Protein AF-0000000072808806 (afdb_homodimer)

Secondary structure (DSSP, 8-state):
-------------------------------TTHHHHTT---SS----PPPEEEEE--HHHHTS-SS-SEEEEES-HHHHHHHHHH--S-EEEEES-GGGHHHHHHHT--EEEE--THHHHTTT----HHHHHHHHHHHHHH-TTSEEEEEPPTTS-HHHHHHHHHHHHHTT-SEEE----TT---SSSHHHHHHHHHHHHHHHHHHHHTT-SS-EEEESS--TTTHHHHHHTT-SEEEE-HHHHT-S-HHHHHHHHHHHHHHTT-SHHHHHHHHHHH--/-------------------------------TTHHHHTT---SS----PPPEEEEE--HHHHTS-SS-SEEEEES-HHHHHHHHHH--S-EEEEES-GGGHHHHHHHT--EEEE--THHHHTTT----HHHHHHHHHHHHHH-TTSEEEEEPPTTS-HHHHHHHHHHHHHTT-SEEE----TT---SSSHHHHHHHHHHHHHHHHHHHHTT-SS-EEEESS--TTTHHHHHHHT-SEEEE-HHHHT-S-HHHHHHHHHHHHHHTT-SHHHHHHHHHHH--

Solvent-accessible surface area (backbone atoms only — not comparable to full-atom values): 30332 Å² total; per-residue (Å²): 138,84,79,76,80,79,79,79,76,75,81,75,79,78,73,85,80,72,86,82,74,77,79,74,75,76,71,80,74,77,60,84,48,58,45,27,65,64,46,45,71,81,81,70,94,63,75,92,65,61,63,36,31,31,36,39,45,61,76,78,52,50,49,56,65,32,46,53,58,30,36,37,39,68,59,35,40,69,56,40,45,53,43,59,74,43,33,91,55,51,37,31,26,34,35,84,48,55,82,53,45,60,59,20,40,73,50,60,36,58,30,40,27,42,33,78,55,67,76,36,44,79,73,72,48,80,80,51,68,67,55,51,49,51,46,44,40,49,32,38,70,77,40,76,82,52,50,32,31,38,49,44,62,53,85,46,55,68,71,56,39,37,53,46,51,43,50,37,48,74,51,61,43,52,28,41,26,42,34,35,65,90,69,50,69,47,90,44,79,64,64,48,14,46,46,53,30,19,36,61,12,39,32,44,25,33,55,34,35,74,65,41,77,54,24,24,31,28,18,39,55,49,43,50,80,40,46,42,33,30,44,64,32,45,17,18,23,38,35,41,32,66,77,35,59,74,45,93,39,70,69,57,25,37,50,46,41,32,45,33,20,47,52,61,61,51,49,73,50,60,56,54,51,50,51,54,56,66,71,96,135,88,79,80,78,79,74,80,75,74,79,74,78,80,74,80,77,76,84,77,80,73,78,72,75,75,71,80,74,78,61,82,49,59,47,26,64,64,46,45,70,78,80,69,94,60,75,93,68,63,62,38,34,31,34,39,46,62,75,79,54,49,49,55,64,32,46,53,56,30,36,38,39,68,59,34,41,69,55,39,46,53,43,58,74,43,32,89,56,51,34,29,28,36,36,85,48,55,84,55,46,60,59,20,40,73,47,61,36,61,31,39,27,43,33,79,54,67,75,37,44,79,74,71,47,82,82,50,69,68,56,51,49,51,48,44,40,50,32,35,69,78,39,76,82,52,50,32,32,38,50,43,63,51,86,46,56,68,70,56,38,38,52,46,51,44,51,35,48,74,52,62,44,52,28,40,27,41,36,35,63,90,69,49,70,45,91,43,78,64,63,48,13,46,45,53,28,21,35,62,14,41,32,45,24,34,55,34,35,73,66,40,78,54,26,24,33,28,18,41,56,48,44,49,80,41,46,43,34,31,44,65,33,45,18,18,22,38,36,41,33,64,78,36,58,73,45,92,38,70,69,56,25,36,50,45,42,31,46,33,20,48,51,60,61,51,48,73,52,58,57,54,50,49,53,54,57,67,70,97

Radius of gyration: 30.16 Å; Cα contacts (8 Å, |Δi|>4): 1017; chains: 2; bounding box: 93×124×68 Å

Organism: Musa balbisiana (NCBI:txid52838)

InterPro domains:
  IPR007570 Uncharacterised protein family Ycf23 [PF04481] (64-264)
  IPR007570 Uncharacterised protein family Ycf23 [PTHR36895] (56-271)
  IPR013785 Aldolase-type TIM barrel [G3DSA:3.20.20.70] (100-264)

Structure (mmCIF, N/CA/C/O backbone):
data_AF-0000000072808806-model_v1
#
loop_
_entity.id
_entity.type
_entity.pdbx_description
1 polymer 'Uncharacterized protein ycf23'
#
loop_
_atom_site.group_PDB
_atom_site.id
_atom_site.type_symbol
_atom_site.label_atom_id
_atom_site.label_alt_id
_atom_site.label_comp_id
_atom_site.label_asym_id
_atom_site.label_entity_id
_atom_site.label_seq_id
_atom_site.pdbx_PDB_ins_code
_atom_site.Cartn_x
_atom_site.Cartn_y
_atom_site.Cartn_z
_atom_site.occupancy
_atom_site.B_iso_or_equiv
_atom_site.auth_seq_id
_atom_site.auth_comp_id
_atom_site.auth_asym_id
_atom_site.auth_atom_id
_atom_site.pdbx_PDB_model_num
ATOM 1 N N . MET A 1 1 ? -41.969 -67.375 -2.1 1 20.78 1 MET A N 1
ATOM 2 C CA . MET A 1 1 ? -42.562 -67.562 -3.418 1 20.78 1 MET A CA 1
ATOM 3 C C . MET A 1 1 ? -42.375 -66.312 -4.293 1 20.78 1 MET A C 1
ATOM 5 O O . MET A 1 1 ? -42.594 -65.188 -3.836 1 20.78 1 MET A O 1
ATOM 9 N N . ALA A 1 2 ? -41.562 -66.5 -5.504 1 20.55 2 ALA A N 1
ATOM 10 C CA . ALA A 1 2 ? -40.594 -65.938 -6.414 1 20.55 2 ALA A CA 1
ATOM 11 C C . ALA A 1 2 ? -41.281 -65.062 -7.461 1 20.55 2 ALA A C 1
ATOM 13 O O . ALA A 1 2 ? -41.438 -65.438 -8.609 1 20.55 2 ALA A O 1
ATOM 14 N N . HIS A 1 3 ? -42.438 -64.438 -7.074 1 22.19 3 HIS A N 1
ATOM 15 C CA . HIS A 1 3 ? -43.25 -63.938 -8.164 1 22.19 3 HIS A CA 1
ATOM 16 C C . HIS A 1 3 ? -42.5 -62.875 -8.969 1 22.19 3 HIS A C 1
ATOM 18 O O . HIS A 1 3 ? -41.812 -62.031 -8.398 1 22.19 3 HIS A O 1
ATOM 24 N N . GLY A 1 4 ? -42.281 -63.094 -10.297 1 19.72 4 GLY A N 1
ATOM 25 C CA . GLY A 1 4 ? -41.5 -62.75 -11.484 1 19.72 4 GLY A CA 1
ATOM 26 C C . GLY A 1 4 ? -41.844 -61.406 -12.062 1 19.72 4 GLY A C 1
ATOM 27 O O . GLY A 1 4 ? -42.812 -61.281 -12.812 1 19.72 4 GLY A O 1
ATOM 28 N N . ALA A 1 5 ? -41.844 -60.281 -11.188 1 23.78 5 ALA A N 1
ATOM 29 C CA . ALA A 1 5 ? -42.406 -59 -11.617 1 23.78 5 ALA A CA 1
ATOM 30 C C . ALA A 1 5 ? -41.75 -58.531 -12.914 1 23.78 5 ALA A C 1
ATOM 32 O O . ALA A 1 5 ? -40.5 -58.469 -13.008 1 23.78 5 ALA A O 1
ATOM 33 N N . ALA A 1 6 ? -42.406 -58.812 -14.062 1 22.14 6 ALA A N 1
ATOM 34 C CA . ALA A 1 6 ? -42.188 -58.594 -15.492 1 22.14 6 ALA A CA 1
ATOM 35 C C . ALA A 1 6 ? -41.812 -57.156 -15.781 1 22.14 6 ALA A C 1
ATOM 37 O O . ALA A 1 6 ? -42.5 -56.219 -15.344 1 22.14 6 ALA A O 1
ATOM 38 N N . THR A 1 7 ? -40.406 -56.844 -15.977 1 20.58 7 THR A N 1
ATOM 39 C CA . THR A 1 7 ? -39.469 -55.75 -16.156 1 20.58 7 THR A CA 1
ATOM 40 C C . THR A 1 7 ? -39.781 -55 -17.453 1 20.58 7 THR A C 1
ATOM 42 O O . THR A 1 7 ? -39.594 -55.531 -18.547 1 20.58 7 THR A O 1
ATOM 45 N N . GLY A 1 8 ? -41 -54.375 -17.531 1 20.73 8 GLY A N 1
ATOM 46 C CA . GLY A 1 8 ? -41.5 -53.781 -18.766 1 20.73 8 GLY A CA 1
ATOM 47 C C . GLY A 1 8 ? -40.562 -52.812 -19.406 1 20.73 8 GLY A C 1
ATOM 48 O O . GLY A 1 8 ? -40.062 -51.875 -18.75 1 20.73 8 GLY A O 1
ATOM 49 N N . VAL A 1 9 ? -39.656 -53.188 -20.391 1 20.3 9 VAL A N 1
ATOM 50 C CA . VAL A 1 9 ? -38.562 -52.625 -21.156 1 20.3 9 VAL A CA 1
ATOM 51 C C . VAL A 1 9 ? -39.094 -51.5 -22.047 1 20.3 9 VAL A C 1
ATOM 53 O O . VAL A 1 9 ? -39.906 -51.75 -22.953 1 20.3 9 VAL A O 1
ATOM 56 N N . LEU A 1 10 ? -39.562 -50.375 -21.406 1 22.88 10 LEU A N 1
ATOM 57 C CA . LEU A 1 10 ? -40.188 -49.344 -22.25 1 22.88 10 LEU A CA 1
ATOM 58 C C . LEU A 1 10 ? -39.281 -49 -23.438 1 22.88 10 LEU A C 1
ATOM 60 O O . LEU A 1 10 ? -38.062 -48.938 -23.297 1 22.88 10 LEU A O 1
ATOM 64 N N . PRO A 1 11 ? -39.75 -49.125 -24.672 1 21.67 11 PRO A N 1
ATOM 65 C CA . PRO A 1 11 ? -39.125 -49 -25.984 1 21.67 11 PRO A CA 1
ATOM 66 C C . PRO A 1 11 ? -38.531 -47.625 -26.266 1 21.67 11 PRO A C 1
ATOM 68 O O . PRO A 1 11 ? -39.219 -46.625 -26.016 1 21.67 11 PRO A O 1
ATOM 71 N N . MET A 1 12 ? -37.25 -47.344 -25.953 1 20.41 12 MET A N 1
ATOM 72 C CA . MET A 1 12 ? -36.5 -46.094 -26.078 1 20.41 12 MET A CA 1
ATOM 73 C C . MET A 1 12 ? -36.469 -45.625 -27.531 1 20.41 12 MET A C 1
ATOM 75 O O . MET A 1 12 ? -36.125 -46.375 -28.438 1 20.41 12 MET A O 1
ATOM 79 N N . PRO A 1 13 ? -37.438 -44.719 -27.859 1 22.44 13 PRO A N 1
ATOM 80 C CA . PRO A 1 13 ? -37.531 -44.312 -29.266 1 22.44 13 PRO A CA 1
ATOM 81 C C . PRO A 1 13 ? -36.188 -43.844 -29.828 1 22.44 13 PRO A C 1
ATOM 83 O O . PRO A 1 13 ? -35.344 -43.344 -29.094 1 22.44 13 PRO A O 1
ATOM 86 N N . LEU A 1 14 ? -35.719 -44.469 -30.891 1 19.81 14 LEU A N 1
ATOM 87 C CA . LEU A 1 14 ? -34.469 -44.375 -31.672 1 19.81 14 LEU A CA 1
ATOM 88 C C . LEU A 1 14 ? -34.312 -43 -32.312 1 19.81 14 LEU A C 1
ATOM 90 O O . LEU A 1 14 ? -35.125 -42.656 -33.188 1 19.81 14 LEU A O 1
ATOM 94 N N . CYS A 1 15 ? -34.188 -41.906 -31.516 1 21.44 15 CYS A N 1
ATOM 95 C CA . CYS A 1 15 ? -34.031 -40.625 -32.188 1 21.44 15 CYS A CA 1
ATOM 96 C C . CYS A 1 15 ? -32.969 -40.688 -33.281 1 21.44 15 CYS A C 1
ATOM 98 O O . CYS A 1 15 ? -31.969 -41.375 -33.125 1 21.44 15 CYS A O 1
ATOM 100 N N . PRO A 1 16 ? -33.406 -40.281 -34.469 1 20.58 16 PRO A N 1
ATOM 101 C CA . PRO A 1 16 ? -32.625 -40.438 -35.688 1 20.58 16 PRO A CA 1
ATOM 102 C C . PRO A 1 16 ? -31.219 -39.844 -35.562 1 20.58 16 PRO A C 1
ATOM 104 O O . PRO A 1 16 ? -31 -38.969 -34.719 1 20.58 16 PRO A O 1
ATOM 107 N N . ALA A 1 17 ? -30.188 -40.531 -36.219 1 20.23 17 ALA A N 1
ATOM 108 C CA . ALA A 1 17 ? -28.719 -40.531 -36.25 1 20.23 17 ALA A CA 1
ATOM 109 C C . ALA A 1 17 ? -28.188 -39.156 -36.719 1 20.23 17 ALA A C 1
ATOM 111 O O . ALA A 1 17 ? -27.234 -38.625 -36.125 1 20.23 17 ALA A O 1
ATOM 112 N N . ALA A 1 18 ? -28.453 -38.656 -37.906 1 19.3 18 ALA A N 1
ATOM 113 C CA . ALA A 1 18 ? -27.297 -38.562 -38.781 1 19.3 18 ALA A CA 1
ATOM 114 C C . ALA A 1 18 ? -26.453 -37.344 -38.469 1 19.3 18 ALA A C 1
ATOM 116 O O . ALA A 1 18 ? -25.234 -37.406 -38.406 1 19.3 18 ALA A O 1
ATOM 117 N N . LYS A 1 19 ? -26.938 -36.062 -39 1 22.62 19 LYS A N 1
ATOM 118 C CA . LYS A 1 19 ? -26.047 -35.469 -40 1 22.62 19 LYS A CA 1
ATOM 119 C C . LYS A 1 19 ? -24.781 -34.906 -39.312 1 22.62 19 LYS A C 1
ATOM 121 O O . LYS A 1 19 ? -24.828 -34.438 -38.188 1 22.62 19 LYS A O 1
ATOM 126 N N . GLN A 1 20 ? -23.609 -35.094 -39.969 1 19.02 20 GLN A N 1
ATOM 127 C CA . GLN A 1 20 ? -22.188 -35 -39.688 1 19.02 20 GLN A CA 1
ATOM 128 C C . GLN A 1 20 ? -21.828 -33.656 -39.062 1 19.02 20 GLN A C 1
ATOM 130 O O . GLN A 1 20 ? -22.641 -32.719 -39.062 1 19.02 20 GLN A O 1
ATOM 135 N N . SER A 1 21 ? -20.469 -33.281 -39.281 1 19.64 21 SER A N 1
ATOM 136 C CA . SER A 1 21 ? -19.234 -32.812 -38.656 1 19.64 21 SER A CA 1
ATOM 137 C C . SER A 1 21 ? -19.094 -31.297 -38.75 1 19.64 21 SER A C 1
ATOM 139 O O . SER A 1 21 ? -17.984 -30.766 -38.688 1 19.64 21 SER A O 1
ATOM 141 N N . ALA A 1 22 ? -20.094 -30.453 -38.844 1 25.08 22 ALA A N 1
ATOM 142 C CA . ALA A 1 22 ? -19.672 -29.094 -39.125 1 25.08 22 ALA A CA 1
ATOM 143 C C . ALA A 1 22 ? -18.469 -28.688 -38.281 1 25.08 22 ALA A C 1
ATOM 145 O O . ALA A 1 22 ? -18.391 -29.078 -37.094 1 25.08 22 ALA A O 1
ATOM 146 N N . SER A 1 23 ? -17.281 -28.312 -38.906 1 24.23 23 SER A N 1
ATOM 147 C CA . SER A 1 23 ? -15.984 -27.797 -38.469 1 24.23 23 SER A CA 1
ATOM 148 C C . SER A 1 23 ? -16.141 -26.766 -37.375 1 24.23 23 SER A C 1
ATOM 150 O O . SER A 1 23 ? -16.875 -25.781 -37.531 1 24.23 23 SER A O 1
ATOM 152 N N . GLY A 1 24 ? -16.328 -27.156 -36.188 1 25.09 24 GLY A N 1
ATOM 153 C CA . GLY A 1 24 ? -16.438 -26.312 -35.031 1 25.09 24 GLY A CA 1
ATOM 154 C C . GLY A 1 24 ? -15.383 -25.234 -34.969 1 25.09 24 GLY A C 1
ATOM 155 O O . GLY A 1 24 ? -14.18 -25.516 -34.969 1 25.09 24 GLY A O 1
ATOM 156 N N . HIS A 1 25 ? -15.539 -24.125 -35.719 1 27.16 25 HIS A N 1
ATOM 157 C CA . HIS A 1 25 ? -14.75 -22.906 -35.562 1 27.16 25 HIS A CA 1
ATOM 158 C C . HIS A 1 25 ? -14.375 -22.688 -34.094 1 27.16 25 HIS A C 1
ATOM 160 O O . HIS A 1 25 ? -15.25 -22.703 -33.219 1 27.16 25 HIS A O 1
ATOM 166 N N . LEU A 1 26 ? -13.188 -23.172 -33.656 1 28.27 26 LEU A N 1
ATOM 167 C CA . LEU A 1 26 ? -12.492 -22.875 -32.406 1 28.27 26 LEU A CA 1
ATOM 168 C C . LEU A 1 26 ? -12.711 -21.422 -32 1 28.27 26 LEU A C 1
ATOM 170 O O . LEU A 1 26 ? -12.359 -20.5 -32.75 1 28.27 26 LEU A O 1
ATOM 174 N N . HIS A 1 27 ? -13.734 -21.078 -31.469 1 31.58 27 HIS A N 1
ATOM 175 C CA . HIS A 1 27 ? -13.859 -19.828 -30.75 1 31.58 27 HIS A CA 1
ATOM 176 C C . HIS A 1 27 ? -12.555 -19.453 -30.062 1 31.58 27 HIS A C 1
ATOM 178 O O . HIS A 1 27 ? -11.883 -20.312 -29.484 1 31.58 27 HIS A O 1
ATOM 184 N N . GLY A 1 28 ? -11.812 -18.484 -30.516 1 31.84 28 GLY A N 1
ATOM 185 C CA . GLY A 1 28 ? -10.562 -17.891 -30.062 1 31.84 28 GLY A CA 1
ATOM 186 C C . GLY A 1 28 ? -10.43 -17.844 -28.547 1 31.84 28 GLY A C 1
ATOM 187 O O . GLY A 1 28 ? -11.305 -17.328 -27.859 1 31.84 28 GLY A O 1
ATOM 188 N N . ARG A 1 29 ? -9.914 -18.906 -27.906 1 38.16 29 ARG A N 1
ATOM 189 C CA . ARG A 1 29 ? -9.57 -19.047 -26.5 1 38.16 29 ARG A CA 1
ATOM 190 C C . ARG A 1 29 ? -8.969 -17.75 -25.953 1 38.16 29 ARG A C 1
ATOM 192 O O . ARG A 1 29 ? -8.062 -17.172 -26.562 1 38.16 29 ARG A O 1
ATOM 199 N N . ALA A 1 30 ? -9.703 -17.016 -25.172 1 40.25 30 ALA A N 1
ATOM 200 C CA . ALA A 1 30 ? -9.242 -15.781 -24.547 1 40.25 30 ALA A CA 1
ATOM 201 C C . ALA A 1 30 ? -7.883 -15.984 -23.875 1 40.25 30 ALA A C 1
ATOM 203 O O . ALA A 1 30 ? -7.637 -17.016 -23.25 1 40.25 30 ALA A O 1
ATOM 204 N N . ASP A 1 31 ? -6.812 -15.367 -24.344 1 45.88 31 ASP A N 1
ATOM 205 C CA . ASP A 1 31 ? -5.461 -15.359 -23.797 1 45.88 31 ASP A CA 1
ATOM 206 C C . ASP A 1 31 ? -5.469 -14.984 -22.328 1 45.88 31 ASP A C 1
ATOM 208 O O . ASP A 1 31 ? -5.824 -13.859 -21.969 1 45.88 31 ASP A O 1
ATOM 212 N N . PRO A 1 32 ? -5.367 -16.016 -21.422 1 43.66 32 PRO A N 1
ATOM 213 C CA . PRO A 1 32 ? -5.426 -15.727 -19.984 1 43.66 32 PRO A CA 1
ATOM 214 C C . PRO A 1 32 ? -4.418 -14.664 -19.562 1 43.66 32 PRO A C 1
ATOM 216 O O . PRO A 1 32 ? -4.555 -14.078 -18.484 1 43.66 32 PRO A O 1
ATOM 219 N N . LEU A 1 33 ? -3.383 -14.555 -20.453 1 50.44 33 LEU A N 1
ATOM 220 C CA . LEU A 1 33 ? -2.318 -13.641 -20.062 1 50.44 33 LEU A CA 1
ATOM 221 C C . LEU A 1 33 ? -2.617 -12.227 -20.547 1 50.44 33 LEU A C 1
ATOM 223 O O . LEU A 1 33 ? -1.868 -11.289 -20.25 1 50.44 33 LEU A O 1
ATOM 227 N N . LEU A 1 34 ? -3.59 -12.164 -21.359 1 47.47 34 LEU A N 1
ATOM 228 C CA . LEU A 1 34 ? -3.873 -10.867 -21.969 1 47.47 34 LEU A CA 1
ATOM 229 C C . LEU A 1 34 ? -3.922 -9.773 -20.906 1 47.47 34 LEU A C 1
ATOM 231 O O . LEU A 1 34 ? -3.334 -8.703 -21.078 1 47.47 34 LEU A O 1
ATOM 235 N N . HIS A 1 35 ? -4.559 -10.203 -19.875 1 48.66 35 HIS A N 1
ATOM 236 C CA . HIS A 1 35 ? -4.699 -9.203 -18.828 1 48.66 35 HIS A CA 1
ATOM 237 C C . HIS A 1 35 ? -3.391 -9.016 -18.062 1 48.66 35 HIS A C 1
ATOM 239 O O . HIS A 1 35 ? -3.113 -7.93 -17.547 1 48.66 35 HIS A O 1
ATOM 245 N N . LEU A 1 36 ? -2.545 -10.039 -18.047 1 53.59 36 LEU A N 1
ATOM 246 C CA . LEU A 1 36 ? -1.347 -10.008 -17.219 1 53.59 36 LEU A CA 1
ATOM 247 C C . LEU A 1 36 ? -0.177 -9.383 -17.969 1 53.59 36 LEU A C 1
ATOM 249 O O . LEU A 1 36 ? 0.634 -8.664 -17.391 1 53.59 36 LEU A O 1
ATOM 253 N N . ARG A 1 37 ? 0.083 -9.797 -19.219 1 46.81 37 ARG A N 1
ATOM 254 C CA . ARG A 1 37 ? 1.225 -9.328 -20 1 46.81 37 ARG A CA 1
ATOM 255 C C . ARG A 1 37 ? 1.174 -7.82 -20.203 1 46.81 37 ARG A C 1
ATOM 257 O O . ARG A 1 37 ? 2.213 -7.168 -20.297 1 46.81 37 ARG A O 1
ATOM 264 N N . GLN A 1 38 ? 0.078 -7.293 -20.266 1 41.31 38 GLN A N 1
ATOM 265 C CA . GLN A 1 38 ? 0.006 -5.867 -20.562 1 41.31 38 GLN A CA 1
ATOM 266 C C . GLN A 1 38 ? 0.345 -5.035 -19.328 1 41.31 38 GLN A C 1
ATOM 268 O O . GLN A 1 38 ? 0.716 -3.865 -19.438 1 41.31 38 GLN A O 1
ATOM 273 N N . ALA A 1 39 ? 0.392 -5.684 -18.25 1 39.34 39 ALA A N 1
ATOM 274 C CA . ALA A 1 39 ? 0.59 -4.922 -17.016 1 39.34 39 ALA A CA 1
ATOM 275 C C . ALA A 1 39 ? 2.076 -4.719 -16.734 1 39.34 39 ALA A C 1
ATOM 277 O O . ALA A 1 39 ? 2.443 -3.922 -15.859 1 39.34 39 ALA A O 1
ATOM 278 N N . SER A 1 40 ? 3.062 -5.488 -17.25 1 36.75 40 SER A N 1
ATOM 279 C CA . SER A 1 40 ? 4.426 -5.484 -16.734 1 36.75 40 SER A CA 1
ATOM 280 C C . SER A 1 40 ? 5.164 -4.207 -17.125 1 36.75 40 SER A C 1
ATOM 282 O O . SER A 1 40 ? 6.293 -3.979 -16.688 1 36.75 40 SER A O 1
ATOM 284 N N . ARG A 1 41 ? 5.023 -3.664 -18.328 1 34.62 41 ARG A N 1
ATOM 285 C CA . ARG A 1 41 ? 6.016 -2.674 -18.734 1 34.62 41 ARG A CA 1
ATOM 286 C C . ARG A 1 41 ? 5.781 -1.341 -18.031 1 34.62 41 ARG A C 1
ATOM 288 O O . ARG A 1 41 ? 4.719 -0.735 -18.172 1 34.62 41 ARG A O 1
ATOM 295 N N . ALA A 1 42 ? 6.488 -0.933 -17.031 1 35.06 42 ALA A N 1
ATOM 296 C CA . ALA A 1 42 ? 6.445 0.191 -16.109 1 35.06 42 ALA A CA 1
ATOM 297 C C . ALA A 1 42 ? 6.461 1.522 -16.844 1 35.06 42 ALA A C 1
ATOM 299 O O . ALA A 1 42 ? 6.27 2.58 -16.25 1 35.06 42 ALA A O 1
ATOM 300 N N . GLY A 1 43 ? 7.301 1.732 -17.875 1 32.09 43 GLY A N 1
ATOM 301 C CA . GLY A 1 43 ? 7.652 3.072 -18.328 1 32.09 43 GLY A CA 1
ATOM 302 C C . GLY A 1 43 ? 6.488 3.824 -18.938 1 32.09 43 GLY A C 1
ATOM 303 O O . GLY A 1 43 ? 6.332 5.027 -18.719 1 32.09 43 GLY A O 1
ATOM 304 N N . ARG A 1 44 ? 6.086 3.568 -20.359 1 31.53 44 ARG A N 1
ATOM 305 C CA . ARG A 1 44 ? 5.34 4.434 -21.266 1 31.53 44 ARG A CA 1
ATOM 306 C C . ARG A 1 44 ? 3.877 4.535 -20.844 1 31.53 44 ARG A C 1
ATOM 308 O O . ARG A 1 44 ? 3.352 3.635 -20.188 1 31.53 44 ARG A O 1
ATOM 315 N N . ARG A 1 45 ? 3.139 5.73 -21.141 1 35.03 45 ARG A N 1
ATOM 316 C CA . ARG A 1 45 ? 1.726 6.082 -21.062 1 35.03 45 ARG A CA 1
ATOM 317 C C . ARG A 1 45 ? 0.845 4.93 -21.516 1 35.03 45 ARG A C 1
ATOM 319 O O . ARG A 1 45 ? 0.54 4.812 -22.703 1 35.03 45 ARG A O 1
ATOM 326 N N . GLN A 1 46 ? 1.142 3.645 -21.266 1 32.81 46 GLN A N 1
ATOM 327 C CA . GLN A 1 46 ? 0.283 2.637 -21.875 1 32.81 46 GLN A CA 1
ATOM 328 C C . GLN A 1 46 ? -1.15 2.75 -21.375 1 32.81 46 GLN A C 1
ATOM 330 O O . GLN A 1 46 ? -1.38 3.189 -20.234 1 32.81 46 GLN A O 1
ATOM 335 N N . PRO A 1 47 ? -2.18 2.424 -22.109 1 39.06 47 PRO A N 1
ATOM 336 C CA . PRO A 1 47 ? -3.609 2.395 -21.797 1 39.06 47 PRO A CA 1
ATOM 337 C C . PRO A 1 47 ? -3.908 1.727 -20.469 1 39.06 47 PRO A C 1
ATOM 339 O O . PRO A 1 47 ? -3.131 0.887 -20 1 39.06 47 PRO A O 1
ATOM 342 N N . LYS A 1 48 ? -4.734 2.289 -19.75 1 45.78 48 LYS A N 1
ATOM 343 C CA . LYS A 1 48 ? -5.273 1.839 -18.469 1 45.78 48 LYS A CA 1
ATOM 344 C C . LYS A 1 48 ? -5.492 0.328 -18.453 1 45.78 48 LYS A C 1
ATOM 346 O O . LYS A 1 48 ? -6.434 -0.169 -19.078 1 45.78 48 LYS A O 1
ATOM 351 N N . ARG A 1 49 ? -4.473 -0.66 -18.406 1 53.88 49 ARG A N 1
ATOM 352 C CA . ARG A 1 49 ? -4.637 -2.109 -18.375 1 53.88 49 ARG A CA 1
ATOM 353 C C . ARG A 1 49 ? -5.211 -2.572 -17.047 1 53.88 49 ARG A C 1
ATOM 355 O O . ARG A 1 49 ? -4.766 -2.127 -15.984 1 53.88 49 ARG A O 1
ATOM 362 N N . TRP A 1 50 ? -6.332 -3.377 -17.062 1 65.94 50 TRP A N 1
ATOM 363 C CA . TRP A 1 50 ? -7.047 -3.85 -15.891 1 65.94 50 TRP A CA 1
ATOM 364 C C . TRP A 1 50 ? -6.266 -4.953 -15.188 1 65.94 50 TRP A C 1
ATOM 366 O O . TRP A 1 50 ? -5.723 -5.848 -15.836 1 65.94 50 TRP A O 1
ATOM 376 N N . PRO A 1 51 ? -6.094 -4.918 -13.906 1 72.31 51 PRO A N 1
ATOM 377 C CA . PRO A 1 51 ? -5.363 -5.941 -13.156 1 72.31 51 PRO A CA 1
ATOM 378 C C . PRO A 1 51 ? -6.078 -7.289 -13.141 1 72.31 51 PRO A C 1
ATOM 380 O O . PRO A 1 51 ? -7.301 -7.348 -13.289 1 72.31 51 PRO A O 1
ATOM 383 N N . SER A 1 52 ? -5.309 -8.359 -13.094 1 76.81 52 SER A N 1
ATOM 384 C CA . SER A 1 52 ? -5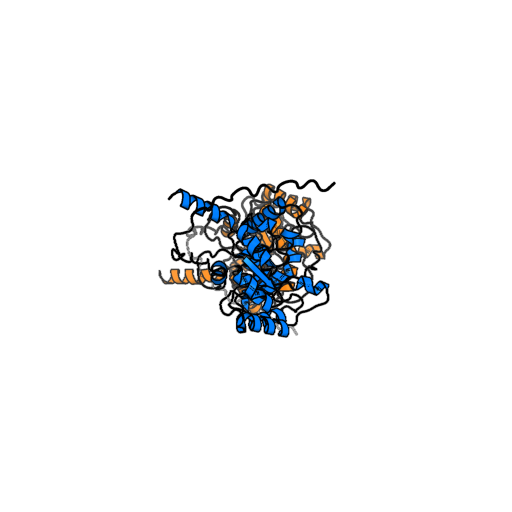.883 -9.695 -12.922 1 76.81 52 SER A CA 1
ATOM 385 C C . SER A 1 52 ? -6.289 -9.93 -11.469 1 76.81 52 SER A C 1
ATOM 387 O O . SER A 1 52 ? -5.648 -9.43 -10.547 1 76.81 52 SER A O 1
ATOM 389 N N . PHE A 1 53 ? -7.449 -10.508 -11.352 1 82.62 53 PHE A N 1
ATOM 390 C CA . PHE A 1 53 ? -7.961 -10.891 -10.047 1 82.62 53 PHE A CA 1
ATOM 391 C C . PHE A 1 53 ? -8.367 -12.359 -10.031 1 82.62 53 PHE A C 1
ATOM 393 O O . PHE A 1 53 ? -9.375 -12.734 -10.641 1 82.62 53 PHE A O 1
ATOM 400 N N . THR A 1 54 ? -7.555 -13.188 -9.328 1 80.25 54 THR A N 1
ATOM 401 C CA . THR A 1 54 ? -7.809 -14.625 -9.234 1 80.25 54 THR A CA 1
ATOM 402 C C . THR A 1 54 ? -8.352 -14.992 -7.863 1 80.25 54 THR A C 1
ATOM 404 O O . THR A 1 54 ? -7.84 -14.531 -6.84 1 80.25 54 THR A O 1
ATOM 407 N N . THR A 1 55 ? -9.414 -15.719 -7.855 1 75.19 55 THR A N 1
ATOM 408 C CA . THR A 1 55 ? -9.961 -16.219 -6.602 1 75.19 55 THR A CA 1
ATOM 409 C C . THR A 1 55 ? -9.805 -17.734 -6.504 1 75.19 55 THR A C 1
ATOM 411 O O . THR A 1 55 ? -10.055 -18.453 -7.477 1 75.19 55 THR A O 1
ATOM 414 N N . ARG A 1 56 ? -9.219 -18.125 -5.43 1 70.81 56 ARG A N 1
ATOM 415 C CA . ARG A 1 56 ? -9.219 -19.562 -5.121 1 70.81 56 ARG A CA 1
ATOM 416 C C . ARG A 1 56 ? -10.508 -19.969 -4.418 1 70.81 56 ARG A C 1
ATOM 418 O O . ARG A 1 56 ? -10.828 -19.453 -3.346 1 70.81 56 ARG A O 1
ATOM 425 N N . ALA A 1 57 ? -11.539 -20.422 -5.148 1 60.69 57 ALA A N 1
ATOM 426 C CA . ALA A 1 57 ? -12.844 -20.688 -4.551 1 60.69 57 ALA A CA 1
ATOM 427 C C . ALA A 1 57 ? -13.195 -22.172 -4.664 1 60.69 57 ALA A C 1
ATOM 429 O O . ALA A 1 57 ? -12.688 -22.875 -5.547 1 60.69 57 ALA A O 1
ATOM 430 N N . SER A 1 58 ? -13.852 -22.547 -3.582 1 58.94 58 SER A N 1
ATOM 431 C CA . SER A 1 58 ? -14.562 -23.812 -3.717 1 58.94 58 SER A CA 1
ATOM 432 C C . SER A 1 58 ? -15.539 -23.781 -4.887 1 58.94 58 SER A C 1
ATOM 434 O O . SER A 1 58 ? -15.961 -22.703 -5.312 1 58.94 58 SER A O 1
ATOM 436 N N . ALA A 1 59 ? -15.703 -24.797 -5.629 1 52.66 59 ALA A N 1
ATOM 437 C CA . ALA A 1 59 ? -16.547 -24.969 -6.809 1 52.66 59 ALA A CA 1
ATOM 438 C C . ALA A 1 59 ? -17.812 -24.109 -6.719 1 52.66 59 ALA A C 1
ATOM 440 O O . ALA A 1 59 ? -18.25 -23.562 -7.723 1 52.66 59 ALA A O 1
ATOM 441 N N . SER A 1 60 ? -18.359 -23.922 -5.594 1 52.97 60 SER A N 1
ATOM 442 C CA . SER A 1 60 ? -19.641 -23.25 -5.453 1 52.97 60 SER A CA 1
ATOM 443 C C . SER A 1 60 ? -19.5 -21.75 -5.664 1 52.97 60 SER A C 1
ATOM 445 O O . SER A 1 60 ? -20.438 -21.094 -6.145 1 52.97 60 SER A O 1
ATOM 447 N N . THR A 1 61 ? -18.406 -21.188 -5.461 1 56.62 61 THR A N 1
ATOM 448 C CA . THR A 1 61 ? -18.234 -19.75 -5.559 1 56.62 61 THR A CA 1
ATOM 449 C C . THR A 1 61 ? -17.844 -19.344 -6.98 1 56.62 61 THR A C 1
ATOM 451 O O . THR A 1 61 ? -18.031 -18.188 -7.371 1 56.62 61 THR A O 1
ATOM 454 N N . VAL A 1 62 ? -17.484 -20.281 -7.734 1 56.72 62 VAL A N 1
ATOM 455 C CA . VAL A 1 62 ? -16.984 -20.078 -9.094 1 56.72 62 VAL A CA 1
ATOM 456 C C . VAL A 1 62 ? -18.125 -19.562 -9.984 1 56.72 62 VAL A C 1
ATOM 458 O O . VAL A 1 62 ? -17.875 -18.781 -10.914 1 56.72 62 VAL A O 1
ATOM 461 N N . LYS A 1 63 ? -19.375 -19.969 -9.633 1 57.25 63 LYS A N 1
ATOM 462 C CA . LYS A 1 63 ? -20.5 -19.625 -10.492 1 57.25 63 LYS A CA 1
ATOM 463 C C . LYS A 1 63 ? -20.672 -18.109 -10.586 1 57.25 63 LYS A C 1
ATOM 465 O O . LYS A 1 63 ? -21.062 -17.594 -11.633 1 57.25 63 LYS A O 1
ATOM 470 N N . GLU A 1 64 ? -20.516 -17.375 -9.484 1 59.28 64 GLU A N 1
ATOM 471 C CA . GLU A 1 64 ? -20.891 -15.961 -9.453 1 59.28 64 GLU A CA 1
ATOM 472 C C . GLU A 1 64 ? -19.672 -15.055 -9.5 1 59.28 64 GLU A C 1
ATOM 474 O O . GLU A 1 64 ? -18.812 -15.117 -8.609 1 59.28 64 GLU A O 1
ATOM 479 N N . SER A 1 65 ? -19.328 -14.711 -10.758 1 61.41 65 SER A N 1
ATOM 480 C CA . SER A 1 65 ? -18.062 -14.047 -11.047 1 61.41 65 SER A CA 1
ATOM 481 C C . SER A 1 65 ? -18 -12.672 -10.375 1 61.41 65 SER A C 1
ATOM 483 O O . SER A 1 65 ? -18.531 -11.695 -10.906 1 61.41 65 SER A O 1
ATOM 485 N N . GLY A 1 66 ? -18.141 -12.609 -9.039 1 70.44 66 GLY A N 1
ATOM 486 C CA . GLY A 1 66 ? -18.031 -11.398 -8.242 1 70.44 66 GLY A CA 1
ATOM 487 C C . GLY A 1 66 ? -16.953 -10.453 -8.742 1 70.44 66 GLY A C 1
ATOM 488 O O . GLY A 1 66 ? -16.438 -9.633 -7.98 1 70.44 66 GLY A O 1
ATOM 489 N N . GLY A 1 67 ? -16.516 -10.547 -10.117 1 79.44 67 GLY A N 1
ATOM 490 C CA . GLY A 1 67 ? -15.516 -9.648 -10.664 1 79.44 67 GLY A CA 1
ATOM 491 C C . GLY A 1 67 ? -14.156 -10.305 -10.836 1 79.44 67 GLY A C 1
ATOM 492 O O . GLY A 1 67 ? -13.219 -9.68 -11.328 1 79.44 67 GLY A O 1
ATOM 493 N N . ALA A 1 68 ? -14.117 -11.531 -10.508 1 86 68 ALA A N 1
ATOM 494 C CA . ALA A 1 68 ? -12.875 -12.273 -10.727 1 86 68 ALA A CA 1
ATOM 495 C C . ALA A 1 68 ? -12.594 -12.445 -12.219 1 86 68 ALA A C 1
ATOM 497 O O . ALA A 1 68 ? -13.516 -12.453 -13.031 1 86 68 ALA A O 1
ATOM 498 N N . THR A 1 69 ? -11.281 -12.5 -12.5 1 87.88 69 THR A N 1
ATOM 499 C CA . THR A 1 69 ? -10.914 -12.688 -13.898 1 87.88 69 THR A CA 1
ATOM 500 C C . THR A 1 69 ? -10.469 -14.125 -14.156 1 87.88 69 THR A C 1
ATOM 502 O O . THR A 1 69 ? -10.414 -14.562 -15.305 1 87.88 69 THR A O 1
ATOM 505 N N . HIS A 1 70 ? -10.133 -14.852 -13.086 1 89.25 70 HIS A N 1
ATOM 506 C CA . HIS A 1 70 ? -9.703 -16.25 -13.141 1 89.25 70 HIS A CA 1
ATOM 507 C C . HIS A 1 70 ? -10.172 -17.016 -11.914 1 89.25 70 HIS A C 1
ATOM 509 O O . HIS A 1 70 ? -10.461 -16.406 -10.875 1 89.25 70 HIS A O 1
ATOM 515 N N . VAL A 1 71 ? -10.25 -18.234 -12.148 1 89.56 71 VAL A N 1
ATOM 516 C CA . VAL A 1 71 ? -10.508 -19.109 -11.008 1 89.56 71 VAL A CA 1
ATOM 517 C C . VAL A 1 71 ? -9.352 -20.094 -10.844 1 89.56 71 VAL A C 1
ATOM 519 O O . VAL A 1 71 ? -8.844 -20.625 -11.82 1 89.56 71 VAL A O 1
ATOM 522 N N . ASP A 1 72 ? -8.961 -20.266 -9.602 1 91.38 72 ASP A N 1
ATOM 523 C CA . ASP A 1 72 ? -7.887 -21.188 -9.25 1 91.38 72 ASP A CA 1
ATOM 524 C C . ASP A 1 72 ? -8.414 -22.375 -8.445 1 91.38 72 ASP A C 1
ATOM 526 O O . ASP A 1 72 ? -9.023 -22.188 -7.391 1 91.38 72 ASP A O 1
ATOM 530 N N . ILE A 1 73 ? -8.203 -23.562 -8.984 1 90.12 73 ILE A N 1
ATOM 531 C CA . ILE A 1 73 ? -8.688 -24.75 -8.297 1 90.12 73 ILE A CA 1
ATOM 532 C C . ILE A 1 73 ? -7.582 -25.797 -8.227 1 90.12 73 ILE A C 1
ATOM 534 O O . ILE A 1 73 ? -6.535 -25.641 -8.859 1 90.12 73 ILE A O 1
ATOM 538 N N . ALA A 1 74 ? -7.852 -26.859 -7.426 1 90.81 74 ALA A N 1
ATOM 539 C CA . ALA A 1 74 ? -6.895 -27.953 -7.344 1 90.81 74 ALA A CA 1
ATOM 540 C C . ALA A 1 74 ? -6.766 -28.672 -8.688 1 90.81 74 ALA A C 1
ATOM 542 O O . ALA A 1 74 ? -7.734 -28.766 -9.438 1 90.81 74 ALA A O 1
ATOM 543 N N . CYS A 1 75 ? -5.625 -29.188 -8.859 1 94.75 75 CYS A N 1
ATOM 544 C CA . CYS A 1 75 ? -5.363 -29.891 -10.109 1 94.75 75 CYS A CA 1
ATOM 545 C C . CYS A 1 75 ? -6.02 -31.266 -10.117 1 94.75 75 CYS A C 1
ATOM 547 O O . CYS A 1 75 ? -5.441 -32.219 -9.617 1 94.75 75 CYS A O 1
ATOM 549 N N . ASP A 1 76 ? -7.211 -31.281 -10.664 1 94.62 76 ASP A N 1
ATOM 550 C CA . ASP A 1 76 ? -8.031 -32.469 -10.789 1 94.62 76 ASP A CA 1
ATOM 551 C C . ASP A 1 76 ? -8.938 -32.406 -12.008 1 94.62 76 ASP A C 1
ATOM 553 O O . ASP A 1 76 ? -9.672 -31.422 -12.18 1 94.62 76 ASP A O 1
ATOM 557 N N . GLN A 1 77 ? -8.844 -33.406 -12.789 1 96.25 77 GLN A N 1
ATOM 558 C CA . GLN A 1 77 ? -9.57 -33.438 -14.055 1 96.25 77 GLN A CA 1
ATOM 559 C C . GLN A 1 77 ? -11.07 -33.281 -13.828 1 96.25 77 GLN A C 1
ATOM 561 O O . GLN A 1 77 ? -11.734 -32.531 -14.547 1 96.25 77 GLN A O 1
ATOM 566 N N . GLU A 1 78 ? -11.633 -33.969 -12.883 1 95.06 78 GLU A N 1
ATOM 567 C CA . GLU A 1 78 ? -13.062 -33.906 -12.617 1 95.06 78 GLU A CA 1
ATOM 568 C C . GLU A 1 78 ? -13.477 -32.531 -12.086 1 95.06 78 GLU A C 1
ATOM 570 O O . GLU A 1 78 ? -14.562 -32.062 -12.406 1 95.06 78 GLU A O 1
ATOM 575 N N . LEU A 1 79 ? -12.617 -31.969 -11.297 1 92.94 79 LEU A N 1
ATOM 576 C CA . LEU A 1 79 ? -12.898 -30.641 -10.773 1 92.94 79 LEU A CA 1
ATOM 577 C C . LEU A 1 79 ? -12.906 -29.609 -11.891 1 92.94 79 LEU A C 1
ATOM 579 O O . LEU A 1 79 ? -13.703 -28.672 -11.875 1 92.94 79 LEU A O 1
ATOM 583 N N . VAL A 1 80 ? -12.016 -29.75 -12.844 1 94.88 80 VAL A N 1
ATOM 584 C CA . VAL A 1 80 ? -11.961 -28.844 -13.984 1 94.88 80 VAL A CA 1
ATOM 585 C C . VAL A 1 80 ? -13.258 -28.938 -14.781 1 94.88 80 VAL A C 1
ATOM 587 O O . VAL A 1 80 ? -13.867 -27.906 -15.117 1 94.88 80 VAL A O 1
ATOM 590 N N . LYS A 1 81 ? -13.672 -30.156 -15.039 1 94.44 81 LYS A N 1
ATOM 591 C CA . LYS A 1 81 ? -14.906 -30.359 -15.789 1 94.44 81 LYS A CA 1
ATOM 592 C C . LYS A 1 81 ? -16.094 -29.719 -15.07 1 94.44 81 LYS A C 1
ATOM 594 O O . LYS A 1 81 ? -16.938 -29.078 -15.695 1 94.44 81 LYS A O 1
ATOM 599 N N . LEU A 1 82 ? -16.141 -29.938 -13.797 1 90.31 82 LEU A N 1
ATOM 600 C CA . LEU A 1 82 ? -17.203 -29.344 -13 1 90.31 82 LEU A CA 1
ATOM 601 C C . LEU A 1 82 ? -17.172 -27.812 -13.094 1 90.31 82 LEU A C 1
ATOM 603 O O . LEU A 1 82 ? -18.203 -27.188 -13.297 1 90.31 82 LEU A O 1
ATOM 607 N N . ALA A 1 83 ? -16.016 -27.25 -12.961 1 90.25 83 ALA A N 1
ATOM 608 C CA . ALA A 1 83 ? -15.852 -25.797 -13 1 90.25 83 ALA A CA 1
ATOM 609 C C . ALA A 1 83 ? -16.266 -25.219 -14.352 1 90.25 83 ALA A C 1
ATOM 611 O O . ALA A 1 83 ? -16.875 -24.141 -14.414 1 90.25 83 ALA A O 1
ATOM 612 N N . LEU A 1 84 ? -15.969 -25.953 -15.414 1 90.81 84 LEU A N 1
ATOM 613 C CA . LEU A 1 84 ? -16.312 -25.5 -16.75 1 90.81 84 LEU A CA 1
ATOM 614 C C . LEU A 1 84 ? -17.828 -25.391 -16.906 1 90.81 84 LEU A C 1
ATOM 616 O O . LEU A 1 84 ? -18.312 -24.547 -17.688 1 90.81 84 LEU A O 1
ATOM 620 N N . GLY A 1 85 ? -18.453 -26.141 -16.203 1 88.06 85 GLY A N 1
ATOM 621 C CA . GLY A 1 85 ? -19.906 -26.078 -16.234 1 88.06 85 GLY A CA 1
ATOM 622 C C . GLY A 1 85 ? -20.484 -24.953 -15.398 1 88.06 85 GLY A C 1
ATOM 623 O O . GLY A 1 85 ? -21.656 -24.594 -15.555 1 88.06 85 GLY A O 1
ATOM 624 N N . LEU A 1 86 ? -19.672 -24.359 -14.578 1 84.5 86 LEU A N 1
ATOM 625 C CA . LEU A 1 86 ? -20.188 -23.406 -13.594 1 84.5 86 LEU A CA 1
ATOM 626 C C . LEU A 1 86 ? -19.75 -21.984 -13.922 1 84.5 86 LEU A C 1
ATOM 628 O O . LEU A 1 86 ? -20.344 -21.016 -13.453 1 84.5 86 LEU A O 1
ATOM 632 N N . THR A 1 87 ? -18.641 -21.891 -14.695 1 84.19 87 THR A N 1
ATOM 633 C CA . THR A 1 87 ? -18.125 -20.547 -14.961 1 84.19 87 THR A CA 1
ATOM 634 C C . THR A 1 87 ? -17.547 -20.469 -16.375 1 84.19 87 THR A C 1
ATOM 636 O O . THR A 1 87 ? -17.125 -21.469 -16.938 1 84.19 87 THR A O 1
ATOM 639 N N . SER A 1 88 ? -17.516 -19.203 -16.906 1 85.88 88 SER A N 1
ATOM 640 C CA . SER A 1 88 ? -16.891 -18.953 -18.203 1 85.88 88 SER A CA 1
ATOM 641 C C . SER A 1 88 ? -15.484 -18.391 -18.031 1 85.88 88 SER A C 1
ATOM 643 O O . SER A 1 88 ? -14.773 -18.172 -19.016 1 85.88 88 SER A O 1
ATOM 645 N N . LEU A 1 89 ? -15.094 -18.234 -16.766 1 86.5 89 LEU A N 1
ATOM 646 C CA . LEU A 1 89 ? -13.773 -17.688 -16.5 1 86.5 89 LEU A CA 1
ATOM 647 C C . LEU A 1 89 ? -12.68 -18.719 -16.781 1 86.5 89 LEU A C 1
ATOM 649 O O . LEU A 1 89 ? -12.898 -19.922 -16.625 1 86.5 89 LEU A O 1
ATOM 653 N N . PRO A 1 90 ? -11.57 -18.172 -17.219 1 90.56 90 PRO A N 1
ATOM 654 C CA . PRO A 1 90 ? -10.445 -19.094 -17.375 1 90.56 90 PRO A CA 1
ATOM 655 C C . PRO A 1 90 ? -10.117 -19.828 -16.078 1 90.56 90 PRO A C 1
ATOM 657 O O . PRO A 1 90 ? -10.188 -19.25 -14.992 1 90.56 90 PRO A O 1
ATOM 660 N N . ILE A 1 91 ? -9.734 -21.094 -16.219 1 92.06 91 ILE A N 1
ATOM 661 C CA . ILE A 1 91 ? -9.469 -21.953 -15.07 1 92.06 91 ILE A CA 1
ATOM 662 C C . ILE A 1 91 ? -7.965 -22.203 -14.945 1 92.06 91 ILE A C 1
ATOM 664 O O . ILE A 1 91 ? -7.309 -22.578 -15.914 1 92.06 91 ILE A O 1
ATOM 668 N N . CYS A 1 92 ? -7.492 -21.906 -13.758 1 94.19 92 CYS A N 1
ATOM 669 C CA . CYS A 1 92 ? -6.125 -22.25 -13.367 1 94.19 92 CYS A CA 1
ATOM 670 C C . CYS A 1 92 ? -6.109 -23.422 -12.398 1 94.19 92 CYS A C 1
ATOM 672 O O . CYS A 1 92 ? -6.949 -23.5 -11.5 1 94.19 92 CYS A O 1
ATOM 674 N N . VAL A 1 93 ? -5.16 -24.344 -12.664 1 95.12 93 VAL A N 1
ATOM 675 C CA . VAL A 1 93 ? -5.031 -25.453 -11.742 1 95.12 93 VAL A CA 1
ATOM 676 C C . VAL A 1 93 ? -3.648 -25.438 -11.086 1 95.12 93 VAL A C 1
ATOM 678 O O . VAL A 1 93 ? -2.654 -25.094 -11.742 1 95.12 93 VAL A O 1
ATOM 681 N N . SER A 1 94 ? -3.561 -25.797 -9.812 1 95.5 94 SER A N 1
ATOM 682 C CA . SER A 1 94 ? -2.309 -25.766 -9.062 1 95.5 94 SER A CA 1
ATOM 683 C C . SER A 1 94 ? -1.922 -27.141 -8.555 1 95.5 94 SER A C 1
ATOM 685 O O . SER A 1 94 ? -2.781 -27.906 -8.117 1 95.5 94 SER A O 1
ATOM 687 N N . SER A 1 95 ? -0.642 -27.484 -8.695 1 95.62 95 SER A N 1
ATOM 688 C CA . SER A 1 95 ? -0.088 -28.75 -8.242 1 95.62 95 SER A CA 1
ATOM 689 C C . SER A 1 95 ? 1.41 -28.641 -7.977 1 95.62 95 SER A C 1
ATOM 691 O O . SER A 1 95 ? 2.062 -27.719 -8.461 1 95.62 95 SER A O 1
ATOM 693 N N . VAL A 1 96 ? 1.923 -29.516 -7.137 1 95.56 96 VAL A N 1
ATOM 694 C CA . VAL A 1 96 ? 3.367 -29.609 -6.957 1 95.56 96 VAL A CA 1
ATOM 695 C C . VAL A 1 96 ? 3.914 -30.766 -7.805 1 95.56 96 VAL A C 1
ATOM 697 O O . VAL A 1 96 ? 5.109 -31.062 -7.754 1 95.56 96 VAL A O 1
ATOM 700 N N . ASP A 1 97 ? 3.037 -31.422 -8.602 1 96.44 97 ASP A N 1
ATOM 701 C CA . ASP A 1 97 ? 3.406 -32.531 -9.477 1 96.44 97 ASP A CA 1
ATOM 702 C C . ASP A 1 97 ? 3.129 -32.188 -10.938 1 96.44 97 ASP A C 1
ATOM 704 O O . ASP A 1 97 ? 1.979 -32.219 -11.383 1 96.44 97 ASP A O 1
ATOM 708 N N . PRO A 1 98 ? 4.207 -31.984 -11.68 1 97.88 98 PRO A N 1
ATOM 709 C CA . PRO A 1 98 ? 4.012 -31.609 -13.078 1 97.88 98 PRO A CA 1
ATOM 710 C C . PRO A 1 98 ? 3.236 -32.656 -13.867 1 97.88 98 PRO A C 1
ATOM 712 O O . PRO A 1 98 ? 2.541 -32.312 -14.836 1 97.88 98 PRO A O 1
ATOM 715 N N . LEU A 1 99 ? 3.285 -33.906 -13.484 1 97.81 99 LEU A N 1
ATOM 716 C CA . LEU A 1 99 ? 2.635 -34.969 -14.234 1 97.81 99 LEU A CA 1
ATOM 717 C C . LEU A 1 99 ? 1.12 -34.906 -14.07 1 97.81 99 LEU A C 1
ATOM 719 O O . LEU A 1 99 ? 0.381 -35.531 -14.828 1 97.81 99 LEU A O 1
ATOM 723 N N . ALA A 1 100 ? 0.667 -34.156 -13.117 1 97.75 100 ALA A N 1
ATOM 724 C CA . ALA A 1 100 ? -0.767 -34 -12.875 1 97.75 100 ALA A CA 1
ATOM 725 C C . ALA A 1 100 ? -1.396 -33.031 -13.867 1 97.75 100 ALA A C 1
ATOM 727 O O . ALA A 1 100 ? -2.615 -33.031 -14.055 1 97.75 100 ALA A O 1
ATOM 728 N N . PHE A 1 101 ? -0.669 -32.219 -14.547 1 98.44 101 PHE A N 1
ATOM 729 C CA . PHE A 1 101 ? -1.175 -31.094 -15.297 1 98.44 101 PHE A CA 1
ATOM 730 C C . PHE A 1 101 ? -1.827 -31.547 -16.594 1 98.44 101 PHE A C 1
ATOM 732 O O . PHE A 1 101 ? -2.918 -31.094 -16.938 1 98.44 101 PHE A O 1
ATOM 739 N N . PRO A 1 102 ? -1.231 -32.531 -17.375 1 98.38 102 PRO A N 1
ATOM 740 C CA . PRO A 1 102 ? -1.764 -32.844 -18.703 1 98.38 102 PRO A CA 1
ATOM 741 C C . PRO A 1 102 ? -3.229 -33.25 -18.672 1 98.38 102 PRO A C 1
ATOM 743 O O . PRO A 1 102 ? -4.047 -32.719 -19.422 1 98.38 102 PRO A O 1
ATOM 746 N N . PRO A 1 103 ? -3.672 -34.125 -17.75 1 98.31 103 PRO A N 1
ATOM 747 C CA . PRO A 1 103 ? -5.094 -34.5 -17.719 1 98.31 103 PRO A CA 1
ATOM 748 C C . PRO A 1 103 ? -6 -33.281 -17.453 1 98.31 103 PRO A C 1
ATOM 750 O O . PRO A 1 103 ? -7.102 -33.219 -18 1 98.31 103 PRO A O 1
ATOM 753 N N . ALA A 1 104 ? -5.539 -32.438 -16.578 1 97.88 104 ALA A N 1
ATOM 754 C CA . ALA A 1 104 ? -6.328 -31.234 -16.25 1 97.88 104 ALA A CA 1
ATOM 755 C C . ALA A 1 104 ? -6.418 -30.297 -17.438 1 97.88 104 ALA A C 1
ATOM 757 O O . ALA A 1 104 ? -7.477 -29.719 -17.703 1 97.88 104 ALA A O 1
ATOM 758 N N . VAL A 1 105 ? -5.336 -30.094 -18.109 1 98.19 105 VAL A N 1
ATOM 759 C CA . VAL A 1 105 ? -5.301 -29.25 -19.297 1 98.19 105 VAL A CA 1
ATOM 760 C C . VAL A 1 105 ? -6.195 -29.844 -20.391 1 98.19 105 VAL A C 1
ATOM 762 O O . VAL A 1 105 ? -6.945 -29.125 -21.047 1 98.19 105 VAL A O 1
ATOM 765 N N . GLU A 1 106 ? -6.137 -31.141 -20.547 1 97.81 106 GLU A N 1
ATOM 766 C CA . GLU A 1 106 ? -6.996 -31.828 -21.516 1 97.81 106 GLU A CA 1
ATOM 767 C C . GLU A 1 106 ? -8.469 -31.625 -21.172 1 97.81 106 GLU A C 1
ATOM 769 O O . GLU A 1 106 ? -9.312 -31.531 -22.062 1 97.81 106 GLU A O 1
ATOM 774 N N . ALA A 1 107 ? -8.688 -31.547 -19.875 1 97.38 107 ALA A N 1
ATOM 775 C CA . ALA A 1 107 ? -10.062 -31.359 -19.422 1 97.38 107 ALA A CA 1
ATOM 776 C C . ALA A 1 107 ? -10.547 -29.938 -19.688 1 97.38 107 ALA A C 1
ATOM 778 O O . ALA A 1 107 ? -11.758 -29.688 -19.688 1 97.38 107 ALA A O 1
ATOM 779 N N . GLY A 1 108 ? -9.586 -29.016 -19.812 1 97.06 108 GLY A N 1
ATOM 780 C CA . GLY A 1 108 ? -10.023 -27.672 -20.172 1 97.06 108 GLY A CA 1
ATOM 781 C C . GLY A 1 108 ? -9.305 -26.578 -19.406 1 97.06 108 GLY A C 1
ATOM 782 O O . GLY A 1 108 ? -9.57 -25.391 -19.609 1 97.06 108 GLY A O 1
ATOM 783 N N . ALA A 1 109 ? -8.383 -26.891 -18.484 1 96.38 109 ALA A N 1
ATOM 784 C CA . ALA A 1 109 ? -7.621 -25.875 -17.781 1 96.38 109 ALA A CA 1
ATOM 785 C C . ALA A 1 109 ? -6.766 -25.062 -18.734 1 96.38 109 ALA A C 1
ATOM 787 O O . ALA A 1 109 ? -6.109 -25.609 -19.625 1 96.38 109 ALA A O 1
ATOM 788 N N . GLN A 1 110 ? -6.758 -23.75 -18.531 1 95.44 110 GLN A N 1
ATOM 789 C CA . GLN A 1 110 ? -6.059 -22.875 -19.469 1 95.44 110 GLN A CA 1
ATOM 790 C C . GLN A 1 110 ? -4.703 -22.453 -18.906 1 95.44 110 GLN A C 1
ATOM 792 O O . GLN A 1 110 ? -3.846 -21.969 -19.656 1 95.44 110 GLN A O 1
ATOM 797 N N . MET A 1 111 ? -4.539 -22.578 -17.578 1 96.25 111 MET A N 1
ATOM 798 C CA . MET A 1 111 ? -3.299 -22.203 -16.891 1 96.25 111 MET A CA 1
ATOM 799 C C . MET A 1 111 ? -2.947 -23.234 -15.812 1 96.25 111 MET A C 1
ATOM 801 O O . MET A 1 111 ? -3.836 -23.828 -15.203 1 96.25 111 MET A O 1
ATOM 805 N N . VAL A 1 112 ? -1.673 -23.375 -15.688 1 97.88 112 VAL A N 1
ATOM 806 C CA . VAL A 1 112 ? -1.219 -24.266 -14.625 1 97.88 112 VAL A CA 1
ATOM 807 C C . VAL A 1 112 ? -0.297 -23.5 -13.672 1 97.88 112 VAL A C 1
ATOM 809 O O . VAL A 1 112 ? 0.371 -22.547 -14.07 1 97.88 112 VAL A O 1
ATOM 812 N N . GLU A 1 113 ? -0.307 -23.906 -12.445 1 97.56 113 GLU A N 1
ATOM 813 C CA . GLU A 1 113 ? 0.512 -23.266 -11.422 1 97.56 113 GLU A CA 1
ATOM 814 C C . GLU A 1 113 ? 1.253 -24.297 -10.578 1 97.56 113 GLU A C 1
ATOM 816 O O . GLU A 1 113 ? 0.636 -25.203 -10.016 1 97.56 113 GLU A O 1
ATOM 821 N N . ILE A 1 114 ? 2.572 -24.219 -10.586 1 98.06 114 ILE A N 1
ATOM 822 C CA . ILE A 1 114 ? 3.334 -24.922 -9.555 1 98.06 114 ILE A CA 1
ATOM 823 C C . ILE A 1 114 ? 3.236 -24.156 -8.234 1 98.06 114 ILE A C 1
ATOM 825 O O . ILE A 1 114 ? 3.738 -23.047 -8.117 1 98.06 114 ILE A O 1
ATOM 829 N N . GLY A 1 115 ? 2.518 -24.719 -7.285 1 95 115 GLY A N 1
ATOM 830 C CA . GLY A 1 115 ? 2.289 -24.016 -6.027 1 95 115 GLY A CA 1
ATOM 831 C C . GLY A 1 115 ? 1.454 -24.812 -5.047 1 95 115 GLY A C 1
ATOM 832 O O . GLY A 1 115 ? 1.621 -26.031 -4.926 1 95 115 GLY A O 1
ATOM 833 N N . ASN A 1 116 ? 0.652 -24.031 -4.219 1 87.75 116 ASN A N 1
ATOM 834 C CA . ASN A 1 116 ? -0.154 -24.609 -3.15 1 87.75 116 ASN A CA 1
ATOM 835 C C . ASN A 1 116 ? 0.711 -25.359 -2.141 1 87.75 116 ASN A C 1
ATOM 837 O O . ASN A 1 116 ? 0.364 -26.453 -1.717 1 87.75 116 ASN A O 1
ATOM 841 N N . TYR A 1 117 ? 1.842 -24.75 -1.782 1 90.5 117 TYR A N 1
ATOM 842 C CA . TYR A 1 117 ? 2.803 -25.375 -0.887 1 90.5 117 TYR A CA 1
ATOM 843 C C . TYR A 1 117 ? 2.24 -25.484 0.526 1 90.5 117 TYR A C 1
ATOM 845 O O . TYR A 1 117 ? 2.676 -26.344 1.31 1 90.5 117 TYR A O 1
ATOM 853 N N . ASP A 1 118 ? 1.394 -24.562 0.875 1 81.81 118 ASP A N 1
ATOM 854 C CA . ASP A 1 118 ? 0.911 -24.391 2.24 1 81.81 118 ASP A CA 1
ATOM 855 C C . ASP A 1 118 ? 0.385 -25.703 2.814 1 81.81 118 ASP A C 1
ATOM 857 O O . ASP A 1 118 ? 0.604 -26 3.99 1 81.81 118 ASP A O 1
ATOM 861 N N . SER A 1 119 ? -0.319 -26.453 1.968 1 80.38 119 SER A N 1
ATOM 862 C CA . SER A 1 119 ? -0.868 -27.734 2.418 1 80.38 119 SER A CA 1
ATOM 863 C C . SER A 1 119 ? 0.24 -28.703 2.816 1 80.38 119 SER A C 1
ATOM 865 O O . SER A 1 119 ? 0.033 -29.578 3.658 1 80.38 119 SER A O 1
ATOM 867 N N . PHE A 1 120 ? 1.393 -28.5 2.314 1 89.38 120 PHE A N 1
ATOM 868 C CA . PHE A 1 120 ? 2.5 -29.422 2.553 1 89.38 120 PHE A CA 1
ATOM 869 C C . PHE A 1 120 ? 3.338 -28.953 3.742 1 89.38 120 PHE A C 1
ATOM 871 O O . PHE A 1 120 ? 3.975 -29.781 4.41 1 89.38 120 PHE A O 1
ATOM 878 N N . TYR A 1 121 ? 3.293 -27.656 3.99 1 88.44 121 TYR A N 1
ATOM 879 C CA . TYR A 1 121 ? 4.039 -27.141 5.133 1 88.44 121 TYR A CA 1
ATOM 880 C C . TYR A 1 121 ? 3.529 -27.75 6.434 1 88.44 121 TYR A C 1
ATOM 882 O O . TYR A 1 121 ? 4.312 -28.031 7.344 1 88.44 121 TYR A O 1
ATOM 890 N N . GLU A 1 122 ? 2.248 -27.875 6.449 1 84.25 122 GLU A N 1
ATOM 891 C CA . GLU A 1 122 ? 1.63 -28.453 7.637 1 84.25 122 GLU A CA 1
ATOM 892 C C . GLU A 1 122 ? 2.123 -29.891 7.863 1 84.25 122 GLU A C 1
ATOM 894 O O . GLU A 1 122 ? 2.117 -30.375 8.992 1 84.25 122 GLU A O 1
ATOM 899 N N . MET A 1 123 ? 2.596 -30.531 6.863 1 90.75 123 MET A N 1
ATOM 900 C CA . MET A 1 123 ? 3.094 -31.906 6.926 1 90.75 123 MET A CA 1
ATOM 901 C C . MET A 1 123 ? 4.605 -31.922 7.125 1 90.75 123 MET A C 1
ATOM 903 O O . MET A 1 123 ? 5.227 -33 7.066 1 90.75 123 MET A O 1
ATOM 907 N N . GLY A 1 124 ? 5.164 -30.688 7.258 1 90.94 124 GLY A N 1
ATOM 908 C CA . GLY A 1 124 ? 6.598 -30.594 7.48 1 90.94 124 GLY A CA 1
ATOM 909 C C . GLY A 1 124 ? 7.41 -30.625 6.199 1 90.94 124 GLY A C 1
ATOM 910 O O . GLY A 1 124 ? 8.633 -30.797 6.234 1 90.94 124 GLY A O 1
ATOM 911 N N . ILE A 1 125 ? 6.734 -30.516 5.094 1 91.12 125 ILE A N 1
ATOM 912 C CA . ILE A 1 125 ? 7.41 -30.562 3.801 1 91.12 125 ILE A CA 1
ATOM 913 C C . ILE A 1 125 ? 7.727 -29.141 3.342 1 91.12 125 ILE A C 1
ATOM 915 O O . ILE A 1 125 ? 6.848 -28.266 3.336 1 91.12 125 ILE A O 1
ATOM 919 N N . GLN A 1 126 ? 8.961 -28.953 3.006 1 92.12 126 GLN A N 1
ATOM 920 C CA . GLN A 1 126 ? 9.43 -27.688 2.451 1 92.12 126 GLN A CA 1
ATOM 921 C C . GLN A 1 126 ? 9.961 -27.859 1.034 1 92.12 126 GLN A C 1
ATOM 923 O O . GLN A 1 126 ? 10.305 -28.969 0.632 1 92.12 126 GLN A O 1
ATOM 928 N N . PHE A 1 127 ? 9.953 -26.828 0.318 1 93.94 127 PHE A N 1
ATOM 929 C CA . PHE A 1 127 ? 10.422 -26.859 -1.062 1 93.94 127 PHE A CA 1
ATOM 930 C C . PHE A 1 127 ? 11.641 -25.969 -1.244 1 93.94 127 PHE A C 1
ATOM 932 O O . PHE A 1 127 ? 11.578 -24.766 -0.998 1 93.94 127 PHE A O 1
ATOM 939 N N . SER A 1 128 ? 12.695 -26.594 -1.662 1 95.38 128 SER A N 1
ATOM 940 C CA . SER A 1 128 ? 13.906 -25.828 -1.933 1 95.38 128 SER A CA 1
ATOM 941 C C . SER A 1 128 ? 13.836 -25.141 -3.293 1 95.38 128 SER A C 1
ATOM 943 O O . SER A 1 128 ? 13.039 -25.531 -4.152 1 95.38 128 SER A O 1
ATOM 945 N N . SER A 1 129 ? 14.688 -24.172 -3.471 1 97.88 129 SER A N 1
ATOM 946 C CA . SER A 1 129 ? 14.781 -23.484 -4.754 1 97.88 129 SER A CA 1
ATOM 947 C C . SER A 1 129 ? 15.094 -24.453 -5.883 1 97.88 129 SER A C 1
ATOM 949 O O . SER A 1 129 ? 14.492 -24.391 -6.957 1 97.88 129 SER A O 1
ATOM 951 N N . GLU A 1 130 ? 15.984 -25.359 -5.621 1 98.12 130 GLU A N 1
ATOM 952 C CA . GLU A 1 130 ? 16.391 -26.328 -6.633 1 98.12 130 GLU A CA 1
ATOM 953 C C . GLU A 1 130 ? 15.227 -27.219 -7.035 1 98.12 130 GLU A C 1
ATOM 955 O O . GLU A 1 130 ? 15.062 -27.547 -8.211 1 98.12 130 GLU A O 1
ATOM 960 N N . GLN A 1 131 ? 14.484 -27.641 -6.062 1 97.81 131 GLN A N 1
ATOM 961 C CA . GLN A 1 131 ? 13.32 -28.469 -6.332 1 97.81 131 GLN A CA 1
ATOM 962 C C . GLN A 1 131 ? 12.305 -27.75 -7.207 1 97.81 131 GLN A C 1
ATOM 964 O O . GLN A 1 131 ? 11.773 -28.312 -8.164 1 97.81 131 GLN A O 1
ATOM 969 N N . ILE A 1 132 ? 12.102 -26.531 -6.898 1 98.31 132 ILE A N 1
ATOM 970 C CA . ILE A 1 132 ? 11.117 -25.734 -7.629 1 98.31 132 ILE A CA 1
ATOM 971 C C . ILE A 1 132 ? 11.602 -25.5 -9.055 1 98.31 132 ILE A C 1
ATOM 973 O O . ILE A 1 132 ? 10.812 -25.562 -10 1 98.31 132 ILE A O 1
ATOM 977 N N . LEU A 1 133 ? 12.883 -25.266 -9.203 1 98.75 133 LEU A N 1
ATOM 978 C CA . LEU A 1 133 ? 13.453 -25.094 -10.531 1 98.75 133 LEU A CA 1
ATOM 979 C C . LEU A 1 133 ? 13.281 -26.375 -11.359 1 98.75 133 LEU A C 1
ATOM 981 O O . LEU A 1 133 ? 12.914 -26.297 -12.531 1 98.75 133 LEU A O 1
ATOM 985 N N . LYS A 1 134 ? 13.516 -27.484 -10.742 1 98.56 134 LYS A N 1
ATOM 986 C CA . LYS A 1 134 ? 13.352 -28.75 -11.43 1 98.56 134 LYS A CA 1
ATOM 987 C C . LYS A 1 134 ? 11.891 -28.969 -11.836 1 98.56 134 LYS A C 1
ATOM 989 O O . LYS A 1 134 ? 11.609 -29.375 -12.969 1 98.56 134 LYS A O 1
ATOM 994 N N . LEU A 1 135 ? 10.977 -28.703 -10.875 1 98.44 135 LEU A N 1
ATOM 995 C CA . LEU A 1 135 ? 9.555 -28.844 -11.156 1 98.44 135 LEU A CA 1
ATOM 996 C C . LEU A 1 135 ? 9.156 -27.953 -12.336 1 98.44 135 LEU A C 1
ATOM 998 O O . LEU A 1 135 ? 8.352 -28.359 -13.18 1 98.44 135 LEU A O 1
ATOM 1002 N N . THR A 1 136 ? 9.688 -26.766 -12.375 1 98.69 136 THR A N 1
ATOM 1003 C CA . THR A 1 136 ? 9.383 -25.797 -13.43 1 98.69 136 THR A CA 1
ATOM 1004 C C . THR A 1 136 ? 9.875 -26.312 -14.789 1 98.69 136 THR A C 1
ATOM 1006 O O . THR A 1 136 ? 9.133 -26.266 -15.773 1 98.69 136 THR A O 1
ATOM 1009 N N . ARG A 1 137 ? 11.062 -26.828 -14.82 1 98.5 137 ARG A N 1
ATOM 1010 C CA . ARG A 1 137 ? 11.617 -27.391 -16.047 1 98.5 137 ARG A CA 1
ATOM 1011 C C . ARG A 1 137 ? 10.766 -28.547 -16.547 1 98.5 137 ARG A C 1
ATOM 1013 O O . ARG A 1 137 ? 10.461 -28.641 -17.734 1 98.5 137 ARG A O 1
ATOM 1020 N N . ASP A 1 138 ? 10.406 -29.375 -15.656 1 98.56 138 ASP A N 1
ATOM 1021 C CA . ASP A 1 138 ? 9.594 -30.531 -16 1 98.56 138 ASP A CA 1
ATOM 1022 C C . ASP A 1 138 ? 8.234 -30.109 -16.547 1 98.56 138 ASP A C 1
ATOM 1024 O O . ASP A 1 138 ? 7.77 -30.625 -17.562 1 98.56 138 ASP A O 1
ATOM 1028 N N . ALA A 1 139 ? 7.609 -29.172 -15.805 1 98.69 139 ALA A N 1
ATOM 1029 C CA . ALA A 1 139 ? 6.301 -28.688 -16.234 1 98.69 139 ALA A CA 1
ATOM 1030 C C . ALA A 1 139 ? 6.379 -28.062 -17.625 1 98.69 139 ALA A C 1
ATOM 1032 O O . ALA A 1 139 ? 5.516 -28.312 -18.469 1 98.69 139 ALA A O 1
ATOM 1033 N N . ARG A 1 140 ? 7.445 -27.312 -17.859 1 98.38 140 ARG A N 1
ATOM 1034 C CA . ARG A 1 140 ? 7.602 -26.656 -19.141 1 98.38 140 ARG A CA 1
ATOM 1035 C C . ARG A 1 140 ? 7.879 -27.656 -20.25 1 98.38 140 ARG A C 1
ATOM 1037 O O . ARG A 1 140 ? 7.387 -27.516 -21.375 1 98.38 140 ARG A O 1
ATOM 1044 N N . ARG A 1 141 ? 8.609 -28.672 -19.938 1 98.12 141 ARG A N 1
ATOM 1045 C CA . ARG A 1 141 ? 8.875 -29.734 -20.906 1 98.12 141 ARG A CA 1
ATOM 1046 C C . ARG A 1 141 ? 7.586 -30.453 -21.281 1 98.12 141 ARG A C 1
ATOM 1048 O O . ARG A 1 141 ? 7.363 -30.766 -22.453 1 98.12 141 ARG A O 1
ATOM 1055 N N . ILE A 1 142 ? 6.781 -30.734 -20.328 1 98.12 142 ILE A N 1
ATOM 1056 C CA . ILE A 1 142 ? 5.551 -31.484 -20.516 1 98.12 142 ILE A CA 1
ATOM 1057 C C . ILE A 1 142 ? 4.52 -30.641 -21.25 1 98.12 142 ILE A C 1
ATOM 1059 O O . ILE A 1 142 ? 3.791 -31.141 -22.109 1 98.12 142 ILE A O 1
ATOM 1063 N N . LEU A 1 143 ? 4.492 -29.312 -20.844 1 98.06 143 LEU A N 1
ATOM 1064 C CA . LEU A 1 143 ? 3.51 -28.375 -21.406 1 98.06 143 LEU A CA 1
ATOM 1065 C C . LEU A 1 143 ? 4.195 -27.141 -21.969 1 98.06 143 LEU A C 1
ATOM 1067 O O . LEU A 1 143 ? 4.129 -26.062 -21.391 1 98.06 143 LEU A O 1
ATOM 1071 N N . PRO A 1 144 ? 4.719 -27.156 -23.156 1 97.12 144 PRO A N 1
ATOM 1072 C CA . PRO A 1 144 ? 5.543 -26.078 -23.688 1 97.12 144 PRO A CA 1
ATOM 1073 C C . PRO A 1 144 ? 4.734 -24.828 -24.016 1 97.12 144 PRO A C 1
ATOM 1075 O O . PRO A 1 144 ? 5.273 -23.719 -24.016 1 97.12 144 PRO A O 1
ATOM 1078 N N . SER A 1 145 ? 3.416 -24.969 -24.203 1 95.88 145 SER A N 1
ATOM 1079 C CA . SER A 1 145 ? 2.672 -23.828 -24.719 1 95.88 145 SER A CA 1
ATOM 1080 C C . SER A 1 145 ? 1.649 -23.328 -23.688 1 95.88 145 SER A C 1
ATOM 1082 O O . SER A 1 145 ? 0.981 -22.312 -23.922 1 95.88 145 SER A O 1
ATOM 1084 N N . VAL A 1 146 ? 1.444 -24.062 -22.672 1 97.44 146 VAL A N 1
ATOM 1085 C CA . VAL A 1 146 ? 0.448 -23.688 -21.672 1 97.44 146 VAL A CA 1
ATOM 1086 C C . VAL A 1 146 ? 1.034 -22.656 -20.719 1 97.44 146 VAL A C 1
ATOM 1088 O O . VAL A 1 146 ? 2.195 -22.75 -20.312 1 97.44 146 VAL A O 1
ATOM 1091 N N . THR A 1 147 ? 0.244 -21.625 -20.359 1 97.44 147 THR A N 1
ATOM 1092 C CA . THR A 1 147 ? 0.698 -20.609 -19.406 1 97.44 147 THR A CA 1
ATOM 1093 C C . THR A 1 147 ? 1.082 -21.266 -18.078 1 97.44 147 THR A C 1
ATOM 1095 O O . THR A 1 147 ? 0.287 -21.984 -17.484 1 97.44 147 THR A O 1
ATOM 1098 N N . LEU A 1 148 ? 2.305 -20.969 -17.688 1 98.5 148 LEU A N 1
ATOM 1099 C CA . LEU A 1 148 ? 2.863 -21.578 -16.484 1 98.5 148 LEU A CA 1
ATOM 1100 C C . LEU A 1 148 ? 3.129 -20.516 -15.414 1 98.5 148 LEU A C 1
ATOM 1102 O O . LEU A 1 148 ? 3.961 -19.625 -15.602 1 98.5 148 LEU A O 1
ATOM 1106 N N . SER A 1 149 ? 2.4 -20.609 -14.344 1 98.31 149 SER A N 1
ATOM 1107 C CA . SER A 1 149 ? 2.654 -19.812 -13.141 1 98.31 149 SER A CA 1
ATOM 1108 C C . SER A 1 149 ? 3.447 -20.609 -12.109 1 98.31 149 SER A C 1
ATOM 1110 O O . SER A 1 149 ? 3.209 -21.797 -11.922 1 98.31 149 SER A O 1
ATOM 1112 N N . VAL A 1 150 ? 4.379 -19.938 -11.438 1 98.69 150 VAL A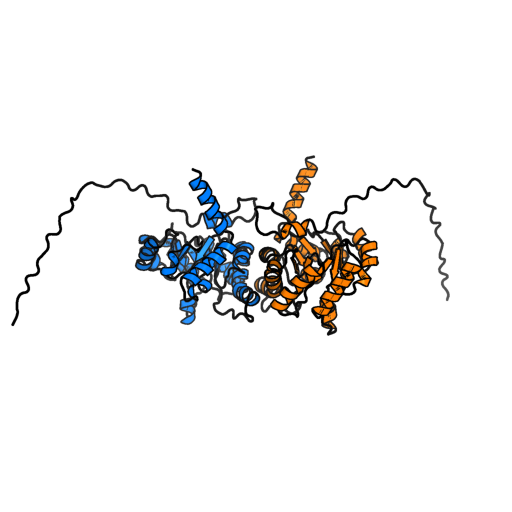 N 1
ATOM 1113 C CA . VAL A 1 150 ? 5.148 -20.625 -10.406 1 98.69 150 VAL A CA 1
ATOM 1114 C C . VAL A 1 150 ? 5.152 -19.781 -9.125 1 98.69 150 VAL A C 1
ATOM 1116 O O . VAL A 1 150 ? 5.457 -18.594 -9.156 1 98.69 150 VAL A O 1
ATOM 1119 N N . THR A 1 151 ? 4.785 -20.406 -8.031 1 97.69 151 THR A N 1
ATOM 1120 C CA . THR A 1 151 ? 4.754 -19.75 -6.727 1 97.69 151 THR A CA 1
ATOM 1121 C C . THR A 1 151 ? 6.129 -19.781 -6.07 1 97.69 151 THR A C 1
ATOM 1123 O O . THR A 1 151 ? 6.812 -20.812 -6.086 1 97.69 151 THR A O 1
ATOM 1126 N N . VAL A 1 152 ? 6.559 -18.672 -5.574 1 97.94 152 VAL A N 1
ATOM 1127 C CA . VAL A 1 152 ? 7.789 -18.562 -4.797 1 97.94 152 VAL A CA 1
ATOM 1128 C C . VAL A 1 152 ? 7.48 -18.75 -3.314 1 97.94 152 VAL A C 1
ATOM 1130 O O . VAL A 1 152 ? 6.688 -18 -2.742 1 97.94 152 VAL A O 1
ATOM 1133 N N . PRO A 1 153 ? 8.125 -19.75 -2.711 1 95.75 153 PRO A N 1
ATOM 1134 C CA . PRO A 1 153 ? 7.805 -20.047 -1.314 1 95.75 153 PRO A CA 1
ATOM 1135 C C . PRO A 1 153 ? 8.156 -18.906 -0.366 1 95.75 153 PRO A C 1
ATOM 1137 O O . PRO A 1 153 ? 9.242 -18.344 -0.46 1 95.75 153 PRO A O 1
ATOM 1140 N N . HIS A 1 154 ? 7.293 -18.641 0.581 1 92.19 154 HIS A N 1
ATOM 1141 C CA . HIS A 1 154 ? 7.488 -17.531 1.523 1 92.19 154 HIS A CA 1
ATOM 1142 C C . HIS A 1 154 ? 8.547 -17.891 2.564 1 92.19 154 HIS A C 1
ATOM 1144 O O . HIS A 1 154 ? 9.023 -17.016 3.291 1 92.19 154 HIS A O 1
ATOM 1150 N N . MET A 1 155 ? 8.883 -19.156 2.662 1 90.31 155 MET A N 1
ATOM 1151 C CA . MET A 1 155 ? 9.852 -19.594 3.654 1 90.31 155 MET A CA 1
ATOM 1152 C C . MET A 1 155 ? 11.25 -19.109 3.301 1 90.31 155 MET A C 1
ATOM 1154 O O . MET A 1 155 ? 12.133 -19.062 4.16 1 90.31 155 MET A O 1
ATOM 1158 N N . LEU A 1 156 ? 11.492 -18.828 2.035 1 93.38 156 LEU A N 1
ATOM 1159 C CA . LEU A 1 156 ? 12.75 -18.219 1.627 1 93.38 156 LEU A CA 1
ATOM 1160 C C . LEU A 1 156 ? 12.812 -16.766 2.07 1 93.38 156 LEU A C 1
ATOM 1162 O O . LEU A 1 156 ? 11.781 -16.078 2.113 1 93.38 156 LEU A O 1
ATOM 1166 N N . ASN A 1 157 ? 13.992 -16.312 2.447 1 93.06 157 ASN A N 1
ATOM 1167 C CA . ASN A 1 157 ? 14.117 -14.883 2.707 1 93.06 157 ASN A CA 1
ATOM 1168 C C . ASN A 1 157 ? 13.969 -14.07 1.426 1 93.06 157 ASN A C 1
ATOM 1170 O O . ASN A 1 157 ? 14.039 -14.617 0.324 1 93.06 157 ASN A O 1
ATOM 1174 N N . LEU A 1 158 ? 13.75 -12.836 1.549 1 94.75 158 LEU A N 1
ATOM 1175 C CA . LEU A 1 158 ? 13.32 -12 0.438 1 94.75 158 LEU A CA 1
ATOM 1176 C C . LEU A 1 158 ? 14.367 -11.992 -0.672 1 94.75 158 LEU A C 1
ATOM 1178 O O . LEU A 1 158 ? 14.039 -12.156 -1.847 1 94.75 158 LEU A O 1
ATOM 1182 N N . PRO A 1 159 ? 15.688 -11.852 -0.379 1 96.19 159 PRO A N 1
ATOM 1183 C CA . PRO A 1 159 ? 16.672 -11.914 -1.463 1 96.19 159 PRO A CA 1
ATOM 1184 C C . PRO A 1 159 ? 16.641 -13.242 -2.211 1 96.19 159 PRO A C 1
ATOM 1186 O O . PRO A 1 159 ? 16.781 -13.273 -3.436 1 96.19 159 PRO A O 1
ATOM 1189 N N . ASP A 1 160 ? 16.469 -14.32 -1.491 1 97.69 160 ASP A N 1
ATOM 1190 C CA . ASP A 1 160 ? 16.422 -15.633 -2.121 1 97.69 160 ASP A CA 1
ATOM 1191 C C . ASP A 1 160 ? 15.148 -15.789 -2.957 1 97.69 160 ASP A C 1
ATOM 1193 O O . ASP A 1 160 ? 15.156 -16.469 -3.988 1 97.69 160 ASP A O 1
ATOM 1197 N N . GLN A 1 161 ? 14.07 -15.219 -2.506 1 97.81 161 GLN A N 1
ATOM 1198 C CA . GLN A 1 161 ? 12.852 -15.211 -3.307 1 97.81 161 GLN A CA 1
ATOM 1199 C C . GLN A 1 161 ? 13.07 -14.5 -4.641 1 97.81 161 GLN A C 1
ATOM 1201 O O . GLN A 1 161 ? 12.641 -14.992 -5.688 1 97.81 161 GLN A O 1
ATOM 1206 N N . VAL A 1 162 ? 13.742 -13.375 -4.605 1 98.56 162 VAL A N 1
ATOM 1207 C CA . VAL A 1 162 ? 14.023 -12.602 -5.809 1 98.56 162 VAL A CA 1
ATOM 1208 C C . VAL A 1 162 ? 14.906 -13.414 -6.75 1 98.56 162 VAL A C 1
ATOM 1210 O O . VAL A 1 162 ? 14.617 -13.523 -7.945 1 98.56 162 VAL A O 1
ATOM 1213 N N . LYS A 1 163 ? 15.93 -13.984 -6.195 1 98.75 163 LYS A N 1
ATOM 1214 C CA . LYS A 1 163 ? 16.844 -14.797 -6.996 1 98.75 163 LYS A CA 1
ATOM 1215 C C . LYS A 1 163 ? 16.109 -15.969 -7.652 1 98.75 163 LYS A C 1
ATOM 1217 O O . LYS A 1 163 ? 16.312 -16.234 -8.836 1 98.75 163 LYS A O 1
ATOM 1222 N N . LEU A 1 164 ? 15.336 -16.656 -6.902 1 98.81 164 LEU A N 1
ATOM 1223 C CA . LEU A 1 164 ? 14.578 -17.766 -7.445 1 98.81 164 LEU A CA 1
ATOM 1224 C C . LEU A 1 164 ? 13.656 -17.297 -8.57 1 98.81 164 LEU A C 1
ATOM 1226 O O . LEU A 1 164 ? 13.562 -17.953 -9.609 1 98.81 164 LEU A O 1
ATOM 1230 N N . ALA A 1 165 ? 12.984 -16.203 -8.367 1 98.88 165 ALA A N 1
ATOM 1231 C CA . ALA A 1 165 ? 12.078 -15.664 -9.383 1 98.88 165 ALA A CA 1
ATOM 1232 C C . ALA A 1 165 ? 12.812 -15.414 -10.695 1 98.88 165 ALA A C 1
ATOM 1234 O O . ALA A 1 165 ? 12.305 -15.727 -11.773 1 98.88 165 ALA A O 1
ATOM 1235 N N . GLU A 1 166 ? 13.961 -14.875 -10.594 1 98.88 166 GLU A N 1
ATOM 1236 C CA . GLU A 1 166 ? 14.773 -14.633 -11.789 1 98.88 166 GLU A CA 1
ATOM 1237 C C . GLU A 1 166 ? 15.102 -15.938 -12.5 1 98.88 166 GLU A C 1
ATOM 1239 O O . GLU A 1 166 ? 15.023 -16.016 -13.727 1 98.88 166 GLU A O 1
ATOM 1244 N N . LEU A 1 167 ? 15.484 -16.922 -11.75 1 98.88 167 LEU A N 1
ATOM 1245 C CA . LEU A 1 167 ? 15.828 -18.219 -12.32 1 98.88 167 LEU A CA 1
ATOM 1246 C C . LEU A 1 167 ? 14.602 -18.891 -12.93 1 98.88 167 LEU A C 1
ATOM 1248 O O . LEU A 1 167 ? 14.695 -19.531 -13.984 1 98.88 167 LEU A O 1
ATOM 1252 N N . LEU A 1 168 ? 13.508 -18.734 -12.297 1 98.88 168 LEU A N 1
ATOM 1253 C CA . LEU A 1 168 ? 12.273 -19.312 -12.797 1 98.88 168 LEU A CA 1
ATOM 1254 C C . LEU A 1 168 ? 11.883 -18.703 -14.141 1 98.88 168 LEU A C 1
ATOM 1256 O O . LEU A 1 168 ? 11.414 -19.406 -15.031 1 98.88 168 LEU A O 1
ATOM 1260 N N . GLU A 1 169 ? 12.023 -17.422 -14.242 1 98.75 169 GLU A N 1
ATOM 1261 C CA . GLU A 1 169 ? 11.797 -16.766 -15.523 1 98.75 169 GLU A CA 1
ATOM 1262 C C . GLU A 1 169 ? 12.672 -17.375 -16.609 1 98.75 169 GLU A C 1
ATOM 1264 O O . GLU A 1 169 ? 12.195 -17.625 -17.719 1 98.75 169 GLU A O 1
ATOM 1269 N N . GLN A 1 170 ? 13.898 -17.672 -16.281 1 98.31 170 GLN A N 1
ATOM 1270 C CA . GLN A 1 170 ? 14.82 -18.266 -17.234 1 98.31 170 GLN A CA 1
ATOM 1271 C C . GLN A 1 170 ? 14.398 -19.688 -17.609 1 98.31 170 GLN A C 1
ATOM 1273 O O . GLN A 1 170 ? 14.633 -20.141 -18.734 1 98.31 170 GLN A O 1
ATOM 1278 N N . GLU A 1 171 ? 13.773 -20.359 -16.672 1 98.19 171 GLU A N 1
ATOM 1279 C CA . GLU A 1 171 ? 13.367 -21.734 -16.891 1 98.19 171 GLU A CA 1
ATOM 1280 C C . GLU A 1 171 ? 12.039 -21.812 -17.641 1 98.19 171 GLU A C 1
ATOM 1282 O O . GLU A 1 171 ? 11.539 -22.906 -17.922 1 98.19 171 GLU A O 1
ATOM 1287 N N . GLY A 1 172 ? 11.414 -20.641 -17.875 1 97.75 172 GLY A N 1
ATOM 1288 C CA . GLY A 1 172 ? 10.266 -20.656 -18.766 1 97.75 172 GLY A CA 1
ATOM 1289 C C . GLY A 1 172 ? 8.961 -20.359 -18.047 1 97.75 172 GLY A C 1
ATOM 1290 O O . GLY A 1 172 ? 7.883 -20.547 -18.625 1 97.75 172 GLY A O 1
ATOM 1291 N N . ALA A 1 173 ? 9.023 -19.906 -16.781 1 98.56 173 ALA A N 1
ATOM 1292 C CA . ALA A 1 173 ? 7.805 -19.438 -16.125 1 98.56 173 ALA A CA 1
ATOM 1293 C C . ALA A 1 173 ? 7.23 -18.234 -16.859 1 98.56 173 ALA A C 1
ATOM 1295 O O . ALA A 1 173 ? 7.977 -17.344 -17.297 1 98.56 173 ALA A O 1
ATOM 1296 N N . ASP A 1 174 ? 5.867 -18.188 -16.953 1 98.25 174 ASP A N 1
ATOM 1297 C CA . ASP A 1 174 ? 5.199 -17.047 -17.562 1 98.25 174 ASP A CA 1
ATOM 1298 C C . ASP A 1 174 ? 4.742 -16.031 -16.516 1 98.25 174 ASP A C 1
ATOM 1300 O O . ASP A 1 174 ? 4.574 -14.852 -16.812 1 98.25 174 ASP A O 1
ATOM 1304 N N . ILE A 1 175 ? 4.5 -16.516 -15.305 1 98 175 ILE A N 1
ATOM 1305 C CA . ILE A 1 175 ? 4.012 -15.711 -14.18 1 98 175 ILE A CA 1
ATOM 1306 C C . ILE A 1 175 ? 4.711 -16.141 -12.898 1 98 175 ILE A C 1
ATOM 1308 O O . ILE A 1 175 ? 4.902 -17.344 -12.656 1 98 175 ILE A O 1
ATOM 1312 N N . ILE A 1 176 ? 5.09 -15.172 -12.133 1 98.75 176 ILE A N 1
ATOM 1313 C CA . ILE A 1 176 ? 5.562 -15.469 -10.781 1 98.75 176 ILE A CA 1
ATOM 1314 C C . ILE A 1 176 ? 4.473 -15.117 -9.773 1 98.75 176 ILE A C 1
ATOM 1316 O O . ILE A 1 176 ? 3.861 -14.047 -9.852 1 98.75 176 ILE A O 1
ATOM 1320 N N . GLN A 1 177 ? 4.184 -15.984 -8.93 1 97.56 177 GLN A N 1
ATOM 1321 C CA . GLN A 1 177 ? 3.221 -15.703 -7.867 1 97.56 177 GLN A CA 1
ATOM 1322 C C . GLN A 1 177 ? 3.9 -15.672 -6.504 1 97.56 177 GLN A C 1
ATOM 1324 O O . GLN A 1 177 ? 4.715 -16.547 -6.191 1 97.56 177 GLN A O 1
ATOM 1329 N N . THR A 1 178 ? 3.598 -14.641 -5.73 1 97.5 178 THR A N 1
ATOM 1330 C CA . THR A 1 178 ? 4.098 -14.602 -4.359 1 97.5 178 THR A CA 1
ATOM 1331 C C . THR A 1 178 ? 3.283 -15.523 -3.459 1 97.5 178 THR A C 1
ATOM 1333 O O . THR A 1 178 ? 2.227 -16.016 -3.859 1 97.5 178 THR A O 1
ATOM 1336 N N . GLU A 1 179 ? 3.945 -15.742 -2.365 1 91.75 179 GLU A N 1
ATOM 1337 C CA . GLU A 1 179 ? 3.277 -16.453 -1.281 1 91.75 179 GLU A CA 1
ATOM 1338 C C . GLU A 1 179 ? 3.457 -15.727 0.049 1 91.75 179 GLU A C 1
ATOM 1340 O O . GLU A 1 179 ? 4.43 -14.992 0.234 1 91.75 179 GLU A O 1
ATOM 1345 N N . GLY A 1 180 ? 2.447 -15.711 0.845 1 83.38 180 GLY A N 1
ATOM 1346 C CA . GLY A 1 180 ? 2.574 -15.164 2.184 1 83.38 180 GLY A CA 1
ATOM 1347 C C . GLY A 1 180 ? 2.32 -16.188 3.277 1 83.38 180 GLY A C 1
ATOM 1348 O O . GLY A 1 180 ? 1.71 -17.219 3.031 1 83.38 180 GLY A O 1
ATOM 1349 N N . GLY A 1 181 ? 3.209 -16.062 4.367 1 68.44 181 GLY A N 1
ATOM 1350 C CA . GLY A 1 181 ? 3.01 -17 5.457 1 68.44 181 GLY A CA 1
ATOM 1351 C C . GLY A 1 181 ? 1.625 -16.922 6.07 1 68.44 181 GLY A C 1
ATOM 1352 O O . GLY A 1 181 ? 1.004 -15.852 6.074 1 68.44 181 GLY A O 1
ATOM 1353 N N . LYS A 1 182 ? 0.846 -18.109 6.074 1 54.09 182 LYS A N 1
ATOM 1354 C CA . LYS A 1 182 ? -0.404 -18.188 6.824 1 54.09 182 LYS A CA 1
ATOM 1355 C C . LYS A 1 182 ? -0.302 -17.453 8.156 1 54.09 182 LYS A C 1
ATOM 1357 O O . LYS A 1 182 ? -1.304 -16.969 8.68 1 54.09 182 LYS A O 1
ATOM 1362 N N . TYR A 1 183 ? 0.961 -17.312 8.742 1 48.84 183 TYR A N 1
ATOM 1363 C CA . TYR A 1 183 ? 1.106 -17.062 10.172 1 48.84 183 TYR A CA 1
ATOM 1364 C C . TYR A 1 183 ? 1.371 -15.578 10.43 1 48.84 183 TYR A C 1
ATOM 1366 O O . TYR A 1 183 ? 1.792 -15.203 11.531 1 48.84 183 TYR A O 1
ATOM 1374 N N . SER A 1 184 ? 1.2 -14.703 9.383 1 54.91 184 SER A N 1
ATOM 1375 C CA . SER A 1 184 ? 1.423 -13.383 9.953 1 54.91 184 SER A CA 1
ATOM 1376 C C . SER A 1 184 ? 0.285 -12.984 10.891 1 54.91 184 SER A C 1
ATOM 1378 O O . SER A 1 184 ? -0.878 -12.953 10.484 1 54.91 184 SER A O 1
ATOM 1380 N N . SER A 1 185 ? 0.389 -13.461 12.156 1 60.09 185 SER A N 1
ATOM 1381 C CA . SER A 1 185 ? -0.621 -13.125 13.156 1 60.09 185 SER A CA 1
ATOM 1382 C C . SER A 1 185 ? -0.682 -11.617 13.398 1 60.09 185 SER A C 1
ATOM 1384 O O . SER A 1 185 ? 0.24 -11.039 13.977 1 60.09 185 SER A O 1
ATOM 1386 N N . PRO A 1 186 ? -1.739 -11.094 12.602 1 62.06 186 PRO A N 1
ATOM 1387 C CA . PRO A 1 186 ? -1.861 -9.656 12.875 1 62.06 186 PRO A CA 1
ATOM 1388 C C . PRO A 1 186 ? -1.975 -9.344 14.367 1 62.06 186 PRO A C 1
ATOM 1390 O O . PRO A 1 186 ? -2.564 -10.125 15.117 1 62.06 186 PRO A O 1
ATOM 1393 N N . SER A 1 187 ? -1.226 -8.43 14.758 1 65.25 187 SER A N 1
ATOM 1394 C CA . SER A 1 187 ? -1.225 -8.016 16.156 1 65.25 187 SER A CA 1
ATOM 1395 C C . SER A 1 187 ? -2.541 -7.344 16.547 1 65.25 187 SER A C 1
ATOM 1397 O O . SER A 1 187 ? -2.912 -7.312 17.719 1 65.25 187 SER A O 1
ATOM 1399 N N . LYS A 1 188 ? -3.232 -6.711 15.492 1 69.88 188 LYS A N 1
ATOM 1400 C CA . LYS A 1 188 ? -4.426 -5.918 15.773 1 69.88 188 LYS A CA 1
ATOM 1401 C C . LYS A 1 188 ? -5.539 -6.223 14.773 1 69.88 188 LYS A C 1
ATOM 1403 O O . LYS A 1 188 ? -5.27 -6.641 13.648 1 69.88 188 LYS A O 1
ATOM 1408 N N . PRO A 1 189 ? -6.742 -6.168 15.305 1 78.75 189 PRO A N 1
ATOM 1409 C CA . PRO A 1 189 ? -7.859 -6.348 14.383 1 78.75 189 PRO A CA 1
ATOM 1410 C C . PRO A 1 189 ? -8.039 -5.156 13.438 1 78.75 189 PRO A C 1
ATOM 1412 O O . PRO A 1 189 ? -7.336 -4.152 13.562 1 78.75 189 PRO A O 1
ATOM 1415 N N . GLY A 1 190 ? -8.844 -5.332 12.359 1 90.44 190 GLY A N 1
ATOM 1416 C CA . GLY A 1 190 ? -9.25 -4.223 11.516 1 90.44 190 GLY A CA 1
ATOM 1417 C C . GLY A 1 190 ? -8.266 -3.912 10.406 1 90.44 190 GLY A C 1
ATOM 1418 O O . GLY A 1 190 ? -7.531 -4.797 9.961 1 90.44 190 GLY A O 1
ATOM 1419 N N . VAL A 1 191 ? -8.289 -2.768 10 1 94.31 191 VAL A N 1
ATOM 1420 C CA . VAL A 1 191 ? -7.52 -2.316 8.844 1 94.31 191 VAL A CA 1
ATOM 1421 C C . VAL A 1 191 ? -6.027 -2.492 9.117 1 94.31 191 VAL A C 1
ATOM 1423 O O . VAL A 1 191 ? -5.281 -2.955 8.25 1 94.31 191 VAL A O 1
ATOM 1426 N N . LEU A 1 192 ? -5.598 -2.141 10.312 1 93.12 192 LEU A N 1
ATOM 1427 C CA . LEU A 1 192 ? -4.203 -2.311 10.695 1 93.12 192 LEU A CA 1
ATOM 1428 C C . LEU A 1 192 ? -3.777 -3.77 10.57 1 93.12 192 LEU A C 1
ATOM 1430 O O . LEU A 1 192 ? -2.725 -4.066 10 1 93.12 192 LEU A O 1
ATOM 1434 N N . GLY A 1 193 ? -4.551 -4.672 11.094 1 93.06 193 GLY A N 1
ATOM 1435 C CA . GLY A 1 193 ? -4.273 -6.094 11.008 1 93.06 193 GLY A CA 1
ATOM 1436 C C . GLY A 1 193 ? -4.238 -6.613 9.586 1 93.06 193 GLY A C 1
ATOM 1437 O O . GLY A 1 193 ? -3.428 -7.48 9.25 1 93.06 193 GLY A O 1
ATOM 1438 N N . LEU A 1 194 ? -5.117 -6.121 8.766 1 93.69 194 LEU A N 1
ATOM 1439 C CA . LEU A 1 194 ? -5.16 -6.527 7.367 1 93.69 194 LEU A CA 1
ATOM 1440 C C . LEU A 1 194 ? -3.865 -6.148 6.648 1 93.69 194 LEU A C 1
ATOM 1442 O O . LEU A 1 194 ? -3.326 -6.938 5.875 1 93.69 194 LEU A O 1
ATOM 1446 N N . ILE A 1 195 ? -3.365 -4.93 6.879 1 94.94 195 ILE A N 1
ATOM 1447 C CA . ILE A 1 195 ? -2.133 -4.484 6.238 1 94.94 195 ILE A CA 1
ATOM 1448 C C . ILE A 1 195 ? -0.948 -5.27 6.793 1 94.94 195 ILE A C 1
ATOM 1450 O O . ILE A 1 195 ? -0.07 -5.695 6.035 1 94.94 195 ILE A O 1
ATOM 1454 N N . GLU A 1 196 ? -0.957 -5.523 8.102 1 92.69 196 GLU A N 1
ATOM 1455 C CA . GLU A 1 196 ? 0.1 -6.328 8.703 1 92.69 196 GLU A CA 1
ATOM 1456 C C . GLU A 1 196 ? 0.171 -7.715 8.07 1 92.69 196 GLU A C 1
ATOM 1458 O O . GLU A 1 196 ? 1.258 -8.203 7.75 1 92.69 196 GLU A O 1
ATOM 1463 N N . LYS A 1 197 ? -0.952 -8.273 7.934 1 92.19 197 LYS A N 1
ATOM 1464 C CA . LYS A 1 197 ? -1.032 -9.617 7.367 1 92.19 197 LYS A CA 1
ATOM 1465 C C . LYS A 1 197 ? -0.512 -9.648 5.934 1 92.19 197 LYS A C 1
ATOM 1467 O O . LYS A 1 197 ? 0.102 -10.625 5.508 1 92.19 197 LYS A O 1
ATOM 1472 N N . ALA A 1 198 ? -0.719 -8.609 5.188 1 94.69 198 ALA A N 1
ATOM 1473 C CA . ALA A 1 198 ? -0.364 -8.547 3.771 1 94.69 198 ALA A CA 1
ATOM 1474 C C . ALA A 1 198 ? 1.084 -8.102 3.586 1 94.69 198 ALA A C 1
ATOM 1476 O O . ALA A 1 198 ? 1.637 -8.203 2.488 1 94.69 198 ALA A O 1
ATOM 1477 N N . THR A 1 199 ? 1.758 -7.629 4.594 1 94.38 199 THR A N 1
ATOM 1478 C CA . THR A 1 199 ? 3.047 -6.949 4.512 1 94.38 199 THR A CA 1
ATOM 1479 C C . THR A 1 199 ? 4.09 -7.852 3.852 1 94.38 199 THR A C 1
ATOM 1481 O O . THR A 1 199 ? 4.77 -7.434 2.912 1 94.38 199 THR A O 1
ATOM 1484 N N . PRO A 1 200 ? 4.203 -9.164 4.246 1 93.75 200 PRO A N 1
ATOM 1485 C CA . PRO A 1 200 ? 5.23 -9.992 3.607 1 93.75 200 PRO A CA 1
ATOM 1486 C C . PRO A 1 200 ? 5 -10.164 2.109 1 93.75 200 PRO A C 1
ATOM 1488 O O . PRO A 1 200 ? 5.953 -10.117 1.325 1 93.75 200 PRO A O 1
ATOM 1491 N N . THR A 1 201 ? 3.768 -10.352 1.709 1 95.56 201 THR A N 1
ATOM 1492 C CA . THR A 1 201 ? 3.471 -10.57 0.298 1 95.56 201 THR A CA 1
ATOM 1493 C C . THR A 1 201 ? 3.641 -9.289 -0.502 1 95.56 201 THR A C 1
ATOM 1495 O O . THR A 1 201 ? 4.102 -9.312 -1.645 1 95.56 201 THR A O 1
ATOM 1498 N N . LEU A 1 202 ? 3.275 -8.133 0.102 1 96.88 202 LEU A N 1
ATOM 1499 C CA . LEU A 1 202 ? 3.506 -6.852 -0.55 1 96.88 202 LEU A CA 1
ATOM 1500 C C . LEU A 1 202 ? 4.996 -6.617 -0.78 1 96.88 202 LEU A C 1
ATOM 1502 O O . LEU A 1 202 ? 5.398 -6.152 -1.849 1 96.88 202 LEU A O 1
ATOM 1506 N N . ALA A 1 203 ? 5.777 -6.93 0.219 1 96.75 203 ALA A N 1
ATOM 1507 C CA . ALA A 1 203 ? 7.227 -6.773 0.108 1 96.75 203 ALA A CA 1
ATOM 1508 C C . ALA A 1 203 ? 7.793 -7.668 -0.992 1 96.75 203 ALA A C 1
ATOM 1510 O O . ALA A 1 203 ? 8.641 -7.238 -1.776 1 96.75 203 ALA A O 1
ATOM 1511 N N . ALA A 1 204 ? 7.301 -8.875 -1.045 1 97.25 204 ALA A N 1
ATOM 1512 C CA . ALA A 1 204 ? 7.734 -9.812 -2.082 1 97.25 204 ALA A CA 1
ATOM 1513 C C . ALA A 1 204 ? 7.348 -9.312 -3.469 1 97.25 204 ALA A C 1
ATOM 1515 O O . ALA A 1 204 ? 8.164 -9.32 -4.391 1 97.25 204 ALA A O 1
ATOM 1516 N N . ALA A 1 205 ? 6.105 -8.859 -3.625 1 98 205 ALA A N 1
ATOM 1517 C CA . ALA A 1 205 ? 5.641 -8.344 -4.91 1 98 205 ALA A CA 1
ATOM 1518 C C . ALA A 1 205 ? 6.492 -7.164 -5.367 1 98 205 ALA A C 1
ATOM 1520 O O . ALA A 1 205 ? 6.875 -7.078 -6.535 1 98 205 ALA A O 1
ATOM 1521 N N . TYR A 1 206 ? 6.785 -6.332 -4.434 1 98.31 206 TYR A N 1
ATOM 1522 C CA . TYR A 1 206 ? 7.594 -5.156 -4.738 1 98.31 206 TYR A CA 1
ATOM 1523 C C . TYR A 1 206 ? 8.977 -5.562 -5.238 1 98.31 206 TYR A C 1
ATOM 1525 O O . TYR A 1 206 ? 9.438 -5.07 -6.27 1 98.31 206 TYR A O 1
ATOM 1533 N N . SER A 1 207 ? 9.602 -6.406 -4.555 1 98.25 207 SER A N 1
ATOM 1534 C CA . SER A 1 207 ? 10.984 -6.781 -4.848 1 98.25 207 SER A CA 1
ATOM 1535 C C . SER A 1 207 ? 11.07 -7.629 -6.109 1 98.25 207 SER A C 1
ATOM 1537 O O . SER A 1 207 ? 11.922 -7.387 -6.969 1 98.25 207 SER A O 1
ATOM 1539 N N . ILE A 1 208 ? 10.18 -8.555 -6.246 1 98.62 208 ILE A N 1
ATOM 1540 C CA . ILE A 1 208 ? 10.242 -9.508 -7.352 1 98.62 208 ILE A CA 1
ATOM 1541 C C . ILE A 1 208 ? 9.836 -8.812 -8.648 1 98.62 208 ILE A C 1
ATOM 1543 O O . ILE A 1 208 ? 10.445 -9.047 -9.703 1 98.62 208 ILE A O 1
ATOM 1547 N N . SER A 1 209 ? 8.828 -7.941 -8.609 1 98.31 209 SER A N 1
ATOM 1548 C CA . SER A 1 209 ? 8.352 -7.285 -9.828 1 98.31 209 SER A CA 1
ATOM 1549 C C . SER A 1 209 ? 9.414 -6.375 -10.422 1 98.31 209 SER A C 1
ATOM 1551 O O . SER A 1 209 ? 9.367 -6.047 -11.609 1 98.31 209 SER A O 1
ATOM 1553 N N . ARG A 1 210 ? 10.289 -5.996 -9.711 1 97.25 210 ARG A N 1
ATOM 1554 C CA . ARG A 1 210 ? 11.367 -5.137 -10.188 1 97.25 210 ARG A CA 1
ATOM 1555 C C . ARG A 1 210 ? 12.555 -5.965 -10.664 1 97.25 210 ARG A C 1
ATOM 1557 O O . ARG A 1 210 ? 13.461 -5.438 -11.312 1 97.25 210 ARG A O 1
ATOM 1564 N N . ALA A 1 211 ? 12.547 -7.23 -10.398 1 98.38 211 ALA A N 1
ATOM 1565 C CA . ALA A 1 211 ? 13.68 -8.094 -10.719 1 98.38 211 ALA A CA 1
ATOM 1566 C C . ALA A 1 211 ? 13.391 -8.938 -11.961 1 98.38 211 ALA A C 1
ATOM 1568 O O . ALA A 1 211 ? 14.312 -9.453 -12.594 1 98.38 211 ALA A O 1
ATOM 1569 N N . VAL A 1 212 ? 12.125 -9.117 -12.305 1 98.44 212 VAL A N 1
ATOM 1570 C CA . VAL A 1 212 ? 11.758 -9.969 -13.438 1 98.44 212 VAL A CA 1
ATOM 1571 C C . VAL A 1 212 ? 10.945 -9.164 -14.445 1 98.44 212 VAL A C 1
ATOM 1573 O O . VAL A 1 212 ? 10.375 -8.125 -14.102 1 98.44 212 VAL A O 1
ATOM 1576 N N . LYS A 1 213 ? 10.852 -9.656 -15.656 1 97.75 213 LYS A N 1
ATOM 1577 C CA . LYS A 1 213 ? 10.133 -8.969 -16.719 1 97.75 213 LYS A CA 1
ATOM 1578 C C . LYS A 1 213 ? 8.727 -9.531 -16.875 1 97.75 213 LYS A C 1
ATOM 1580 O O . LYS A 1 213 ? 7.84 -8.867 -17.422 1 97.75 213 LYS A O 1
ATOM 1585 N N . ILE A 1 214 ? 8.523 -10.719 -16.469 1 97.19 214 ILE A N 1
ATOM 1586 C CA . ILE A 1 214 ? 7.215 -11.359 -16.578 1 97.19 214 ILE A CA 1
ATOM 1587 C C . ILE A 1 214 ? 6.297 -10.875 -15.461 1 97.19 214 ILE A C 1
ATOM 1589 O O . ILE A 1 214 ? 6.77 -10.359 -14.445 1 97.19 214 ILE A O 1
ATOM 1593 N N . PRO A 1 215 ? 4.984 -10.984 -15.633 1 97.81 215 PRO A N 1
ATOM 1594 C CA . PRO A 1 215 ? 4.039 -10.492 -14.625 1 97.81 215 PRO A CA 1
ATOM 1595 C C . PRO A 1 215 ? 4.172 -11.219 -13.289 1 97.81 215 PRO A C 1
ATOM 1597 O O . PRO A 1 215 ? 4.453 -12.414 -13.258 1 97.81 215 PRO A O 1
ATOM 1600 N N . VAL A 1 216 ? 3.973 -10.445 -12.203 1 98.38 216 VAL A N 1
ATOM 1601 C CA . VAL A 1 216 ? 3.959 -10.961 -10.844 1 98.38 216 VAL A CA 1
ATOM 1602 C C . VAL A 1 216 ? 2.539 -10.898 -10.281 1 98.38 216 VAL A C 1
ATOM 1604 O O . VAL A 1 216 ? 1.867 -9.875 -10.391 1 98.38 216 VAL A O 1
ATOM 1607 N N . MET A 1 217 ? 2.064 -12 -9.789 1 97.56 217 MET A N 1
ATOM 1608 C CA . MET A 1 217 ? 0.802 -12.07 -9.062 1 97.56 217 MET A CA 1
ATOM 1609 C C . MET A 1 217 ? 1.039 -12.008 -7.555 1 97.56 217 MET A C 1
ATOM 1611 O O . MET A 1 217 ? 1.838 -12.781 -7.02 1 97.56 217 MET A O 1
ATOM 1615 N N . CYS A 1 218 ? 0.387 -11.07 -6.938 1 97.38 218 CYS A N 1
ATOM 1616 C CA . CYS A 1 218 ? 0.487 -10.945 -5.484 1 97.38 218 CYS A CA 1
ATOM 1617 C C . CYS A 1 218 ? -0.615 -11.742 -4.793 1 97.38 218 CYS A C 1
ATOM 1619 O O . CYS A 1 218 ? -1.8 -11.469 -4.996 1 97.38 218 CYS A O 1
ATOM 1621 N N . SER A 1 219 ? -0.139 -12.719 -3.988 1 94 219 SER A N 1
ATOM 1622 C CA . SER A 1 219 ? -1.134 -13.578 -3.365 1 94 219 SER A CA 1
ATOM 1623 C C . SER A 1 219 ? -0.815 -13.82 -1.892 1 94 219 SER A C 1
ATOM 1625 O O . SER A 1 219 ? 0.354 -13.859 -1.503 1 94 219 SER A O 1
ATOM 1627 N N . SER A 1 220 ? -1.909 -14.023 -1.099 1 91.06 220 SER A N 1
ATOM 1628 C CA . SER A 1 220 ? -1.896 -14.383 0.315 1 91.06 220 SER A CA 1
ATOM 1629 C C . SER A 1 220 ? -2.094 -13.156 1.201 1 91.06 220 SER A C 1
ATOM 1631 O O . SER A 1 220 ? -1.394 -12.156 1.049 1 91.06 220 SER A O 1
ATOM 1633 N N . GLY A 1 221 ? -3.062 -13.258 1.979 1 90.56 221 GLY A N 1
ATOM 1634 C CA . GLY A 1 221 ? -3.285 -12.273 3.029 1 90.56 221 GLY A CA 1
ATOM 1635 C C . GLY A 1 221 ? -3.863 -10.969 2.516 1 90.56 221 GLY A C 1
ATOM 1636 O O . GLY A 1 221 ? -3.818 -9.953 3.207 1 90.56 221 GLY A O 1
ATOM 1637 N N . LEU A 1 222 ? -4.359 -11 1.33 1 93.62 222 LEU A N 1
ATOM 1638 C CA . LEU A 1 222 ? -4.855 -9.766 0.732 1 93.62 222 LEU A CA 1
ATOM 1639 C C . LEU A 1 222 ? -6.332 -9.562 1.047 1 93.62 222 LEU A C 1
ATOM 1641 O O . LEU A 1 222 ? -7.043 -10.516 1.368 1 93.62 222 LEU A O 1
ATOM 1645 N N . SER A 1 223 ? -6.742 -8.383 1.021 1 93.31 223 SER A N 1
ATOM 1646 C CA . SER A 1 223 ? -8.109 -7.93 1.231 1 93.31 223 SER A CA 1
ATOM 1647 C C . SER A 1 223 ? -8.445 -6.746 0.327 1 93.31 223 SER A C 1
ATOM 1649 O O . SER A 1 223 ? -7.605 -6.297 -0.453 1 93.31 223 SER A O 1
ATOM 1651 N N . ALA A 1 224 ? -9.695 -6.301 0.447 1 94.38 224 ALA A N 1
ATOM 1652 C CA . ALA A 1 224 ? -10.086 -5.121 -0.319 1 94.38 224 ALA A CA 1
ATOM 1653 C C . ALA A 1 224 ? -9.234 -3.914 0.053 1 94.38 224 ALA A C 1
ATOM 1655 O O . ALA A 1 224 ? -9 -3.029 -0.774 1 94.38 224 ALA A O 1
ATOM 1656 N N . VAL A 1 225 ? -8.672 -3.934 1.25 1 96 225 VAL A N 1
ATOM 1657 C CA . VAL A 1 225 ? -7.832 -2.846 1.745 1 96 225 VAL A CA 1
ATOM 1658 C C . VAL A 1 225 ? -6.469 -2.885 1.054 1 96 225 VAL A C 1
ATOM 1660 O O . VAL A 1 225 ? -5.938 -1.846 0.657 1 96 225 VAL A O 1
ATOM 1663 N N . THR A 1 226 ? -5.957 -4.105 0.842 1 97.38 226 THR A N 1
ATOM 1664 C CA . THR A 1 226 ? -4.543 -4.211 0.498 1 97.38 226 THR A CA 1
ATOM 1665 C C . THR A 1 226 ? -4.371 -4.621 -0.961 1 97.38 226 THR A C 1
ATOM 1667 O O . THR A 1 226 ? -3.279 -4.504 -1.521 1 97.38 226 THR A O 1
ATOM 1670 N N . ALA A 1 227 ? -5.418 -5.055 -1.605 1 96.75 227 ALA A N 1
ATOM 1671 C CA . ALA A 1 227 ? -5.324 -5.469 -3.002 1 96.75 227 ALA A CA 1
ATOM 1672 C C . ALA A 1 227 ? -4.82 -4.328 -3.881 1 96.75 227 ALA A C 1
ATOM 1674 O O . ALA A 1 227 ? -3.895 -4.512 -4.676 1 96.75 227 ALA A O 1
ATOM 1675 N N . PRO A 1 228 ? -5.344 -3.109 -3.74 1 96.88 22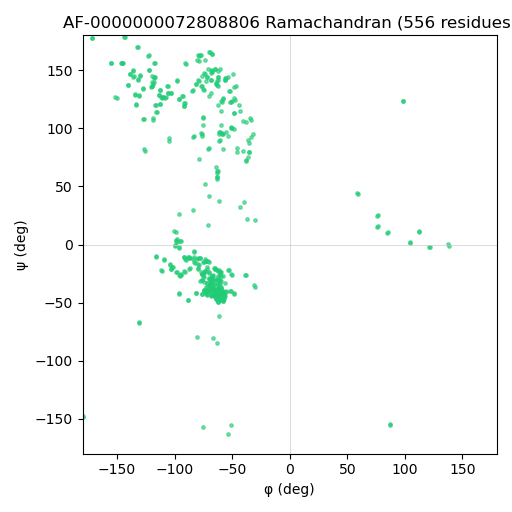8 PRO A N 1
ATOM 1676 C CA . PRO A 1 228 ? -4.805 -2.018 -4.555 1 96.88 228 PRO A CA 1
ATOM 1677 C C . PRO A 1 228 ? -3.34 -1.716 -4.242 1 96.88 228 PRO A C 1
ATOM 1679 O O . PRO A 1 228 ? -2.594 -1.286 -5.125 1 96.88 228 PRO A O 1
ATOM 1682 N N . MET A 1 229 ? -2.945 -1.941 -3.002 1 97.75 229 MET A N 1
ATOM 1683 C CA . MET A 1 229 ? -1.551 -1.725 -2.625 1 97.75 229 MET A CA 1
ATOM 1684 C C . MET A 1 229 ? -0.633 -2.703 -3.348 1 97.75 229 MET A C 1
ATOM 1686 O O . MET A 1 229 ? 0.499 -2.361 -3.693 1 97.75 229 MET A O 1
ATOM 1690 N N . ALA A 1 230 ? -1.172 -3.867 -3.543 1 97.88 230 ALA A N 1
ATOM 1691 C CA . ALA A 1 230 ? -0.411 -4.879 -4.273 1 97.88 230 ALA A CA 1
ATOM 1692 C C . ALA A 1 230 ? -0.103 -4.41 -5.695 1 97.88 230 ALA A C 1
ATOM 1694 O O . ALA A 1 230 ? 1.013 -4.598 -6.184 1 97.88 230 ALA A O 1
ATOM 1695 N N . LEU A 1 231 ? -1.043 -3.836 -6.359 1 96.38 231 LEU A N 1
ATOM 1696 C CA . LEU A 1 231 ? -0.831 -3.324 -7.707 1 96.38 231 LEU A CA 1
ATOM 1697 C C . LEU A 1 231 ? 0.218 -2.217 -7.711 1 96.38 231 LEU A C 1
ATOM 1699 O O . LEU A 1 231 ? 1.089 -2.182 -8.578 1 96.38 231 LEU A O 1
ATOM 1703 N N . THR A 1 232 ? 0.105 -1.415 -6.691 1 95.5 232 THR A N 1
ATOM 1704 C CA . THR A 1 232 ? 1.064 -0.325 -6.555 1 95.5 232 THR A CA 1
ATOM 1705 C C . THR A 1 232 ? 2.465 -0.866 -6.281 1 95.5 232 THR A C 1
ATOM 1707 O O . THR A 1 232 ? 3.459 -0.271 -6.699 1 95.5 232 THR A O 1
ATOM 1710 N N . ALA A 1 233 ? 2.527 -1.96 -5.652 1 97.12 233 ALA A N 1
ATOM 1711 C CA . ALA A 1 233 ? 3.803 -2.602 -5.348 1 97.12 233 ALA A CA 1
ATOM 1712 C C . ALA A 1 233 ? 4.422 -3.211 -6.605 1 97.12 233 ALA A C 1
ATOM 1714 O O . ALA A 1 233 ? 5.594 -3.592 -6.605 1 97.12 233 ALA A O 1
ATOM 1715 N N . GLY A 1 234 ? 3.637 -3.33 -7.672 1 96.69 234 GLY A N 1
ATOM 1716 C CA . GLY A 1 234 ? 4.18 -3.807 -8.938 1 96.69 234 GLY A CA 1
ATOM 1717 C C . GLY A 1 234 ? 3.492 -5.062 -9.445 1 96.69 234 GLY A C 1
ATOM 1718 O O . GLY A 1 234 ? 3.814 -5.555 -10.523 1 96.69 234 GLY A O 1
ATOM 1719 N N . ALA A 1 235 ? 2.553 -5.555 -8.664 1 97.94 235 ALA A N 1
ATOM 1720 C CA . ALA A 1 235 ? 1.843 -6.758 -9.086 1 97.94 235 ALA A CA 1
ATOM 1721 C C . ALA A 1 235 ? 0.966 -6.477 -10.305 1 97.94 235 ALA A C 1
ATOM 1723 O O . ALA A 1 235 ? 0.332 -5.426 -10.391 1 97.94 235 ALA A O 1
ATOM 1724 N N . ALA A 1 236 ? 0.913 -7.414 -11.219 1 96.06 236 ALA A N 1
ATOM 1725 C CA . ALA A 1 236 ? 0.035 -7.348 -12.383 1 96.06 236 ALA A CA 1
ATOM 1726 C C . ALA A 1 236 ? -1.378 -7.805 -12.031 1 96.06 236 ALA A C 1
ATOM 1728 O O . ALA A 1 236 ? -2.326 -7.535 -12.773 1 96.06 236 ALA A O 1
ATOM 1729 N N . GLY A 1 237 ? -1.538 -8.43 -10.969 1 95.5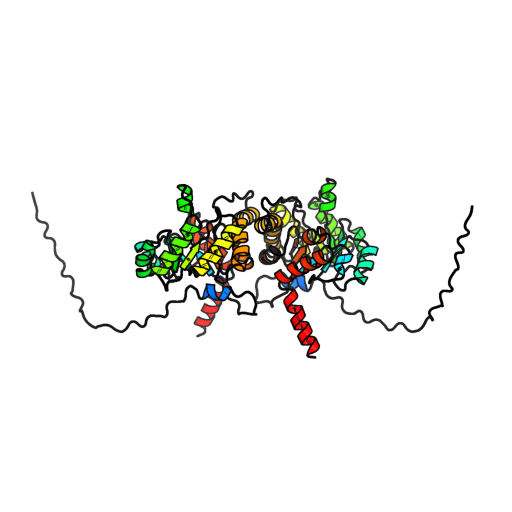 237 GLY A N 1
ATOM 1730 C CA . GLY A 1 237 ? -2.799 -8.938 -10.453 1 95.5 237 GLY A CA 1
ATOM 1731 C C . GLY A 1 237 ? -2.691 -9.484 -9.047 1 95.5 237 GLY A C 1
ATOM 1732 O O . GLY A 1 237 ? -1.61 -9.477 -8.453 1 95.5 237 GLY A O 1
ATOM 1733 N N . VAL A 1 238 ? -3.861 -9.922 -8.516 1 96.12 238 VAL A N 1
ATOM 1734 C CA . VAL A 1 238 ? -3.885 -10.43 -7.145 1 96.12 238 VAL A CA 1
ATOM 1735 C C . VAL A 1 238 ? -4.586 -11.781 -7.105 1 96.12 238 VAL A C 1
ATOM 1737 O O . VAL A 1 238 ? -5.461 -12.055 -7.93 1 96.12 238 VAL A O 1
ATOM 1740 N N . GLY A 1 239 ? -4.105 -12.617 -6.242 1 93.19 239 GLY A N 1
ATOM 1741 C CA . GLY A 1 239 ? -4.766 -13.875 -5.91 1 93.19 239 GLY A CA 1
ATOM 1742 C C . GLY A 1 239 ? -5.285 -13.922 -4.484 1 93.19 239 GLY A C 1
ATOM 1743 O O . GLY A 1 239 ? -4.547 -13.633 -3.541 1 93.19 239 GLY A O 1
ATOM 1744 N N . VAL A 1 240 ? -6.543 -14.266 -4.367 1 90.75 240 VAL A N 1
ATOM 1745 C CA . VAL A 1 240 ? -7.148 -14.312 -3.039 1 90.75 240 VAL A CA 1
ATOM 1746 C C . VAL A 1 240 ? -7.816 -15.672 -2.826 1 90.75 240 VAL A C 1
ATOM 1748 O O . VAL A 1 240 ? -8.523 -16.172 -3.703 1 90.75 240 VAL A O 1
ATOM 1751 N N . GLY A 1 241 ? -7.59 -16.266 -1.702 1 87.88 241 GLY A N 1
ATOM 1752 C CA . GLY A 1 241 ? -8.188 -17.547 -1.354 1 87.88 241 GLY A CA 1
ATOM 1753 C C . GLY A 1 241 ? -8.828 -17.562 0.02 1 87.88 241 GLY A C 1
ATOM 1754 O O . GLY A 1 241 ? -10.047 -17.391 0.144 1 87.88 241 GLY A O 1
ATOM 1755 N N . SER A 1 242 ? -7.988 -17.438 1.117 1 81.5 242 SER A N 1
ATOM 1756 C CA . SER A 1 242 ? -8.438 -17.594 2.496 1 81.5 242 SER A CA 1
ATOM 1757 C C . SER A 1 242 ? -9.516 -16.562 2.844 1 81.5 242 SER A C 1
ATOM 1759 O O . SER A 1 242 ? -10.477 -16.891 3.545 1 81.5 242 SER A O 1
ATOM 1761 N N . ALA A 1 243 ? -9.359 -15.383 2.371 1 79.75 243 ALA A N 1
ATOM 1762 C CA . ALA A 1 243 ? -10.32 -14.32 2.684 1 79.75 243 ALA A CA 1
ATOM 1763 C C . ALA A 1 243 ? -11.719 -14.68 2.184 1 79.75 243 ALA A C 1
ATOM 1765 O O . ALA A 1 243 ? -12.719 -14.25 2.76 1 79.75 243 ALA A O 1
ATOM 1766 N N . VAL A 1 244 ? -11.758 -15.5 1.166 1 81.94 244 VAL A N 1
ATOM 1767 C CA . VAL A 1 244 ? -13.031 -15.891 0.567 1 81.94 244 VAL A CA 1
ATOM 1768 C C . VAL A 1 244 ? -13.492 -17.219 1.147 1 81.94 244 VAL A C 1
ATOM 1770 O O . VAL A 1 244 ? -14.633 -17.359 1.575 1 81.94 244 VAL A O 1
ATOM 1773 N N . ASN A 1 245 ? -12.539 -18.141 1.29 1 82.19 245 ASN A N 1
ATOM 1774 C CA . ASN A 1 245 ? -12.875 -19.516 1.642 1 82.19 245 ASN A CA 1
ATOM 1775 C C . ASN A 1 245 ? -13.219 -19.641 3.123 1 82.19 245 ASN A C 1
ATOM 1777 O O . ASN A 1 245 ? -13.898 -20.594 3.525 1 82.19 245 ASN A O 1
ATOM 1781 N N . LYS A 1 246 ? -12.734 -18.781 4.012 1 80.56 246 LYS A N 1
ATOM 1782 C CA . LYS A 1 246 ? -13.023 -18.828 5.441 1 80.56 246 LYS A CA 1
ATOM 1783 C C . LYS A 1 246 ? -14.469 -18.453 5.734 1 80.56 246 LYS A C 1
ATOM 1785 O O . LYS A 1 246 ? -14.977 -18.703 6.828 1 80.56 246 LYS A O 1
ATOM 1790 N N . LEU A 1 247 ? -15.031 -17.891 4.734 1 81.88 247 LEU A N 1
ATOM 1791 C CA . LEU A 1 247 ? -16.422 -17.484 4.922 1 81.88 247 LEU A CA 1
ATOM 1792 C C . LEU A 1 247 ? -17.359 -18.672 4.789 1 81.88 247 LEU A C 1
ATOM 1794 O O . LEU A 1 247 ? -17.094 -19.594 4.012 1 81.88 247 LEU A O 1
ATOM 1798 N N . ASN A 1 248 ? -18.406 -18.781 5.59 1 80.88 248 ASN A N 1
ATOM 1799 C CA . ASN A 1 248 ? -19.266 -19.953 5.691 1 80.88 248 ASN A CA 1
ATOM 1800 C C . ASN A 1 248 ? -20.531 -19.797 4.848 1 80.88 248 ASN A C 1
ATOM 1802 O O . ASN A 1 248 ? -21.406 -20.656 4.875 1 80.88 248 ASN A O 1
ATOM 1806 N N . ASP A 1 249 ? -20.641 -18.781 4.188 1 82.75 249 ASP A N 1
ATOM 1807 C CA . ASP A 1 249 ? -21.828 -18.469 3.396 1 82.75 249 ASP A CA 1
ATOM 1808 C C . ASP A 1 249 ? -21.438 -17.969 2.004 1 82.75 249 ASP A C 1
ATOM 1810 O O . ASP A 1 249 ? -20.594 -17.078 1.865 1 82.75 249 ASP A O 1
ATOM 1814 N N . VAL A 1 250 ? -22.109 -18.625 0.986 1 80.19 250 VAL A N 1
ATOM 1815 C CA . VAL A 1 250 ? -21.797 -18.328 -0.409 1 80.19 250 VAL A CA 1
ATOM 1816 C C . VAL A 1 250 ? -22.062 -16.859 -0.701 1 80.19 250 VAL A C 1
ATOM 1818 O O . VAL A 1 250 ? -21.328 -16.219 -1.458 1 80.19 250 VAL A O 1
ATOM 1821 N N . VAL A 1 251 ? -23.094 -16.328 -0.101 1 84.31 251 VAL A N 1
ATOM 1822 C CA . VAL A 1 251 ? -23.438 -14.93 -0.312 1 84.31 251 VAL A CA 1
ATOM 1823 C C . VAL A 1 251 ? -22.312 -14.039 0.222 1 84.31 251 VAL A C 1
ATOM 1825 O O . VAL A 1 251 ? -21.906 -13.07 -0.428 1 84.31 251 VAL A O 1
ATOM 1828 N N . ALA A 1 252 ? -21.797 -14.477 1.373 1 87.5 252 ALA A N 1
ATOM 1829 C CA . ALA A 1 252 ? -20.688 -13.734 1.973 1 87.5 252 ALA A CA 1
ATOM 1830 C C . ALA A 1 252 ? -19.422 -13.844 1.124 1 87.5 252 ALA A C 1
ATOM 1832 O O . ALA A 1 252 ? -18.672 -12.883 0.989 1 87.5 252 ALA A O 1
ATOM 1833 N N . MET A 1 253 ? -19.234 -14.984 0.542 1 86.19 253 MET A N 1
ATOM 1834 C CA . MET A 1 253 ? -18.078 -15.211 -0.322 1 86.19 253 MET A CA 1
ATOM 1835 C C . MET A 1 253 ? -18.141 -14.328 -1.56 1 86.19 253 MET A C 1
ATOM 1837 O O . MET A 1 253 ? -17.156 -13.688 -1.924 1 86.19 253 MET A O 1
ATOM 1841 N N . ILE A 1 254 ? -19.281 -14.273 -2.131 1 84.38 254 ILE A N 1
ATOM 1842 C CA . ILE A 1 254 ? -19.469 -13.461 -3.326 1 84.38 254 ILE A CA 1
ATOM 1843 C C . ILE A 1 254 ? -19.281 -11.984 -2.984 1 84.38 254 ILE A C 1
ATOM 1845 O O . ILE A 1 254 ? -18.641 -11.242 -3.74 1 84.38 254 ILE A O 1
ATOM 1849 N N . ALA A 1 255 ? -19.812 -11.602 -1.862 1 88.56 255 ALA A N 1
ATOM 1850 C CA . ALA A 1 255 ? -19.672 -10.219 -1.426 1 88.56 255 ALA A CA 1
ATOM 1851 C C . ALA A 1 255 ? -18.203 -9.836 -1.251 1 88.56 255 ALA A C 1
ATOM 1853 O O . ALA A 1 255 ? -17.797 -8.734 -1.613 1 88.56 255 ALA A O 1
ATOM 1854 N N . GLU A 1 256 ? -17.469 -10.781 -0.725 1 89.81 256 GLU A N 1
ATOM 1855 C CA . GLU A 1 256 ? -16.031 -10.523 -0.522 1 89.81 256 GLU A CA 1
ATOM 1856 C C . GLU A 1 256 ? -15.305 -10.398 -1.854 1 89.81 256 GLU A C 1
ATOM 1858 O O . GLU A 1 256 ? -14.477 -9.5 -2.031 1 89.81 256 GLU A O 1
ATOM 1863 N N . VAL A 1 257 ? -15.617 -11.266 -2.758 1 88.88 257 VAL A N 1
ATOM 1864 C CA . VAL A 1 257 ? -15.008 -11.219 -4.086 1 88.88 257 VAL A CA 1
ATOM 1865 C C . VAL A 1 257 ? -15.367 -9.898 -4.77 1 88.88 257 VAL A C 1
ATOM 1867 O O . VAL A 1 257 ? -14.5 -9.242 -5.359 1 88.88 257 VAL A O 1
ATOM 1870 N N . LYS A 1 258 ? -16.562 -9.461 -4.664 1 89.56 258 LYS A N 1
ATOM 1871 C CA . LYS A 1 258 ? -17.016 -8.211 -5.262 1 89.56 258 LYS A CA 1
ATOM 1872 C C . LYS A 1 258 ? -16.312 -7.008 -4.633 1 89.56 258 LYS A C 1
ATOM 1874 O O . LYS A 1 258 ? -15.953 -6.059 -5.332 1 89.56 258 LYS A O 1
ATOM 1879 N N . SER A 1 259 ? -16.172 -7.105 -3.387 1 92.31 259 SER A N 1
ATOM 1880 C CA . SER A 1 259 ? -15.492 -6.031 -2.67 1 92.31 259 SER A CA 1
ATOM 1881 C C . SER A 1 259 ? -14.055 -5.859 -3.152 1 92.31 259 SER A C 1
ATOM 1883 O O . SER A 1 259 ? -13.609 -4.738 -3.404 1 92.31 259 SER A O 1
ATOM 1885 N N . ILE A 1 260 ? -13.438 -6.941 -3.283 1 92.88 260 ILE A N 1
ATOM 1886 C CA . ILE A 1 260 ? -12.047 -6.902 -3.742 1 92.88 260 ILE A CA 1
ATOM 1887 C C . ILE A 1 260 ? -12 -6.434 -5.195 1 92.88 260 ILE A C 1
ATOM 1889 O O . ILE A 1 260 ? -11.188 -5.578 -5.551 1 92.88 260 ILE A O 1
ATOM 1893 N N . ALA A 1 261 ? -12.859 -6.938 -6.02 1 91.31 261 ALA A N 1
ATOM 1894 C CA . ALA A 1 261 ? -12.93 -6.531 -7.418 1 91.31 261 ALA A CA 1
ATOM 1895 C C . ALA A 1 261 ? -13.18 -5.027 -7.543 1 91.31 261 ALA A C 1
ATOM 1897 O O . ALA A 1 261 ? -12.562 -4.355 -8.367 1 91.31 261 ALA A O 1
ATOM 1898 N N . GLU A 1 262 ? -14.055 -4.539 -6.742 1 91.81 262 GLU A N 1
ATOM 1899 C CA . GLU A 1 262 ? -14.367 -3.113 -6.738 1 91.81 262 GLU A CA 1
ATOM 1900 C C . GLU A 1 262 ? -13.148 -2.285 -6.34 1 91.81 262 GLU A C 1
ATOM 1902 O O . GLU A 1 262 ? -12.883 -1.239 -6.938 1 91.81 262 GLU A O 1
ATOM 1907 N N . SER A 1 263 ? -12.461 -2.783 -5.383 1 93.81 263 SER A N 1
ATOM 1908 C CA . SER A 1 263 ? -11.281 -2.057 -4.922 1 93.81 263 SER A CA 1
ATOM 1909 C C . SER A 1 263 ? -10.211 -1.995 -6.004 1 93.81 263 SER A C 1
ATOM 1911 O O . SER A 1 263 ? -9.367 -1.098 -6 1 93.81 263 SER A O 1
ATOM 1913 N N . LEU A 1 264 ? -10.312 -2.875 -6.922 1 92.75 264 LEU A N 1
ATOM 1914 C CA . LEU A 1 264 ? -9.344 -2.959 -8.016 1 92.75 264 LEU A CA 1
ATOM 1915 C C . LEU A 1 264 ? -9.852 -2.223 -9.25 1 92.75 264 LEU A C 1
ATOM 1917 O O . LEU A 1 264 ? -9.172 -2.174 -10.273 1 92.75 264 LEU A O 1
ATOM 1921 N N . GLY A 1 265 ? -11.055 -1.688 -9.188 1 87.56 265 GLY A N 1
ATOM 1922 C CA . GLY A 1 265 ? -11.648 -0.972 -10.305 1 87.56 265 GLY A CA 1
ATOM 1923 C C . GLY A 1 265 ? -12.156 -1.891 -11.398 1 87.56 265 GLY A C 1
ATOM 1924 O O . GLY A 1 265 ? -12.227 -1.494 -12.57 1 87.56 265 GLY A O 1
ATOM 1925 N N . LEU A 1 266 ? -12.461 -3.031 -11.094 1 80.44 266 LEU A N 1
ATOM 1926 C CA . LEU A 1 266 ? -12.844 -4.012 -12.109 1 80.44 266 LEU A CA 1
ATOM 1927 C C . LEU A 1 266 ? -14.352 -4.012 -12.32 1 80.44 266 LEU A C 1
ATOM 1929 O O . LEU A 1 266 ? -14.836 -4.531 -13.328 1 80.44 266 LEU A O 1
ATOM 1933 N N . LEU A 1 267 ? -15.133 -3.598 -11.438 1 71.44 267 LEU A N 1
ATOM 1934 C CA . LEU A 1 267 ? -16.594 -3.641 -11.586 1 71.44 267 LEU A CA 1
ATOM 1935 C C . LEU A 1 267 ? -17.078 -2.457 -12.414 1 71.44 267 LEU A C 1
ATOM 1937 O O . LEU A 1 267 ? -18.156 -2.523 -13.016 1 71.44 267 LEU A O 1
ATOM 1941 N N . SER A 1 268 ? -16.641 -1.278 -12.297 1 58.69 268 SER A N 1
ATOM 1942 C CA . SER A 1 268 ? -17.156 -0.175 -13.109 1 58.69 268 SER A CA 1
ATOM 1943 C C . SER A 1 268 ? -17.141 -0.529 -14.594 1 58.69 268 SER A C 1
ATOM 1945 O O . SER A 1 268 ? -17.891 0.063 -15.383 1 58.69 268 SER A O 1
ATOM 1947 N N . ARG A 1 269 ? -16.391 -1.345 -15.07 1 46.28 269 ARG A N 1
ATOM 1948 C CA . ARG A 1 269 ? -16.312 -1.664 -16.484 1 46.28 269 ARG A CA 1
ATOM 1949 C C . ARG A 1 269 ? -17.531 -2.463 -16.938 1 46.28 269 ARG A C 1
ATOM 1951 O O . ARG A 1 269 ? -17.891 -2.434 -18.109 1 46.28 269 ARG A O 1
ATOM 1958 N N . CYS A 1 270 ? -17.938 -3.404 -16.156 1 42.94 270 CYS A N 1
ATOM 1959 C CA . CYS A 1 270 ? -19 -4.246 -16.688 1 42.94 270 CYS A CA 1
ATOM 1960 C C . CYS A 1 270 ? -20.25 -3.422 -16.969 1 42.94 270 CYS A C 1
ATOM 1962 O O . CYS A 1 270 ? -21.125 -3.861 -17.719 1 42.94 270 CYS A O 1
ATOM 1964 N N . ALA A 1 271 ? -20.516 -2.404 -16.266 1 40.28 271 ALA A N 1
ATOM 1965 C CA . ALA A 1 271 ? -21.703 -1.629 -16.609 1 40.28 271 ALA A CA 1
ATOM 1966 C C . ALA A 1 271 ? -21.516 -0.872 -17.906 1 40.28 271 ALA A C 1
ATOM 1968 O O . ALA A 1 271 ? -22.453 -0.696 -18.688 1 40.28 271 ALA A O 1
ATOM 1969 N N . SER A 1 272 ? -20.375 -0.336 -18.109 1 40.34 272 SER A N 1
ATOM 1970 C CA . SER A 1 272 ? -20.25 0.415 -19.359 1 40.34 272 SER A CA 1
ATOM 1971 C C . SER A 1 272 ? -20.297 -0.512 -20.562 1 40.34 272 SER A C 1
ATOM 1973 O O . SER A 1 272 ? -20.703 -0.103 -21.656 1 40.34 272 SER A O 1
ATOM 1975 N N . GLU A 1 273 ? -19.766 -1.651 -20.406 1 38.53 273 GLU A N 1
ATOM 1976 C CA . GLU A 1 273 ? -19.812 -2.543 -21.562 1 38.53 273 GLU A CA 1
ATOM 1977 C C . GLU A 1 273 ? -21.234 -3.051 -21.797 1 38.53 273 GLU A C 1
ATOM 1979 O O . GLU A 1 273 ? -21.641 -3.297 -22.938 1 38.53 273 GLU A O 1
ATOM 1984 N N . GLU A 1 274 ? -21.938 -3.215 -20.781 1 37.91 274 GLU A N 1
ATOM 1985 C CA . GLU A 1 274 ? -23.344 -3.559 -20.984 1 37.91 274 GLU A CA 1
ATOM 1986 C C . GLU A 1 274 ? -24.125 -2.389 -21.594 1 37.91 274 GLU A C 1
ATOM 1988 O O . GLU A 1 274 ? -25.016 -2.59 -22.422 1 37.91 274 GLU A O 1
ATOM 1993 N N . LEU A 1 275 ? -23.734 -1.211 -21.234 1 41.19 275 LEU A N 1
ATOM 1994 C CA . LEU A 1 275 ? -24.406 -0.092 -21.875 1 41.19 275 LEU A CA 1
ATOM 1995 C C . LEU A 1 275 ? -24 0.015 -23.344 1 41.19 275 LEU A C 1
ATOM 1997 O O . LEU A 1 275 ? -24.797 0.473 -24.172 1 41.19 275 LEU A O 1
ATOM 2001 N N . SER A 1 276 ? -22.891 -0.371 -23.625 1 39 276 SER A N 1
ATOM 2002 C CA . SER A 1 276 ? -22.531 -0.302 -25.031 1 39 276 SER A CA 1
ATOM 2003 C C . SER A 1 276 ? -23.156 -1.443 -25.828 1 39 276 SER A C 1
ATOM 2005 O O . SER A 1 276 ? -23.312 -1.353 -27.047 1 39 276 SER A O 1
ATOM 2007 N N . SER A 1 277 ? -23.328 -2.572 -25.156 1 38.72 277 SER A N 1
ATOM 2008 C CA . SER A 1 277 ? -23.969 -3.66 -25.891 1 38.72 277 SER A CA 1
ATOM 2009 C C . SER A 1 277 ? -25.469 -3.414 -26.062 1 38.72 277 SER A C 1
ATOM 2011 O O . SER A 1 277 ? -26.094 -3.984 -26.969 1 38.72 277 SER A O 1
ATOM 2013 N N . VAL A 1 278 ? -26.047 -2.703 -25.172 1 35.94 278 VAL A N 1
ATOM 2014 C CA . VAL A 1 278 ? -27.469 -2.434 -25.344 1 35.94 278 VAL A CA 1
ATOM 2015 C C . VAL A 1 278 ? -27.672 -1.312 -26.359 1 35.94 278 VAL A C 1
ATOM 2017 O O . VAL A 1 278 ? -28.766 -1.149 -26.906 1 35.94 278 VAL A O 1
ATOM 2020 N N . ARG A 1 279 ? -26.594 -0.542 -26.531 1 35.16 279 ARG A N 1
ATOM 2021 C CA . ARG A 1 279 ? -26.812 0.527 -27.5 1 35.16 279 ARG A CA 1
ATOM 2022 C C . ARG A 1 279 ? -26.609 0.021 -28.938 1 35.16 279 ARG A C 1
ATOM 2024 O O . ARG A 1 279 ? -26.828 0.76 -29.891 1 35.16 279 ARG A O 1
ATOM 2031 N N . GLN A 1 280 ? -26.078 -1.143 -28.984 1 29.91 280 GLN A N 1
ATOM 2032 C CA . GLN A 1 280 ? -26.109 -1.623 -30.359 1 29.91 280 GLN A CA 1
ATOM 2033 C C . GLN A 1 280 ? -27.391 -2.408 -30.641 1 29.91 280 GLN A C 1
ATOM 2035 O O . GLN A 1 280 ? -27.828 -3.209 -29.812 1 29.91 280 GLN A O 1
ATOM 2040 N N . MET B 1 1 ? 50.75 44.031 25.641 1 18.16 1 MET B N 1
ATOM 2041 C CA . MET B 1 1 ? 49.469 44.656 25.953 1 18.16 1 MET B CA 1
ATOM 2042 C C . MET B 1 1 ? 48.625 44.844 24.703 1 18.16 1 MET B C 1
ATOM 2044 O O . MET B 1 1 ? 49.156 44.719 23.594 1 18.16 1 MET B O 1
ATOM 2048 N N . ALA B 1 2 ? 47.719 45.906 24.719 1 19 2 ALA B N 1
ATOM 2049 C CA . ALA B 1 2 ? 46.406 46.312 24.266 1 19 2 ALA B CA 1
ATOM 2050 C C . ALA B 1 2 ? 46.406 46.719 22.797 1 19 2 ALA B C 1
ATOM 2052 O O . ALA B 1 2 ? 47 47.719 22.422 1 19 2 ALA B O 1
ATOM 2053 N N . HIS B 1 3 ? 46.5 45.719 21.859 1 21.84 3 HIS B N 1
ATOM 2054 C CA . HIS B 1 3 ? 46.562 45.625 20.406 1 21.84 3 HIS B CA 1
ATOM 2055 C C . HIS B 1 3 ? 45.344 46.281 19.766 1 21.84 3 HIS B C 1
ATOM 2057 O O . HIS B 1 3 ? 44.188 45.844 19.984 1 21.84 3 HIS B O 1
ATOM 2063 N N . GLY B 1 4 ? 45.375 47.562 19.625 1 19.09 4 GLY B N 1
ATOM 2064 C CA . GLY B 1 4 ? 44.344 48.531 19.281 1 19.09 4 GLY B CA 1
ATOM 2065 C C . GLY B 1 4 ? 43.719 48.281 17.922 1 19.09 4 GLY B C 1
ATOM 2066 O O . GLY B 1 4 ? 44.469 48.125 16.938 1 19.09 4 GLY B O 1
ATOM 2067 N N . ALA B 1 5 ? 42.469 47.688 17.844 1 20.69 5 ALA B N 1
ATOM 2068 C CA . ALA B 1 5 ? 41.5 47.156 16.906 1 20.69 5 ALA B CA 1
ATOM 2069 C C . ALA B 1 5 ? 40.969 48.219 15.969 1 20.69 5 ALA B C 1
ATOM 2071 O O . ALA B 1 5 ? 40.219 49.094 16.359 1 20.69 5 ALA B O 1
ATOM 2072 N N . ALA B 1 6 ? 41.938 48.844 15.234 1 20.2 6 ALA B N 1
ATOM 2073 C CA . ALA B 1 6 ? 41.531 50 14.43 1 20.2 6 ALA B CA 1
ATOM 2074 C C . ALA B 1 6 ? 40.438 49.625 13.445 1 20.2 6 ALA B C 1
ATOM 2076 O O . ALA B 1 6 ? 40.594 48.719 12.633 1 20.2 6 ALA B O 1
ATOM 2077 N N . THR B 1 7 ? 39.094 49.844 13.789 1 20.28 7 THR B N 1
ATOM 2078 C CA . THR B 1 7 ? 37.75 49.562 13.32 1 20.28 7 THR B CA 1
ATOM 2079 C C . THR B 1 7 ? 37.438 50.375 12.055 1 20.28 7 THR B C 1
ATOM 2081 O O . THR B 1 7 ? 36.344 50.875 11.891 1 20.28 7 THR B O 1
ATOM 2084 N N . GLY B 1 8 ? 38.406 50.469 11.117 1 20.55 8 GLY B N 1
ATOM 2085 C CA . GLY B 1 8 ? 38.156 51.5 10.109 1 20.55 8 GLY B CA 1
ATOM 2086 C C . GLY B 1 8 ? 36.875 51.281 9.352 1 20.55 8 GLY B C 1
ATOM 2087 O O . GLY B 1 8 ? 36.469 50.156 9.086 1 20.55 8 GLY B O 1
ATOM 2088 N N . VAL B 1 9 ? 35.875 52.188 9.492 1 20.34 9 VAL B N 1
ATOM 2089 C CA . VAL B 1 9 ? 34.5 52.469 9.117 1 20.34 9 VAL B CA 1
ATOM 2090 C C . VAL B 1 9 ? 34.375 52.625 7.598 1 20.34 9 VAL B C 1
ATOM 2092 O O . VAL B 1 9 ? 34.938 53.562 7.031 1 20.34 9 VAL B O 1
ATOM 2095 N N . LEU B 1 10 ? 34.688 51.562 6.844 1 22.27 10 LEU B N 1
ATOM 2096 C CA . LEU B 1 10 ? 34.688 51.75 5.402 1 22.27 10 LEU B CA 1
ATOM 2097 C C . LEU B 1 10 ? 33.406 52.469 4.949 1 22.27 10 LEU B C 1
ATOM 2099 O O . LEU B 1 10 ? 32.344 52.219 5.508 1 22.27 10 LEU B O 1
ATOM 2103 N N . PRO B 1 11 ? 33.469 53.5 4.309 1 21.17 11 PRO B N 1
ATOM 2104 C CA . PRO B 1 11 ? 32.469 54.469 3.848 1 21.17 11 PRO B CA 1
ATOM 2105 C C . PRO B 1 11 ? 31.438 53.875 2.906 1 21.17 11 PRO B C 1
ATOM 2107 O O . PRO B 1 11 ? 31.797 53.188 1.947 1 21.17 11 PRO B O 1
ATOM 2110 N N . MET B 1 12 ? 30.344 53.344 3.436 1 19.42 12 MET B N 1
ATOM 2111 C CA . MET B 1 12 ? 29.297 52.656 2.691 1 19.42 12 MET B CA 1
ATOM 2112 C C . MET B 1 12 ? 28.656 53.594 1.677 1 19.42 12 MET B C 1
ATOM 2114 O O . MET B 1 12 ? 28.234 54.719 2.023 1 19.42 12 MET B O 1
ATOM 2118 N N . PRO B 1 13 ? 29.172 53.531 0.433 1 22.52 13 PRO B N 1
ATOM 2119 C CA . PRO B 1 13 ? 28.609 54.469 -0.537 1 22.52 13 PRO B CA 1
ATOM 2120 C C . PRO B 1 13 ? 27.078 54.438 -0.592 1 22.52 13 PRO B C 1
ATOM 2122 O O . PRO B 1 13 ? 26.484 53.406 -0.282 1 22.52 13 PRO B O 1
ATOM 2125 N N . LEU B 1 14 ? 26.453 55.562 -0.37 1 19.78 14 LEU B N 1
ATOM 2126 C CA . LEU B 1 14 ? 25.031 55.906 -0.302 1 19.78 14 LEU B CA 1
ATOM 2127 C C . LEU B 1 14 ? 24.328 55.562 -1.599 1 19.78 14 LEU B C 1
ATOM 2129 O O . LEU B 1 14 ? 24.781 55.906 -2.688 1 19.78 14 LEU B O 1
ATOM 2133 N N . CYS B 1 15 ? 23.688 54.375 -1.659 1 21.06 15 CYS B N 1
ATOM 2134 C CA . CYS B 1 15 ? 22.844 53.812 -2.715 1 21.06 15 CYS B CA 1
ATOM 2135 C C . CYS B 1 15 ? 21.75 54.812 -3.125 1 21.06 15 CYS B C 1
ATOM 2137 O O . CYS B 1 15 ? 21.062 55.375 -2.271 1 21.06 15 CYS B O 1
ATOM 2139 N N . PRO B 1 16 ? 22.047 55.469 -4.281 1 20.84 16 PRO B N 1
ATOM 2140 C CA . PRO B 1 16 ? 20.984 56.469 -4.578 1 20.84 16 PRO B CA 1
ATOM 2141 C C . PRO B 1 16 ? 19.594 55.875 -4.48 1 20.84 16 PRO B C 1
ATOM 2143 O O . PRO B 1 16 ? 19.422 54.656 -4.586 1 20.84 16 PRO B O 1
ATOM 2146 N N . ALA B 1 17 ? 18.594 56.688 -4.047 1 22.59 17 ALA B N 1
ATOM 2147 C CA . ALA B 1 17 ? 17.203 56.562 -3.631 1 22.59 17 ALA B CA 1
ATOM 2148 C C . ALA B 1 17 ? 16.297 56.25 -4.82 1 22.59 17 ALA B C 1
ATOM 2150 O O . ALA B 1 17 ? 15.078 56.188 -4.684 1 22.59 17 ALA B O 1
ATOM 2151 N N . ALA B 1 18 ? 16.797 55.812 -5.941 1 19.42 18 ALA B N 1
ATOM 2152 C CA . ALA B 1 18 ? 15.82 56.188 -6.945 1 19.42 18 ALA B CA 1
ATOM 2153 C C . ALA B 1 18 ? 14.43 55.688 -6.578 1 19.42 18 ALA B C 1
ATOM 2155 O O . ALA B 1 18 ? 14.289 54.781 -5.762 1 19.42 18 ALA B O 1
ATOM 2156 N N . LYS B 1 19 ? 13.516 55.719 -7.832 1 21.36 19 LYS B N 1
ATOM 2157 C CA . LYS B 1 19 ? 12.164 56.125 -8.18 1 21.36 19 LYS B CA 1
ATOM 2158 C C . LYS B 1 19 ? 11.133 55.125 -7.672 1 21.36 19 LYS B C 1
ATOM 2160 O O . LYS B 1 19 ? 11.469 53.969 -7.367 1 21.36 19 LYS B O 1
ATOM 2165 N N . GLN B 1 20 ? 10.031 55.219 -8.367 1 20.55 20 GLN B N 1
ATOM 2166 C CA . GLN B 1 20 ? 8.586 55.156 -8.172 1 20.55 20 GLN B CA 1
ATOM 2167 C C . GLN B 1 20 ? 8.117 53.719 -8.008 1 20.55 20 GLN B C 1
ATOM 2169 O O . GLN B 1 20 ? 8.766 52.781 -8.492 1 20.55 20 GLN B O 1
ATOM 2174 N N . SER B 1 21 ? 7.117 53.594 -7.176 1 19.7 21 SER B N 1
ATOM 2175 C CA . SER B 1 21 ? 6.301 52.562 -6.531 1 19.7 21 SER B CA 1
ATOM 2176 C C . SER B 1 21 ? 5.543 51.719 -7.559 1 19.7 21 SER B C 1
ATOM 2178 O O . SER B 1 21 ? 4.348 51.938 -7.773 1 19.7 21 SER B O 1
ATOM 2180 N N . ALA B 1 22 ? 6.109 51.344 -8.797 1 24.92 22 ALA B N 1
ATOM 2181 C CA . ALA B 1 22 ? 5.18 50.594 -9.633 1 24.92 22 ALA B CA 1
ATOM 2182 C C . ALA B 1 22 ? 4.422 49.562 -8.805 1 24.92 22 ALA B C 1
ATOM 2184 O O . ALA B 1 22 ? 4.988 48.938 -7.898 1 24.92 22 ALA B O 1
ATOM 2185 N N . SER B 1 23 ? 3.092 49.719 -8.664 1 23.92 23 SER B N 1
ATOM 2186 C CA . SER B 1 23 ? 2.037 48.875 -8.109 1 23.92 23 SER B CA 1
ATOM 2187 C C . SER B 1 23 ? 2.291 47.406 -8.406 1 23.92 23 SER B C 1
ATOM 2189 O O . SER B 1 23 ? 2.396 47 -9.562 1 23.92 23 SER B O 1
ATOM 2191 N N . GLY B 1 24 ? 3.174 46.812 -7.758 1 25.34 24 GLY B N 1
ATOM 2192 C CA . GLY B 1 24 ? 3.488 45.406 -7.906 1 25.34 24 GLY B CA 1
ATOM 2193 C C . GLY B 1 24 ? 2.258 44.531 -7.938 1 25.34 24 GLY B C 1
ATOM 2194 O O . GLY B 1 24 ? 1.441 44.562 -7.012 1 25.34 24 GLY B O 1
ATOM 2195 N N . HIS B 1 25 ? 1.587 44.375 -9.109 1 27.52 25 HIS B N 1
ATOM 2196 C CA . HIS B 1 25 ? 0.58 43.344 -9.398 1 27.52 25 HIS B CA 1
ATOM 2197 C C . HIS B 1 25 ? 0.878 42.062 -8.648 1 27.52 25 HIS B C 1
ATOM 2199 O O . HIS B 1 25 ? 2.008 41.562 -8.688 1 27.52 25 HIS B O 1
ATOM 2205 N N . LEU B 1 26 ? 0.262 41.875 -7.484 1 28.03 26 LEU B N 1
ATOM 2206 C CA . LEU B 1 26 ? 0.183 40.656 -6.699 1 28.03 26 LEU B CA 1
ATOM 2207 C C . LEU B 1 26 ? 0.091 39.438 -7.609 1 28.03 26 LEU B C 1
ATOM 2209 O O . LEU B 1 26 ? -0.836 39.312 -8.414 1 28.03 26 LEU B O 1
ATOM 2213 N N . HIS B 1 27 ? 1.096 38.969 -8.141 1 31.75 27 HIS B N 1
ATOM 2214 C CA . HIS B 1 27 ? 1.163 37.656 -8.742 1 31.75 27 HIS B CA 1
ATOM 2215 C C . HIS B 1 27 ? 0.302 36.656 -7.98 1 31.75 27 HIS B C 1
ATOM 2217 O O . HIS B 1 27 ? 0.289 36.656 -6.746 1 31.75 27 HIS B O 1
ATOM 2223 N N . GLY B 1 28 ? -0.806 36.188 -8.469 1 31.73 28 GLY B N 1
ATOM 2224 C CA . GLY B 1 28 ? -1.78 35.219 -8.016 1 31.73 28 GLY B CA 1
ATOM 2225 C C . GLY B 1 28 ? -1.152 34.062 -7.27 1 31.73 28 GLY B C 1
ATOM 2226 O O . GLY B 1 28 ? -0.251 33.406 -7.789 1 31.73 28 GLY B O 1
ATOM 2227 N N . ARG B 1 29 ? -0.997 34.156 -5.953 1 37.72 29 ARG B N 1
ATOM 2228 C CA . ARG B 1 29 ? -0.52 33.125 -5.016 1 37.72 29 ARG B CA 1
ATOM 2229 C C . ARG B 1 29 ? -1.086 31.766 -5.355 1 37.72 29 ARG B C 1
ATOM 2231 O O . ARG B 1 29 ? -2.291 31.625 -5.574 1 37.72 29 ARG B O 1
ATOM 2238 N N . ALA B 1 30 ? -0.309 30.891 -5.887 1 39.81 30 ALA B N 1
ATOM 2239 C CA . ALA B 1 30 ? -0.695 29.516 -6.219 1 39.81 30 ALA B CA 1
ATOM 2240 C C . ALA B 1 30 ? -1.406 28.859 -5.047 1 39.81 30 ALA B C 1
ATOM 2242 O O . ALA B 1 30 ? -1.009 29.031 -3.891 1 39.81 30 ALA B O 1
ATOM 2243 N N . ASP B 1 31 ? -2.689 28.531 -5.125 1 44.91 31 ASP B N 1
ATOM 2244 C CA . ASP B 1 31 ? -3.516 27.812 -4.16 1 44.91 31 ASP B CA 1
ATOM 2245 C C . ASP B 1 31 ? -2.842 26.516 -3.719 1 44.91 31 ASP B C 1
ATOM 2247 O O . ASP B 1 31 ? -2.652 25.609 -4.527 1 44.91 31 ASP B O 1
ATOM 2251 N N . PRO B 1 32 ? -2.201 26.547 -2.527 1 42.94 32 PRO B N 1
ATOM 2252 C CA . PRO B 1 32 ? -1.488 25.344 -2.07 1 42.94 32 PRO B CA 1
ATOM 2253 C C . PRO B 1 32 ? -2.365 24.094 -2.08 1 42.94 32 PRO B C 1
ATOM 2255 O O . PRO B 1 32 ? -1.85 22.984 -2.064 1 42.94 32 PRO B O 1
ATOM 2258 N N . LEU B 1 33 ? -3.705 24.406 -2.029 1 49.78 33 LEU B N 1
ATOM 2259 C CA . LEU B 1 33 ? -4.613 23.266 -1.926 1 49.78 33 LEU B CA 1
ATOM 2260 C C . LEU B 1 33 ? -4.984 22.734 -3.309 1 49.78 33 LEU B C 1
ATOM 2262 O O . LEU B 1 33 ? -5.684 21.719 -3.426 1 49.78 33 LEU B O 1
ATOM 2266 N N . LEU B 1 34 ? -4.633 23.516 -4.254 1 46.62 34 LEU B N 1
ATOM 2267 C CA . LEU B 1 34 ? -5.043 23.125 -5.602 1 46.62 34 LEU B CA 1
ATOM 2268 C C . LEU B 1 34 ? -4.723 21.672 -5.879 1 46.62 34 LEU B C 1
ATOM 2270 O O . LEU B 1 34 ? -5.555 20.938 -6.422 1 46.62 34 LEU B O 1
ATOM 2274 N N . HIS B 1 35 ? -3.547 21.391 -5.398 1 47.44 35 HIS B N 1
ATOM 2275 C CA . HIS B 1 35 ? -3.133 20.016 -5.672 1 47.44 35 HIS B CA 1
ATOM 2276 C C . HIS B 1 35 ? -3.855 19.031 -4.758 1 47.44 35 HIS B C 1
ATOM 2278 O O . HIS B 1 35 ? -4.09 17.891 -5.137 1 47.44 35 HIS B O 1
ATOM 2284 N N . LEU B 1 36 ? -4.281 19.5 -3.596 1 52.09 36 LEU B N 1
ATOM 2285 C CA . LEU B 1 36 ? -4.848 18.594 -2.6 1 52.09 36 LEU B CA 1
ATOM 2286 C C . LEU B 1 36 ? -6.352 18.422 -2.807 1 52.09 36 LEU B C 1
ATOM 2288 O O . LEU B 1 36 ? -6.895 17.344 -2.605 1 52.09 36 LEU B O 1
ATOM 2292 N N . ARG B 1 37 ? -7.102 19.516 -2.992 1 46.97 37 ARG B N 1
ATOM 2293 C CA . ARG B 1 37 ? -8.555 19.484 -3.115 1 46.97 37 ARG B CA 1
ATOM 2294 C C . ARG B 1 37 ? -8.984 18.641 -4.305 1 46.97 37 ARG B C 1
ATOM 2296 O O . ARG B 1 37 ? -10.055 18.016 -4.277 1 46.97 37 ARG B O 1
ATOM 2303 N N . GLN B 1 38 ? -8.234 18.594 -5.273 1 41.47 38 GLN B N 1
ATOM 2304 C CA . GLN B 1 38 ? -8.664 17.859 -6.461 1 41.47 38 GLN B CA 1
ATOM 2305 C C . GLN B 1 38 ? -8.5 16.359 -6.27 1 41.47 38 GLN B C 1
ATOM 2307 O O . GLN B 1 38 ? -9.156 15.562 -6.953 1 41.47 38 GLN B O 1
ATOM 2312 N N . ALA B 1 39 ? -7.828 15.992 -5.262 1 39.03 39 ALA B N 1
ATOM 2313 C CA . ALA B 1 39 ? -7.547 14.57 -5.098 1 39.03 39 ALA B CA 1
ATOM 2314 C C . ALA B 1 39 ? -8.68 13.867 -4.355 1 39.03 39 ALA B C 1
ATOM 2316 O O . ALA B 1 39 ? -8.75 12.641 -4.324 1 39.03 39 ALA B O 1
ATOM 2317 N N . SER B 1 40 ? -9.57 14.5 -3.584 1 37.38 40 SER B N 1
ATOM 2318 C CA . SER B 1 40 ? -10.445 13.797 -2.654 1 37.38 40 SER B CA 1
ATOM 2319 C C . SER B 1 40 ? -11.562 13.062 -3.393 1 37.38 40 SER B C 1
ATOM 2321 O O . SER B 1 40 ? -12.305 12.289 -2.791 1 37.38 40 SER B O 1
ATOM 2323 N N . ARG B 1 41 ? -12.18 13.633 -4.449 1 33.47 41 ARG B N 1
ATOM 2324 C CA . ARG B 1 41 ? -13.438 13.016 -4.867 1 33.47 41 ARG B CA 1
ATOM 2325 C C . ARG B 1 41 ? -13.18 11.734 -5.652 1 33.47 41 ARG B C 1
ATOM 2327 O O . ARG B 1 41 ? -12.562 11.758 -6.719 1 33.47 41 ARG B O 1
ATOM 2334 N N . ALA B 1 42 ? -13.211 10.562 -5.086 1 34.97 42 ALA B N 1
ATOM 2335 C CA . ALA B 1 42 ? -12.914 9.219 -5.562 1 34.97 42 ALA B CA 1
ATOM 2336 C C . ALA B 1 42 ? -13.758 8.867 -6.789 1 34.97 42 ALA B C 1
ATOM 2338 O O . ALA B 1 42 ? -13.664 7.762 -7.316 1 34.97 42 ALA B O 1
ATOM 2339 N N . GLY B 1 43 ? -14.992 9.344 -6.91 1 31.14 43 GLY B N 1
ATOM 2340 C CA . GLY B 1 43 ? -15.883 8.703 -7.859 1 31.14 43 GLY B CA 1
ATOM 2341 C C . GLY B 1 43 ? -15.414 8.82 -9.297 1 31.14 43 GLY B C 1
ATOM 2342 O O . GLY B 1 43 ? -15.453 7.848 -10.055 1 31.14 43 GLY B O 1
ATOM 2343 N N . ARG B 1 44 ? -15.719 10.023 -10.133 1 31.58 44 ARG B N 1
ATOM 2344 C CA . ARG B 1 44 ? -15.773 10.188 -11.586 1 31.58 44 ARG B CA 1
ATOM 2345 C C . ARG B 1 44 ? -14.367 10.195 -12.188 1 31.58 44 ARG B C 1
ATOM 2347 O O . ARG B 1 44 ? -13.398 10.5 -11.492 1 31.58 44 ARG B O 1
ATOM 2354 N N . ARG B 1 45 ? -14.25 9.898 -13.539 1 35.28 45 ARG B N 1
ATOM 2355 C CA . ARG B 1 45 ? -13.125 9.938 -14.477 1 35.28 45 ARG B CA 1
ATOM 2356 C C . ARG B 1 45 ? -12.297 11.203 -14.289 1 35.28 45 ARG B C 1
ATOM 2358 O O . ARG B 1 45 ? -12.578 12.227 -14.914 1 35.28 45 ARG B O 1
ATOM 2365 N N . GLN B 1 46 ? -12.148 11.797 -13.102 1 34.47 46 GLN B N 1
ATOM 2366 C CA . GLN B 1 46 ? -11.445 13.07 -13.141 1 34.47 46 GLN B CA 1
ATOM 2367 C C . GLN B 1 46 ? -10.023 12.898 -13.68 1 34.47 46 GLN B C 1
ATOM 2369 O O . GLN B 1 46 ? -9.438 11.82 -13.57 1 34.47 46 GLN B O 1
ATOM 2374 N N . PRO B 1 47 ? -9.453 13.906 -14.32 1 39.25 47 PRO B N 1
ATOM 2375 C CA . PRO B 1 47 ? -8.086 13.992 -14.852 1 39.25 47 PRO B CA 1
ATOM 2376 C C . PRO B 1 47 ? -7.035 13.555 -13.836 1 39.25 47 PRO B C 1
ATOM 2378 O O . PRO B 1 47 ? -7.258 13.648 -12.625 1 39.25 47 PRO B O 1
ATOM 2381 N N . LYS B 1 48 ? -6.164 12.844 -14.234 1 46 48 LYS B N 1
ATOM 2382 C CA . LYS B 1 48 ? -4.992 12.352 -13.508 1 46 48 LYS B CA 1
ATOM 2383 C C . LYS B 1 48 ? -4.426 13.422 -12.586 1 46 48 LYS B C 1
ATOM 2385 O O . LYS B 1 48 ? -3.812 14.391 -13.047 1 46 48 LYS B O 1
ATOM 2390 N N . ARG B 1 49 ? -5.035 13.859 -11.375 1 53.78 49 ARG B N 1
ATOM 2391 C CA . ARG B 1 49 ? -4.527 14.859 -10.438 1 53.78 49 ARG B CA 1
ATOM 2392 C C . ARG B 1 49 ? -3.279 14.359 -9.719 1 53.78 49 ARG B C 1
ATOM 2394 O O . ARG B 1 49 ? -3.24 13.211 -9.266 1 53.78 49 ARG B O 1
ATOM 2401 N N . TRP B 1 50 ? -2.17 15.195 -9.695 1 65.5 50 TRP B N 1
ATOM 2402 C CA . TRP B 1 50 ? -0.875 14.844 -9.117 1 65.5 50 TRP B CA 1
ATOM 2403 C C . TRP B 1 50 ? -0.92 14.898 -7.598 1 65.5 50 TRP B C 1
ATOM 2405 O O . TRP B 1 50 ? -1.492 15.828 -7.02 1 65.5 50 TRP B O 1
ATOM 2415 N N . PRO B 1 51 ? -0.425 13.953 -6.891 1 69.94 51 PRO B N 1
ATOM 2416 C CA . PRO B 1 51 ? -0.421 13.93 -5.426 1 69.94 51 PRO B CA 1
ATOM 2417 C C . PRO B 1 51 ? 0.495 14.992 -4.82 1 69.94 51 PRO B C 1
ATOM 2419 O O . PRO B 1 51 ? 1.462 15.414 -5.461 1 69.94 51 PRO B O 1
ATOM 2422 N N . SER B 1 52 ? 0.13 15.5 -3.666 1 74.69 52 SER B N 1
ATOM 2423 C CA . SER B 1 52 ? 1.007 16.406 -2.924 1 74.69 52 SER B CA 1
ATOM 2424 C C . SER B 1 52 ? 2.131 15.633 -2.234 1 74.69 52 SER B C 1
ATOM 2426 O O . SER B 1 52 ? 1.938 14.492 -1.803 1 74.69 52 SER B O 1
ATOM 2428 N N . PHE B 1 53 ? 3.289 16.203 -2.346 1 82.25 53 PHE B N 1
ATOM 2429 C CA . PHE B 1 53 ? 4.461 15.656 -1.68 1 82.25 53 PHE B CA 1
ATOM 2430 C C . PHE B 1 53 ? 5.156 16.719 -0.837 1 82.25 53 PHE B C 1
ATOM 2432 O O . PHE B 1 53 ? 5.781 17.641 -1.376 1 82.25 53 PHE B O 1
ATOM 2439 N N . THR B 1 54 ? 5.027 16.594 0.506 1 80.62 54 THR B N 1
ATOM 2440 C CA . THR B 1 54 ? 5.621 17.547 1.438 1 80.62 54 THR B CA 1
ATOM 2441 C C . THR B 1 54 ? 6.852 16.938 2.115 1 80.62 54 THR B C 1
ATOM 2443 O O . THR B 1 54 ? 6.82 15.789 2.559 1 80.62 54 THR B O 1
ATOM 2446 N N . THR B 1 55 ? 7.906 17.672 2.092 1 74.5 55 THR B N 1
ATOM 2447 C CA . THR B 1 55 ? 9.109 17.25 2.801 1 74.5 55 THR B CA 1
ATOM 2448 C C . THR B 1 55 ? 9.383 18.156 3.994 1 74.5 55 THR B C 1
ATOM 2450 O O . THR B 1 55 ? 9.289 19.375 3.885 1 74.5 55 THR B O 1
ATOM 2453 N N . ARG B 1 56 ? 9.516 17.516 5.105 1 70.94 56 ARG B N 1
ATOM 2454 C CA . ARG B 1 56 ? 10.016 18.25 6.262 1 70.94 56 ARG B CA 1
ATOM 2455 C C . ARG B 1 56 ? 11.539 18.328 6.258 1 70.94 56 ARG B C 1
ATOM 2457 O O . ARG B 1 56 ? 12.211 17.297 6.266 1 70.94 56 ARG B O 1
ATOM 2464 N N . ALA B 1 57 ? 12.148 19.375 5.711 1 60.56 57 ALA B N 1
ATOM 2465 C CA . ALA B 1 57 ? 13.602 19.422 5.578 1 60.56 57 ALA B CA 1
ATOM 2466 C C . ALA B 1 57 ? 14.18 20.609 6.352 1 60.56 57 ALA B C 1
ATOM 2468 O O . ALA B 1 57 ? 13.484 21.594 6.605 1 60.56 57 ALA B O 1
ATOM 2469 N N . SER B 1 58 ? 15.352 20.266 6.855 1 58.22 58 SER B N 1
ATOM 2470 C CA . SER B 1 58 ? 16.172 21.391 7.332 1 58.22 58 SER B CA 1
ATOM 2471 C C . SER B 1 58 ? 16.406 22.406 6.227 1 58.22 58 SER B C 1
ATOM 2473 O O . SER B 1 58 ? 16.312 22.078 5.043 1 58.22 58 SER B O 1
ATOM 2475 N N . ALA B 1 59 ? 16.406 23.641 6.484 1 52.16 59 ALA B N 1
ATOM 2476 C CA . ALA B 1 59 ? 16.578 24.797 5.605 1 52.16 59 ALA B CA 1
ATOM 2477 C C . ALA B 1 59 ? 17.484 24.453 4.418 1 52.16 59 ALA B C 1
ATOM 2479 O O . ALA B 1 59 ? 17.234 24.906 3.297 1 52.16 59 ALA B O 1
ATOM 2480 N N . SER B 1 60 ? 18.469 23.672 4.57 1 52.16 60 SER B N 1
ATOM 2481 C CA . SER B 1 60 ? 19.453 23.438 3.529 1 52.16 60 SER B CA 1
ATOM 2482 C C . SER B 1 60 ? 18.891 22.547 2.422 1 52.16 60 SER B C 1
ATOM 2484 O O . SER B 1 60 ? 19.281 22.672 1.26 1 52.16 60 SER B O 1
ATOM 2486 N N . THR B 1 61 ? 17.953 21.781 2.65 1 56.38 61 THR B N 1
ATOM 2487 C CA . THR B 1 61 ? 17.438 20.844 1.66 1 56.38 61 THR B CA 1
ATOM 2488 C C . THR B 1 61 ? 16.312 21.469 0.852 1 56.38 61 THR B C 1
ATOM 2490 O O . THR B 1 61 ? 15.984 21 -0.243 1 56.38 61 THR B O 1
ATOM 2493 N N . VAL B 1 62 ? 15.836 22.547 1.3 1 56.53 62 VAL B N 1
ATOM 2494 C CA . VAL B 1 62 ? 14.68 23.234 0.721 1 56.53 62 VAL B CA 1
ATOM 2495 C C . VAL B 1 62 ? 15.047 23.781 -0.657 1 56.53 62 VAL B C 1
ATOM 2497 O O . VAL B 1 62 ? 14.195 23.844 -1.549 1 56.53 62 VAL B O 1
ATOM 2500 N N . LYS B 1 63 ? 16.359 24.109 -0.831 1 57.12 63 LYS B N 1
ATOM 2501 C CA . LYS B 1 63 ? 16.766 24.766 -2.074 1 57.12 63 LYS B CA 1
ATOM 2502 C C . LYS B 1 63 ? 16.5 23.859 -3.275 1 57.12 63 LYS B C 1
ATOM 2504 O O . LYS B 1 63 ? 16.141 24.344 -4.355 1 57.12 63 LYS B O 1
ATOM 2509 N N . GLU B 1 64 ? 16.781 22.531 -3.172 1 58.84 64 GLU B N 1
ATOM 2510 C CA . GLU B 1 64 ? 16.766 21.656 -4.34 1 58.84 64 GLU B CA 1
ATOM 2511 C C . GLU B 1 64 ? 15.523 20.781 -4.355 1 58.84 64 GLU B C 1
ATOM 2513 O O . GLU B 1 64 ? 15.32 19.969 -3.455 1 58.84 64 GLU B O 1
ATOM 2518 N N . SER B 1 65 ? 14.484 21.391 -4.996 1 61.03 65 SER B N 1
ATOM 2519 C CA . SER B 1 65 ? 13.141 20.828 -4.902 1 61.03 65 SER B CA 1
ATOM 2520 C C . SER B 1 65 ? 13.07 19.438 -5.516 1 61.03 65 SER B C 1
ATOM 2522 O O . SER B 1 65 ? 12.969 19.297 -6.738 1 61.03 65 SER B O 1
ATOM 2524 N N . GLY B 1 66 ? 13.891 18.469 -5.074 1 70.5 66 GLY B N 1
ATOM 2525 C CA . GLY B 1 66 ? 13.898 17.078 -5.469 1 70.5 66 GLY B CA 1
ATOM 2526 C C . GLY B 1 66 ? 12.531 16.562 -5.863 1 70.5 66 GLY B C 1
ATOM 2527 O O . GLY B 1 66 ? 12.281 15.352 -5.816 1 70.5 66 GLY B O 1
ATOM 2528 N N . GLY B 1 67 ? 11.5 17.5 -6.258 1 79.31 67 GLY B N 1
ATOM 2529 C CA . GLY B 1 67 ? 10.172 17.062 -6.672 1 79.31 67 GLY B CA 1
ATOM 2530 C C . GLY B 1 67 ? 9.109 17.297 -5.613 1 79.31 67 GLY B C 1
ATOM 2531 O O . GLY B 1 67 ? 7.934 17 -5.832 1 79.31 67 GLY B O 1
ATOM 2532 N N . ALA B 1 68 ? 9.523 17.875 -4.551 1 85.81 68 ALA B N 1
ATOM 2533 C CA . ALA B 1 68 ? 8.547 18.219 -3.516 1 85.81 68 ALA B CA 1
ATOM 2534 C C . ALA B 1 68 ? 7.613 19.328 -3.994 1 85.81 68 ALA B C 1
ATOM 2536 O O . ALA B 1 68 ? 7.973 20.125 -4.863 1 85.81 68 ALA B O 1
ATOM 2537 N N . THR B 1 69 ? 6.391 19.25 -3.441 1 87.88 69 THR B N 1
ATOM 2538 C CA . THR B 1 69 ? 5.43 20.281 -3.828 1 87.88 69 THR B CA 1
ATOM 2539 C C . THR B 1 69 ? 5.266 21.312 -2.719 1 87.88 69 THR B C 1
ATOM 2541 O O . THR B 1 69 ? 4.758 22.406 -2.955 1 87.88 69 THR B O 1
ATOM 2544 N N . HIS B 1 70 ? 5.699 20.969 -1.497 1 89.12 70 HIS B N 1
ATOM 2545 C CA . HIS B 1 70 ? 5.645 21.844 -0.325 1 89.12 70 HIS B CA 1
ATOM 2546 C C . HIS B 1 70 ? 6.832 21.594 0.598 1 89.12 70 HIS B C 1
ATOM 2548 O O . HIS B 1 70 ? 7.453 20.531 0.548 1 89.12 70 HIS B O 1
ATOM 2554 N N . VAL B 1 71 ? 7.062 22.594 1.288 1 89.5 71 VAL B N 1
ATOM 2555 C CA . VAL B 1 71 ? 8.055 22.422 2.346 1 89.5 71 VAL B CA 1
ATOM 2556 C C . VAL B 1 71 ? 7.41 22.688 3.703 1 89.5 71 VAL B C 1
ATOM 2558 O O . VAL B 1 71 ? 6.617 23.625 3.85 1 89.5 71 VAL B O 1
ATOM 2561 N N . ASP B 1 72 ? 7.754 21.844 4.645 1 91.38 72 ASP B N 1
ATOM 2562 C CA . ASP B 1 72 ? 7.246 21.953 6.012 1 91.38 72 ASP B CA 1
ATOM 2563 C C . ASP B 1 72 ? 8.367 22.312 6.984 1 91.38 72 ASP B C 1
ATOM 2565 O O . ASP B 1 72 ? 9.367 21.578 7.082 1 91.38 72 ASP B O 1
ATOM 2569 N N . ILE B 1 73 ? 8.203 23.422 7.66 1 90.06 73 ILE B N 1
ATOM 2570 C CA . ILE B 1 73 ? 9.227 23.844 8.602 1 90.06 73 ILE B CA 1
ATOM 2571 C C . ILE B 1 73 ? 8.586 24.234 9.93 1 90.06 73 ILE B C 1
ATOM 2573 O O . ILE B 1 73 ? 7.359 24.328 10.031 1 90.06 73 ILE B O 1
ATOM 2577 N N . ALA B 1 74 ? 9.469 24.438 10.945 1 90.81 74 ALA B N 1
ATOM 2578 C CA . ALA B 1 74 ? 8.969 24.891 12.242 1 90.81 74 ALA B CA 1
ATOM 2579 C C . ALA B 1 74 ? 8.359 26.281 12.148 1 90.81 74 ALA B C 1
ATOM 2581 O O . ALA B 1 74 ? 8.82 27.109 11.359 1 90.81 74 ALA B O 1
ATOM 2582 N N . CYS B 1 75 ? 7.453 26.469 12.992 1 94.75 75 CYS B N 1
ATOM 2583 C CA . CYS B 1 75 ? 6.773 27.766 12.992 1 94.75 75 CYS B CA 1
ATOM 2584 C C . CYS B 1 75 ? 7.645 28.828 13.633 1 94.75 75 CYS B C 1
ATOM 2586 O O . CYS B 1 75 ? 7.641 28.984 14.859 1 94.75 75 CYS B O 1
ATOM 2588 N N . ASP B 1 76 ? 8.352 29.531 12.758 1 94.62 76 ASP B N 1
ATOM 2589 C CA . ASP B 1 76 ? 9.258 30.609 13.141 1 94.62 76 ASP B CA 1
ATOM 2590 C C . ASP B 1 76 ? 9.383 31.641 12.016 1 94.62 76 ASP B C 1
ATOM 2592 O O . ASP B 1 76 ? 9.672 31.281 10.875 1 94.62 76 ASP B O 1
ATOM 2596 N N . GLN B 1 77 ? 9.141 32.844 12.398 1 96.19 77 GLN B N 1
ATOM 2597 C CA . GLN B 1 77 ? 9.117 33.938 11.414 1 96.19 77 GLN B CA 1
ATOM 2598 C C . GLN B 1 77 ? 10.445 34 10.664 1 96.19 77 GLN B C 1
ATOM 2600 O O . GLN B 1 77 ? 10.461 34.156 9.445 1 96.19 77 GLN B O 1
ATOM 2605 N N . GLU B 1 78 ? 11.547 33.938 11.352 1 95 78 GLU B N 1
ATOM 2606 C CA . GLU B 1 78 ? 12.867 34.062 10.727 1 95 78 GLU B CA 1
ATOM 2607 C C . GLU B 1 78 ? 13.156 32.875 9.82 1 95 78 GLU B C 1
ATOM 2609 O O . GLU B 1 78 ? 13.789 33 8.773 1 95 78 GLU B O 1
ATOM 2614 N N . LEU B 1 79 ? 12.703 31.719 10.242 1 93 79 LEU B N 1
ATOM 2615 C CA . LEU B 1 79 ? 12.883 30.531 9.43 1 93 79 LEU B CA 1
ATOM 2616 C C . LEU B 1 79 ? 12.086 30.625 8.133 1 93 79 LEU B C 1
ATOM 2618 O O . LEU B 1 79 ? 12.547 30.172 7.078 1 93 79 LEU B O 1
ATOM 2622 N N . VAL B 1 80 ? 10.906 31.172 8.188 1 94.94 80 VAL B N 1
ATOM 2623 C CA . VAL B 1 80 ? 10.07 31.359 7.008 1 94.94 80 VAL B CA 1
ATOM 2624 C C . VAL B 1 80 ? 10.773 32.281 6.02 1 94.94 80 VAL B C 1
ATOM 2626 O O . VAL B 1 80 ? 10.867 31.984 4.832 1 94.94 80 VAL B O 1
ATOM 2629 N N . LYS B 1 81 ? 11.266 33.375 6.547 1 94.44 81 LYS B N 1
ATOM 2630 C CA . LYS B 1 81 ? 11.969 34.344 5.691 1 94.44 81 LYS B CA 1
ATOM 2631 C C . LYS B 1 81 ? 13.172 33.688 5.012 1 94.44 81 LYS B C 1
ATOM 2633 O O . LYS B 1 81 ? 13.406 33.906 3.82 1 94.44 81 LYS B O 1
ATOM 2638 N N . LEU B 1 82 ? 13.891 32.938 5.789 1 90.38 82 LEU B N 1
ATOM 2639 C CA . LEU B 1 82 ? 15.039 32.219 5.234 1 90.38 82 LEU B CA 1
ATOM 2640 C C . LEU B 1 82 ? 14.602 31.266 4.129 1 90.38 82 LEU B C 1
ATOM 2642 O O . LEU B 1 82 ? 15.211 31.234 3.059 1 90.38 82 LEU B O 1
ATOM 2646 N N . ALA B 1 83 ? 13.578 30.531 4.359 1 90.25 83 ALA B N 1
ATOM 2647 C CA . ALA B 1 83 ? 13.078 29.547 3.402 1 90.25 83 ALA B CA 1
ATOM 2648 C C . ALA B 1 83 ? 12.617 30.219 2.111 1 90.25 83 ALA B C 1
ATOM 2650 O O . ALA B 1 83 ? 12.836 29.688 1.018 1 90.25 83 ALA B O 1
ATOM 2651 N N . LEU B 1 84 ? 12.008 31.391 2.248 1 90.88 84 LEU B N 1
ATOM 2652 C CA . LEU B 1 84 ? 11.523 32.125 1.086 1 90.88 84 LEU B CA 1
ATOM 2653 C C . LEU B 1 84 ? 12.68 32.5 0.167 1 90.88 84 LEU B C 1
ATOM 2655 O O . LEU B 1 84 ? 12.5 32.625 -1.049 1 90.88 84 LEU B O 1
ATOM 2659 N N . GLY B 1 85 ? 13.734 32.656 0.745 1 88.12 85 GLY B N 1
ATOM 2660 C CA . GLY B 1 85 ? 14.906 32.969 -0.046 1 88.12 85 GLY B CA 1
ATOM 2661 C C . GLY B 1 85 ? 15.539 31.781 -0.711 1 88.12 85 GLY B C 1
ATOM 2662 O O . GLY B 1 85 ? 16.344 31.922 -1.63 1 88.12 85 GLY B O 1
ATOM 2663 N N . LEU B 1 86 ? 15.125 30.609 -0.32 1 84.44 86 LEU B N 1
ATOM 2664 C CA . LEU B 1 86 ? 15.828 29.406 -0.751 1 84.44 86 LEU B CA 1
ATOM 2665 C C . LEU B 1 86 ? 14.961 28.578 -1.698 1 84.44 86 LEU B C 1
ATOM 2667 O O . LEU B 1 86 ? 15.469 27.75 -2.447 1 84.44 86 LEU B O 1
ATOM 2671 N N . THR B 1 87 ? 13.625 28.812 -1.613 1 84.25 87 THR B N 1
ATOM 2672 C CA . THR B 1 87 ? 12.742 27.984 -2.432 1 84.25 87 THR B CA 1
ATOM 2673 C C . THR B 1 87 ? 11.539 28.781 -2.91 1 84.25 87 THR B C 1
ATOM 2675 O O 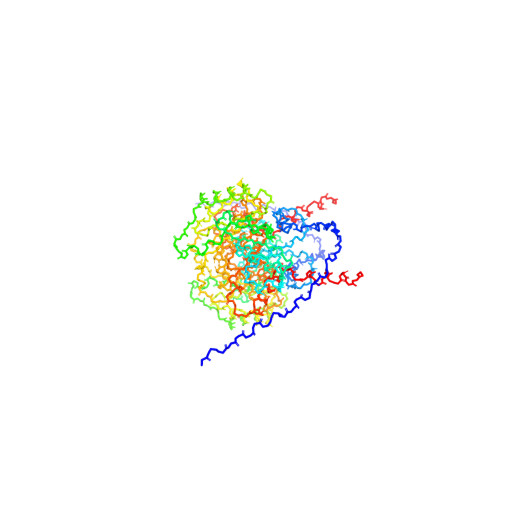. THR B 1 87 ? 11.141 29.75 -2.273 1 84.25 87 THR B O 1
ATOM 2678 N N . SER B 1 88 ? 10.953 28.312 -4.039 1 86 88 SER B N 1
ATOM 2679 C CA . SER B 1 88 ? 9.727 28.906 -4.555 1 86 88 SER B CA 1
ATOM 2680 C C . SER B 1 88 ? 8.508 28.078 -4.156 1 86 88 SER B C 1
ATOM 2682 O O . SER B 1 88 ? 7.371 28.453 -4.457 1 86 88 SER B O 1
ATOM 2684 N N . LEU B 1 89 ? 8.781 26.984 -3.447 1 86.5 89 LEU B N 1
ATOM 2685 C CA . LEU B 1 89 ? 7.688 26.109 -3.037 1 86.5 89 LEU B CA 1
ATOM 2686 C C . LEU B 1 89 ? 6.879 26.75 -1.909 1 86.5 89 LEU B C 1
ATOM 2688 O O . LEU B 1 89 ? 7.43 27.484 -1.087 1 86.5 89 LEU B O 1
ATOM 2692 N N . PRO B 1 90 ? 5.598 26.438 -1.949 1 90.56 90 PRO B N 1
ATOM 2693 C CA . PRO B 1 90 ? 4.809 26.891 -0.804 1 90.56 90 PRO B CA 1
ATOM 2694 C C . PRO B 1 90 ? 5.363 26.406 0.53 1 90.56 90 PRO B C 1
ATOM 2696 O O . PRO B 1 90 ? 5.82 25.266 0.627 1 90.56 90 PRO B O 1
ATOM 2699 N N . ILE B 1 91 ? 5.273 27.25 1.531 1 92.12 91 ILE B N 1
ATOM 2700 C CA . ILE B 1 91 ? 5.828 26.953 2.85 1 92.12 91 ILE B CA 1
ATOM 2701 C C . ILE B 1 91 ? 4.695 26.672 3.834 1 92.12 91 ILE B C 1
ATOM 2703 O O . ILE B 1 91 ? 3.754 27.453 3.953 1 92.12 91 ILE B O 1
ATOM 2707 N N . CYS B 1 92 ? 4.828 25.531 4.469 1 94.25 92 CYS B N 1
ATOM 2708 C CA . CYS B 1 92 ? 3.967 25.156 5.586 1 94.25 92 CYS B CA 1
ATOM 2709 C C . CYS B 1 92 ? 4.719 25.25 6.91 1 94.25 92 CYS B C 1
ATOM 2711 O O . CYS B 1 92 ? 5.887 24.859 6.992 1 94.25 92 CYS B O 1
ATOM 2713 N N . VAL B 1 93 ? 4.004 25.828 7.895 1 95.12 93 VAL B N 1
ATOM 2714 C CA . VAL B 1 93 ? 4.625 25.891 9.211 1 95.12 93 VAL B CA 1
ATOM 2715 C C . VAL B 1 93 ? 3.791 25.094 10.211 1 95.12 93 VAL B C 1
ATOM 2717 O O . VAL B 1 93 ? 2.561 25.094 10.148 1 95.12 93 VAL B O 1
ATOM 2720 N N . SER B 1 94 ? 4.445 24.422 11.164 1 95.5 94 SER B N 1
ATOM 2721 C CA . SER B 1 94 ? 3.766 23.562 12.133 1 95.5 94 SER B CA 1
ATOM 2722 C C . SER B 1 94 ? 4.027 24.031 13.562 1 95.5 94 SER B C 1
ATOM 2724 O O . SER B 1 94 ? 5.145 24.438 13.891 1 95.5 94 SER B O 1
ATOM 2726 N N . SER B 1 95 ? 2.971 24.062 14.367 1 95.56 95 SER B N 1
ATOM 2727 C CA . SER B 1 95 ? 3.041 24.453 15.773 1 95.56 95 SER B CA 1
ATOM 2728 C C . SER B 1 95 ? 1.898 23.844 16.578 1 95.56 95 SER B C 1
ATOM 2730 O O . SER B 1 95 ? 0.891 23.422 16 1 95.56 95 SER B O 1
ATOM 2732 N N . VAL B 1 96 ? 2.1 23.703 17.875 1 95.62 96 VAL B N 1
ATOM 2733 C CA . VAL B 1 96 ? 1.011 23.297 18.75 1 95.62 96 VAL B CA 1
ATOM 2734 C C . VAL B 1 96 ? 0.409 24.531 19.422 1 95.62 96 VAL B C 1
ATOM 2736 O O . VAL B 1 96 ? -0.479 24.422 20.266 1 95.62 96 VAL B O 1
ATOM 2739 N N . ASP B 1 97 ? 0.885 25.75 19.047 1 96.44 97 ASP B N 1
ATOM 2740 C CA . ASP B 1 97 ? 0.404 27.031 19.578 1 96.44 97 ASP B CA 1
ATOM 2741 C C . ASP B 1 97 ? -0.177 27.906 18.469 1 96.44 97 ASP B C 1
ATOM 2743 O O . ASP B 1 97 ? 0.568 28.516 17.688 1 96.44 97 ASP B O 1
ATOM 2747 N N . PRO B 1 98 ? -1.492 28.016 18.484 1 97.88 98 PRO B N 1
ATOM 2748 C CA . PRO B 1 98 ? -2.125 28.812 17.422 1 97.88 98 PRO B CA 1
ATOM 2749 C C . PRO B 1 98 ? -1.624 30.25 17.375 1 97.88 98 PRO B C 1
ATOM 2751 O O . PRO B 1 98 ? -1.607 30.875 16.312 1 97.88 98 PRO B O 1
ATOM 2754 N N . LEU B 1 99 ? -1.18 30.797 18.469 1 97.81 99 LEU B N 1
ATOM 2755 C CA . LEU B 1 99 ? -0.763 32.188 18.516 1 97.81 99 LEU B CA 1
ATOM 2756 C C . LEU B 1 99 ? 0.571 32.406 17.812 1 97.81 99 LEU B C 1
ATOM 2758 O O . LEU B 1 99 ? 0.954 33.531 17.5 1 97.81 99 LEU B O 1
ATOM 2762 N N . ALA B 1 100 ? 1.251 31.312 17.516 1 97.75 100 ALA B N 1
ATOM 2763 C CA . ALA B 1 100 ? 2.531 31.391 16.812 1 97.75 100 ALA B CA 1
ATOM 2764 C C . ALA B 1 100 ? 2.328 31.594 15.32 1 97.75 100 ALA B C 1
ATOM 2766 O O . ALA B 1 100 ? 3.248 32 14.609 1 97.75 100 ALA B O 1
ATOM 2767 N N . PHE B 1 101 ? 1.198 31.359 14.789 1 98.44 101 PHE B N 1
ATOM 2768 C CA . PHE B 1 101 ? 0.972 31.25 13.352 1 98.44 101 PHE B CA 1
ATOM 2769 C C . PHE B 1 101 ? 0.971 32.625 12.695 1 98.44 101 PHE B C 1
ATOM 2771 O O . PHE B 1 101 ? 1.597 32.812 11.648 1 98.44 101 PHE B O 1
ATOM 2778 N N . PRO B 1 102 ? 0.321 33.688 13.297 1 98.38 102 PRO B N 1
ATOM 2779 C CA . PRO B 1 102 ? 0.168 34.938 12.578 1 98.38 102 PRO B CA 1
ATOM 2780 C C . PRO B 1 102 ? 1.506 35.562 12.164 1 98.38 102 PRO B C 1
ATOM 2782 O O . PRO B 1 102 ? 1.683 35.938 11 1 98.38 102 PRO B O 1
ATOM 2785 N N . PRO B 1 103 ? 2.539 35.594 13.016 1 98.31 103 PRO B N 1
ATOM 2786 C CA . PRO B 1 103 ? 3.816 36.156 12.57 1 98.31 103 PRO B CA 1
ATOM 2787 C C . PRO B 1 103 ? 4.426 35.375 11.406 1 98.31 103 PRO B C 1
ATOM 2789 O O . PRO B 1 103 ? 5.051 35.969 10.523 1 98.31 103 PRO B O 1
ATOM 2792 N N . ALA B 1 104 ? 4.266 34.062 11.461 1 97.88 104 ALA B N 1
ATOM 2793 C CA . ALA B 1 104 ? 4.809 33.219 10.391 1 97.88 104 ALA B CA 1
ATOM 2794 C C . ALA B 1 104 ? 4.062 33.469 9.078 1 97.88 104 ALA B C 1
ATOM 2796 O O . ALA B 1 104 ? 4.676 33.5 8.016 1 97.88 104 ALA B O 1
ATOM 2797 N N . VAL B 1 105 ? 2.783 33.562 9.156 1 98.25 105 VAL B N 1
ATOM 2798 C CA . VAL B 1 105 ? 1.959 33.812 7.98 1 98.25 105 VAL B CA 1
ATOM 2799 C C . VAL B 1 105 ? 2.305 35.188 7.41 1 98.25 105 VAL B C 1
ATOM 2801 O O . VAL B 1 105 ? 2.426 35.375 6.195 1 98.25 105 VAL B O 1
ATOM 2804 N N . GLU B 1 106 ? 2.482 36.156 8.266 1 97.88 106 GLU B N 1
ATOM 2805 C CA . GLU B 1 106 ? 2.881 37.5 7.84 1 97.88 106 GLU B CA 1
ATOM 2806 C C . GLU B 1 106 ? 4.23 37.469 7.129 1 97.88 106 GLU B C 1
ATOM 2808 O O . GLU B 1 106 ? 4.461 38.25 6.195 1 97.88 106 GLU B O 1
ATOM 2813 N N . ALA B 1 107 ? 5.039 36.562 7.605 1 97.38 107 ALA B N 1
ATOM 2814 C CA . ALA B 1 107 ? 6.371 36.438 7.02 1 97.38 107 ALA B CA 1
ATOM 2815 C C . ALA B 1 107 ? 6.305 35.781 5.641 1 97.38 107 ALA B C 1
ATOM 2817 O O . ALA B 1 107 ? 7.242 35.875 4.848 1 97.38 107 ALA B O 1
ATOM 2818 N N . GLY B 1 108 ? 5.223 35.031 5.398 1 97.06 108 GLY B N 1
ATOM 2819 C CA . GLY B 1 108 ? 5.086 34.5 4.051 1 97.06 108 GLY B CA 1
ATOM 2820 C C . GLY B 1 108 ? 4.617 33.031 4.027 1 97.06 108 GLY B C 1
ATOM 2821 O O . GLY B 1 108 ? 4.449 32.469 2.953 1 97.06 108 GLY B O 1
ATOM 2822 N N . ALA B 1 109 ? 4.379 32.406 5.168 1 96.44 109 ALA B N 1
ATOM 2823 C CA . ALA B 1 109 ? 3.855 31.047 5.191 1 96.44 109 ALA B CA 1
ATOM 2824 C C . ALA B 1 109 ? 2.467 30.984 4.562 1 96.44 109 ALA B C 1
ATOM 2826 O O . ALA B 1 109 ? 1.611 31.828 4.84 1 96.44 109 ALA B O 1
ATOM 2827 N N . GLN B 1 110 ? 2.254 29.938 3.75 1 95.44 110 GLN B N 1
ATOM 2828 C CA . GLN B 1 110 ? 0.997 29.859 3.016 1 95.44 110 GLN B CA 1
ATOM 2829 C C . GLN B 1 110 ? 0.045 28.859 3.67 1 95.44 110 GLN B C 1
ATOM 2831 O O . GLN B 1 110 ? -1.155 28.859 3.387 1 95.44 110 GLN B O 1
ATOM 2836 N N . MET B 1 111 ? 0.607 27.953 4.512 1 96.19 111 MET B N 1
ATOM 2837 C CA . MET B 1 111 ? -0.171 26.938 5.215 1 96.19 111 MET B CA 1
ATOM 2838 C C . MET B 1 111 ? 0.316 26.781 6.652 1 96.19 111 MET B C 1
ATOM 2840 O O . MET B 1 111 ? 1.505 26.938 6.93 1 96.19 111 MET B O 1
ATOM 2844 N N . VAL B 1 112 ? -0.647 26.484 7.445 1 97.88 112 VAL B N 1
ATOM 2845 C CA . VAL B 1 112 ? -0.285 26.234 8.836 1 97.88 112 VAL B CA 1
ATOM 2846 C C . VAL B 1 112 ? -0.753 24.828 9.242 1 97.88 112 VAL B C 1
ATOM 2848 O O . VAL B 1 112 ? -1.737 24.328 8.703 1 97.88 112 VAL B O 1
ATOM 2851 N N . GLU B 1 113 ? -0.029 24.25 10.141 1 97.56 113 GLU B N 1
ATOM 2852 C CA . GLU B 1 113 ? -0.351 22.906 10.609 1 97.56 113 GLU B CA 1
ATOM 2853 C C . GLU B 1 113 ? -0.302 22.828 12.133 1 97.56 113 GLU B C 1
ATOM 2855 O O . GLU B 1 113 ? 0.707 23.172 12.742 1 97.56 113 GLU B O 1
ATOM 2860 N N . ILE B 1 114 ? -1.417 22.469 12.734 1 98.06 114 ILE B N 1
ATOM 2861 C CA . ILE B 1 114 ? -1.373 22.016 14.125 1 98.06 114 ILE B CA 1
ATOM 2862 C C . ILE B 1 114 ? -0.812 20.609 14.195 1 98.06 114 ILE B C 1
ATOM 2864 O O . ILE B 1 114 ? -1.438 19.656 13.719 1 98.06 114 ILE B O 1
ATOM 2868 N N . GLY B 1 115 ? 0.395 20.469 14.703 1 95 115 GLY B N 1
ATOM 2869 C CA . GLY B 1 115 ? 1.051 19.172 14.727 1 95 115 GLY B CA 1
ATOM 2870 C C . GLY B 1 115 ? 2.428 19.203 15.359 1 95 115 GLY B C 1
ATOM 2871 O O . GLY B 1 115 ? 2.639 19.891 16.359 1 95 115 GLY B O 1
ATOM 2872 N N . ASN B 1 116 ? 3.311 18.281 14.805 1 87.69 116 ASN B N 1
ATOM 2873 C CA . ASN B 1 116 ? 4.656 18.094 15.344 1 87.69 116 ASN B CA 1
ATOM 2874 C C . ASN B 1 116 ? 4.621 17.688 16.812 1 87.69 116 ASN B C 1
ATOM 2876 O O . ASN B 1 116 ? 5.379 18.203 17.625 1 87.69 116 ASN B O 1
ATOM 2880 N N . TYR B 1 117 ? 3.723 16.75 17.125 1 90.44 117 TYR B N 1
ATOM 2881 C CA . TYR B 1 117 ? 3.521 16.328 18.5 1 90.44 117 TYR B CA 1
ATOM 2882 C C . TYR B 1 117 ? 4.723 15.531 19.016 1 90.44 117 TYR B C 1
ATOM 2884 O O . TYR B 1 117 ? 4.949 15.438 20.219 1 90.44 117 TYR B O 1
ATOM 2892 N N . ASP B 1 118 ? 5.395 14.867 18.109 1 81.81 118 ASP B N 1
ATOM 2893 C CA . ASP B 1 118 ? 6.438 13.898 18.422 1 81.81 118 ASP B CA 1
ATOM 2894 C C . ASP B 1 118 ? 7.469 14.492 19.375 1 81.81 118 ASP B C 1
ATOM 2896 O O . ASP B 1 118 ? 7.941 13.812 20.297 1 81.81 118 ASP B O 1
ATOM 2900 N N . SER B 1 119 ? 7.801 15.758 19.141 1 80.31 119 SER B N 1
ATOM 2901 C CA . SER B 1 119 ? 8.781 16.422 20 1 80.31 119 SER B CA 1
ATOM 2902 C C . SER B 1 119 ? 8.281 16.531 21.438 1 80.31 119 SER B C 1
ATOM 2904 O O . SER B 1 119 ? 9.078 16.578 22.375 1 80.31 119 SER B O 1
ATOM 2906 N N . PHE B 1 120 ? 7.023 16.469 21.625 1 89.31 120 PHE B N 1
ATOM 2907 C CA . PHE B 1 120 ? 6.43 16.656 22.938 1 89.31 120 PHE B CA 1
ATOM 2908 C C . PHE B 1 120 ? 6.223 15.32 23.625 1 89.31 120 PHE B C 1
ATOM 2910 O O . PHE B 1 120 ? 6.223 15.242 24.859 1 89.31 120 PHE B O 1
ATOM 2917 N N . TYR B 1 121 ? 6.078 14.281 22.812 1 88.38 121 TYR B N 1
ATOM 2918 C CA . TYR B 1 121 ? 5.906 12.953 23.391 1 88.38 121 TYR B CA 1
ATOM 2919 C C . TYR B 1 121 ? 7.129 12.555 24.219 1 88.38 121 TYR B C 1
ATOM 2921 O O . TYR B 1 121 ? 6.996 11.922 25.266 1 88.38 121 TYR B O 1
ATOM 2929 N N . GLU B 1 122 ? 8.234 12.93 23.656 1 84.19 122 GLU B N 1
ATOM 2930 C CA . GLU B 1 122 ? 9.477 12.633 24.359 1 84.19 122 GLU B CA 1
ATOM 2931 C C . GLU B 1 122 ? 9.523 13.305 25.734 1 84.19 122 GLU B C 1
ATOM 2933 O O . GLU B 1 122 ? 10.211 12.836 26.641 1 84.19 122 GLU B O 1
ATOM 2938 N N . MET B 1 123 ? 8.797 14.344 25.922 1 90.62 123 MET B N 1
ATOM 2939 C CA . MET B 1 123 ? 8.734 15.102 27.172 1 90.62 123 MET B CA 1
ATOM 2940 C C . MET B 1 123 ? 7.582 14.617 28.031 1 90.62 123 MET B C 1
ATOM 2942 O O . MET B 1 123 ? 7.285 15.227 29.062 1 90.62 123 MET B O 1
ATOM 2946 N N . GLY B 1 124 ? 6.883 13.555 27.516 1 91 124 GLY B N 1
ATOM 2947 C CA . GLY B 1 124 ? 5.777 12.992 28.281 1 91 124 GLY B CA 1
ATOM 2948 C C . GLY B 1 124 ? 4.469 13.734 28.062 1 91 124 GLY B C 1
ATOM 2949 O O . GLY B 1 124 ? 3.51 13.531 28.812 1 91 124 GLY B O 1
ATOM 2950 N N . ILE B 1 125 ? 4.457 14.617 27.109 1 91.06 125 ILE B N 1
ATOM 2951 C CA . ILE B 1 125 ? 3.256 15.398 26.828 1 91.06 125 ILE B CA 1
ATOM 2952 C C . ILE B 1 125 ? 2.428 14.703 25.75 1 91.06 125 ILE B C 1
ATOM 2954 O O . ILE B 1 125 ? 2.951 14.344 24.688 1 91.06 125 ILE B O 1
ATOM 2958 N N . GLN B 1 126 ? 1.176 14.516 26.062 1 92 126 GLN B N 1
ATOM 2959 C CA . GLN B 1 126 ? 0.217 13.953 25.125 1 92 126 GLN B CA 1
ATOM 2960 C C . GLN B 1 126 ? -0.898 14.945 24.812 1 92 126 GLN B C 1
ATOM 2962 O O . GLN B 1 126 ? -1.121 15.891 25.562 1 92 126 GLN B O 1
ATOM 2967 N N . PHE B 1 127 ? -1.487 14.766 23.719 1 93.94 127 PHE B N 1
ATOM 2968 C CA . PHE B 1 127 ? -2.562 15.656 23.281 1 93.94 127 PHE B CA 1
ATOM 2969 C C . PHE B 1 127 ? -3.879 14.898 23.172 1 93.94 127 PHE B C 1
ATOM 2971 O O . PHE B 1 127 ? -3.986 13.93 22.422 1 93.94 127 PHE B O 1
ATOM 2978 N N . SER B 1 128 ? -4.82 15.352 23.938 1 95.44 128 SER B N 1
ATOM 2979 C CA . SER B 1 128 ? -6.145 14.75 23.875 1 95.44 128 SER B CA 1
ATOM 2980 C C . SER B 1 128 ? -6.93 15.266 22.672 1 95.44 128 SER B C 1
ATOM 2982 O O . SER B 1 128 ? -6.602 16.328 22.125 1 95.44 128 SER 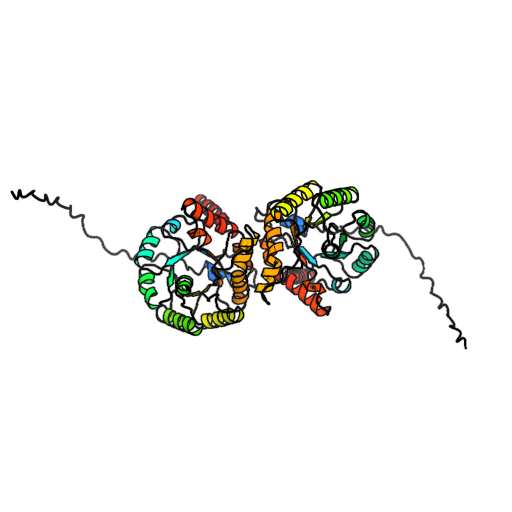B O 1
ATOM 2984 N N . SER B 1 129 ? -7.965 14.539 22.328 1 97.88 129 SER B N 1
ATOM 2985 C CA . SER B 1 129 ? -8.844 14.961 21.234 1 97.88 129 SER B CA 1
ATOM 2986 C C . SER B 1 129 ? -9.438 16.344 21.516 1 97.88 129 SER B C 1
ATOM 2988 O O . SER B 1 129 ? -9.492 17.188 20.641 1 97.88 129 SER B O 1
ATOM 2990 N N . GLU B 1 130 ? -9.836 16.547 22.734 1 98.12 130 GLU B N 1
ATOM 2991 C CA . GLU B 1 130 ? -10.453 17.812 23.109 1 98.12 130 GLU B CA 1
ATOM 2992 C C . GLU B 1 130 ? -9.469 18.969 22.969 1 98.12 130 GLU B C 1
ATOM 2994 O O . GLU B 1 130 ? -9.844 20.062 22.516 1 98.12 130 GLU B O 1
ATOM 2999 N N . GLN B 1 131 ? -8.266 18.75 23.375 1 97.81 131 GLN B N 1
ATOM 3000 C CA . GLN B 1 131 ? -7.23 19.766 23.25 1 97.81 131 GLN B CA 1
ATOM 3001 C C . GLN B 1 131 ? -6.996 20.141 21.781 1 97.81 131 GLN B C 1
ATOM 3003 O O . GLN B 1 131 ? -6.895 21.312 21.438 1 97.81 131 GLN B O 1
ATOM 3008 N N . ILE B 1 132 ? -6.969 19.141 20.969 1 98.38 132 ILE B N 1
ATOM 3009 C CA . ILE B 1 132 ? -6.699 19.359 19.547 1 98.38 132 ILE B CA 1
ATOM 3010 C C . ILE B 1 132 ? -7.875 20.094 18.922 1 98.38 132 ILE B C 1
ATOM 3012 O O . ILE B 1 132 ? -7.676 21 18.094 1 98.38 132 ILE B O 1
ATOM 3016 N N . LEU B 1 133 ? -9.055 19.75 19.328 1 98.75 133 LEU B N 1
ATOM 3017 C CA . LEU B 1 133 ? -10.242 20.438 18.828 1 98.75 133 LEU B CA 1
ATOM 3018 C C . LEU B 1 133 ? -10.211 21.906 19.234 1 98.75 133 LEU B C 1
ATOM 3020 O O . LEU B 1 133 ? -10.508 22.781 18.406 1 98.75 133 LEU B O 1
ATOM 3024 N N . LYS B 1 134 ? -9.844 22.156 20.438 1 98.56 134 LYS B N 1
ATOM 3025 C CA . LYS B 1 134 ? -9.75 23.547 20.922 1 98.56 134 LYS B CA 1
ATOM 3026 C C . LYS B 1 134 ? -8.688 24.312 20.141 1 98.56 134 LYS B C 1
ATOM 3028 O O . LYS B 1 134 ? -8.922 25.453 19.719 1 98.56 134 LYS B O 1
ATOM 3033 N N . LEU B 1 135 ? -7.504 23.672 19.969 1 98.5 135 LEU B N 1
ATOM 3034 C CA . LEU B 1 135 ? -6.43 24.297 19.203 1 98.5 135 LEU B CA 1
ATOM 3035 C C . LEU B 1 135 ? -6.898 24.625 17.781 1 98.5 135 LEU B C 1
ATOM 3037 O O . LEU B 1 135 ? -6.559 25.688 17.25 1 98.5 135 LEU B O 1
ATOM 3041 N N . THR B 1 136 ? -7.648 23.734 17.203 1 98.69 136 THR B N 1
ATOM 3042 C CA . THR B 1 136 ? -8.148 23.922 15.836 1 98.69 136 THR B CA 1
ATOM 3043 C C . THR B 1 136 ? -9.117 25.094 15.766 1 98.69 136 THR B C 1
ATOM 3045 O O . THR B 1 136 ? -9.008 25.938 14.875 1 98.69 136 THR B O 1
ATOM 3048 N N . ARG B 1 137 ? -10 25.188 16.719 1 98.5 137 ARG B N 1
ATOM 3049 C CA . ARG B 1 137 ? -10.938 26.297 16.781 1 98.5 137 ARG B CA 1
ATOM 3050 C C . ARG B 1 137 ? -10.211 27.625 16.922 1 98.5 137 ARG B C 1
ATOM 3052 O O . ARG B 1 137 ? -10.531 28.609 16.234 1 98.5 137 ARG B O 1
ATOM 3059 N N . ASP B 1 138 ? -9.266 27.641 17.766 1 98.56 138 ASP B N 1
ATOM 3060 C CA . ASP B 1 138 ? -8.492 28.859 18 1 98.56 138 ASP B CA 1
ATOM 3061 C C . ASP B 1 138 ? -7.727 29.266 16.75 1 98.56 138 ASP B C 1
ATOM 3063 O O . ASP B 1 138 ? -7.73 30.453 16.375 1 98.56 138 ASP B O 1
ATOM 3067 N N . ALA B 1 139 ? -7.062 28.266 16.141 1 98.69 139 ALA B N 1
ATOM 3068 C CA . ALA B 1 139 ? -6.305 28.562 14.922 1 98.69 139 ALA B CA 1
ATOM 3069 C C . ALA B 1 139 ? -7.211 29.109 13.828 1 98.69 139 ALA B C 1
ATOM 3071 O O . ALA B 1 139 ? -6.855 30.078 13.148 1 98.69 139 ALA B O 1
ATOM 3072 N N . ARG B 1 140 ? -8.391 28.5 13.727 1 98.44 140 ARG B N 1
ATOM 3073 C CA . ARG B 1 140 ? -9.328 28.938 12.688 1 98.44 140 ARG B CA 1
ATOM 3074 C C . ARG B 1 140 ? -9.867 30.328 12.992 1 98.44 140 ARG B C 1
ATOM 3076 O O . ARG B 1 140 ? -10.047 31.141 12.078 1 98.44 140 ARG B O 1
ATOM 3083 N N . ARG B 1 141 ? -10.086 30.625 14.219 1 98.12 141 ARG B N 1
ATOM 3084 C CA . ARG B 1 141 ? -10.539 31.938 14.617 1 98.12 141 ARG B CA 1
ATOM 3085 C C . ARG B 1 141 ? -9.484 33 14.297 1 98.12 141 ARG B C 1
ATOM 3087 O O . ARG B 1 141 ? -9.82 34.094 13.812 1 98.12 141 ARG B O 1
ATOM 3094 N N . ILE B 1 142 ? -8.273 32.719 14.562 1 98.12 142 ILE B N 1
ATOM 3095 C CA . ILE B 1 142 ? -7.16 33.625 14.398 1 98.12 142 ILE B CA 1
ATOM 3096 C C . ILE B 1 142 ? -6.871 33.812 12.914 1 98.12 142 ILE B C 1
ATOM 3098 O O . ILE B 1 142 ? -6.578 34.938 12.477 1 98.12 142 ILE B O 1
ATOM 3102 N N . LEU B 1 143 ? -6.957 32.656 12.156 1 98.06 143 LEU B N 1
ATOM 3103 C CA . LEU B 1 143 ? -6.637 32.656 10.734 1 98.06 143 LEU B CA 1
ATOM 3104 C C . LEU B 1 143 ? -7.781 32.094 9.914 1 98.06 143 LEU B C 1
ATOM 3106 O O . LEU B 1 143 ? -7.688 30.969 9.406 1 98.06 143 LEU B O 1
ATOM 3110 N N . PRO B 1 144 ? -8.812 32.812 9.594 1 97.12 144 PRO B N 1
ATOM 3111 C CA . PRO B 1 144 ? -10.023 32.25 8.977 1 97.12 144 PRO B CA 1
ATOM 3112 C C . PRO B 1 144 ? -9.805 31.844 7.52 1 97.12 144 PRO B C 1
ATOM 3114 O O . PRO B 1 144 ? -10.516 30.984 7.008 1 97.12 144 PRO B O 1
ATOM 3117 N N . SER B 1 145 ? -8.766 32.375 6.871 1 95.94 145 SER B N 1
ATOM 3118 C CA . SER B 1 145 ? -8.672 32.156 5.434 1 95.94 145 SER B CA 1
ATOM 3119 C C . SER B 1 145 ? -7.43 31.344 5.082 1 95.94 145 SER B C 1
ATOM 3121 O O . SER B 1 145 ? -7.223 30.984 3.92 1 95.94 145 SER B O 1
ATOM 3123 N N . VAL B 1 146 ? -6.582 31.156 6.008 1 97.44 146 VAL B N 1
ATOM 3124 C CA . VAL B 1 146 ? -5.34 30.438 5.746 1 97.44 146 VAL B CA 1
ATOM 3125 C C . VAL B 1 146 ? -5.598 28.922 5.785 1 97.44 146 VAL B C 1
ATOM 3127 O O . VAL B 1 146 ? -6.336 28.438 6.645 1 97.44 146 VAL B O 1
ATOM 3130 N N . THR B 1 147 ? -5.004 28.188 4.848 1 97.44 147 THR B N 1
ATOM 3131 C CA . THR B 1 147 ? -5.148 26.734 4.836 1 97.44 147 THR B CA 1
ATOM 3132 C C . THR B 1 147 ? -4.648 26.125 6.148 1 97.44 147 THR B C 1
ATOM 3134 O O . THR B 1 147 ? -3.518 26.391 6.566 1 97.44 147 THR B O 1
ATOM 3137 N N . LEU B 1 148 ? -5.531 25.359 6.742 1 98.5 148 LEU B N 1
ATOM 3138 C CA . LEU B 1 148 ? -5.25 24.797 8.055 1 98.5 148 LEU B CA 1
ATOM 3139 C C . LEU B 1 148 ? -5.184 23.266 7.98 1 98.5 148 LEU B C 1
ATOM 3141 O O . LEU B 1 148 ? -6.18 22.609 7.672 1 98.5 148 LEU B O 1
ATOM 3145 N N . SER B 1 149 ? -4.016 22.734 8.219 1 98.25 149 SER B N 1
ATOM 3146 C CA . SER B 1 149 ? -3.814 21.297 8.383 1 98.25 149 SER B CA 1
ATOM 3147 C C . SER B 1 149 ? -3.77 20.922 9.859 1 98.25 149 SER B C 1
ATOM 3149 O O . SER B 1 149 ? -3.197 21.641 10.68 1 98.25 149 SER B O 1
ATOM 3151 N N . VAL B 1 150 ? -4.367 19.781 10.18 1 98.69 150 VAL B N 1
ATOM 3152 C CA . VAL B 1 150 ? -4.328 19.328 11.57 1 98.69 150 VAL B CA 1
ATOM 3153 C C . VAL B 1 150 ? -3.885 17.875 11.617 1 98.69 150 VAL B C 1
ATOM 3155 O O . VAL B 1 150 ? -4.441 17.016 10.914 1 98.69 150 VAL B O 1
ATOM 3158 N N . THR B 1 151 ? -2.898 17.594 12.422 1 97.69 151 THR B N 1
ATOM 3159 C CA . THR B 1 151 ? -2.371 16.25 12.602 1 97.69 151 THR B CA 1
ATOM 3160 C C . THR B 1 151 ? -3.186 15.469 13.633 1 97.69 151 THR B C 1
ATOM 3162 O O . THR B 1 151 ? -3.525 16 14.688 1 97.69 151 THR B O 1
ATOM 3165 N N . VAL B 1 152 ? -3.541 14.281 13.328 1 97.94 152 VAL B N 1
ATOM 3166 C CA . VAL B 1 152 ? -4.203 13.367 14.25 1 97.94 152 VAL B CA 1
ATOM 3167 C C . VAL B 1 152 ? -3.16 12.516 14.969 1 97.94 152 VAL B C 1
ATOM 3169 O O . VAL B 1 152 ? -2.389 11.797 14.328 1 97.94 152 VAL B O 1
ATOM 3172 N N . PRO B 1 153 ? -3.158 12.602 16.297 1 95.69 153 PRO B N 1
ATOM 3173 C CA . PRO B 1 153 ? -2.115 11.898 17.047 1 95.69 153 PRO B CA 1
ATOM 3174 C C . PRO B 1 153 ? -2.199 10.383 16.891 1 95.69 153 PRO B C 1
ATOM 3176 O O . PRO B 1 153 ? -3.289 9.805 16.984 1 95.69 153 PRO B O 1
ATOM 3179 N N . HIS B 1 154 ? -1.071 9.727 16.734 1 92.12 154 HIS B N 1
ATOM 3180 C CA . HIS B 1 154 ? -1.018 8.289 16.531 1 92.12 154 HIS B CA 1
ATOM 3181 C C . HIS B 1 154 ? -1.301 7.535 17.828 1 92.12 154 HIS B C 1
ATOM 3183 O O . HIS B 1 154 ? -1.543 6.324 17.812 1 92.12 154 HIS B O 1
ATOM 3189 N N . MET B 1 155 ? -1.244 8.219 18.938 1 90.31 155 MET B N 1
ATOM 3190 C CA . MET B 1 155 ? -1.452 7.586 20.234 1 90.31 155 MET B CA 1
ATOM 3191 C C . MET B 1 155 ? -2.912 7.18 20.406 1 90.31 155 MET B C 1
ATOM 3193 O O . MET B 1 155 ? -3.227 6.34 21.25 1 90.31 155 MET B O 1
ATOM 3197 N N . LEU B 1 156 ? -3.795 7.84 19.703 1 93.38 156 LEU B N 1
ATOM 3198 C CA . LEU B 1 156 ? -5.191 7.426 19.703 1 93.38 156 LEU B CA 1
ATOM 3199 C C . LEU B 1 156 ? -5.367 6.125 18.922 1 93.38 156 LEU B C 1
ATOM 3201 O O . LEU B 1 156 ? -4.652 5.879 17.953 1 93.38 156 LEU B O 1
ATOM 3205 N N . ASN B 1 157 ? -6.273 5.273 19.391 1 93.06 157 ASN B N 1
ATOM 3206 C CA . ASN B 1 157 ? -6.586 4.105 18.578 1 93.06 157 ASN B CA 1
ATOM 3207 C C . ASN B 1 157 ? -7.297 4.504 17.281 1 93.06 157 ASN B C 1
ATOM 3209 O O . ASN B 1 157 ? -7.777 5.633 17.156 1 93.06 157 ASN B O 1
ATOM 3213 N N . LEU B 1 158 ? -7.348 3.65 16.359 1 94.69 158 LEU B N 1
ATOM 3214 C CA . LEU B 1 158 ? -7.75 3.977 14.992 1 94.69 158 LEU B CA 1
ATOM 3215 C C . LEU B 1 158 ? -9.18 4.508 14.961 1 94.69 158 LEU B C 1
ATOM 3217 O O . LEU B 1 158 ? -9.453 5.527 14.328 1 94.69 158 LEU B O 1
ATOM 3221 N N . PRO B 1 159 ? -10.156 3.91 15.688 1 96.25 159 PRO B N 1
ATOM 3222 C CA . PRO B 1 159 ? -11.508 4.484 15.68 1 96.25 159 PRO B CA 1
ATOM 3223 C C . PRO B 1 159 ? -11.547 5.906 16.234 1 96.25 159 PRO B C 1
ATOM 3225 O O . PRO B 1 159 ? -12.273 6.754 15.711 1 96.25 159 PRO B O 1
ATOM 3228 N N . ASP B 1 160 ? -10.781 6.152 17.266 1 97.69 160 ASP B N 1
ATOM 3229 C CA . ASP B 1 160 ? -10.742 7.492 17.844 1 97.69 160 ASP B CA 1
ATOM 3230 C C . ASP B 1 160 ? -10.07 8.484 16.906 1 97.69 160 ASP B C 1
ATOM 3232 O O . ASP B 1 160 ? -10.43 9.664 16.859 1 97.69 160 ASP B O 1
ATOM 3236 N N . GLN B 1 161 ? -9.078 8.031 16.172 1 97.81 161 GLN B N 1
ATOM 3237 C CA . GLN B 1 161 ? -8.469 8.875 15.156 1 97.81 161 GLN B CA 1
ATOM 3238 C C . GLN B 1 161 ? -9.484 9.297 14.102 1 97.81 161 GLN B C 1
ATOM 3240 O O . GLN B 1 161 ? -9.539 10.461 13.711 1 97.81 161 GLN B O 1
ATOM 3245 N N . VAL B 1 162 ? -10.289 8.359 13.664 1 98.56 162 VAL B N 1
ATOM 3246 C CA . VAL B 1 162 ? -11.312 8.625 12.656 1 98.56 162 VAL B CA 1
ATOM 3247 C C . VAL B 1 162 ? -12.328 9.633 13.203 1 98.56 162 VAL B C 1
ATOM 3249 O O . VAL B 1 162 ? -12.664 10.609 12.531 1 98.56 162 VAL B O 1
ATOM 3252 N N . LYS B 1 163 ? -12.766 9.391 14.398 1 98.75 163 LYS B N 1
ATOM 3253 C CA . LYS B 1 163 ? -13.742 10.273 15.023 1 98.75 163 LYS B CA 1
ATOM 3254 C C . LYS B 1 163 ? -13.188 11.688 15.164 1 98.75 163 LYS B C 1
ATOM 3256 O O . LYS B 1 163 ? -13.875 12.664 14.859 1 98.75 163 LYS B O 1
ATOM 3261 N N . LEU B 1 164 ? -12 11.797 15.633 1 98.81 164 LEU B N 1
ATOM 3262 C CA . LEU B 1 164 ? -11.367 13.109 15.766 1 98.81 164 LEU B CA 1
ATOM 3263 C C . LEU B 1 164 ? -11.281 13.805 14.414 1 98.81 164 LEU B C 1
ATOM 3265 O O . LEU B 1 164 ? -11.562 15 14.305 1 98.81 164 LEU B O 1
ATOM 3269 N N . ALA B 1 165 ? -10.875 13.086 13.398 1 98.88 165 ALA B N 1
ATOM 3270 C CA . ALA B 1 165 ? -10.758 13.656 12.062 1 98.88 165 ALA B CA 1
ATOM 3271 C C . ALA B 1 165 ? -12.094 14.242 11.594 1 98.88 165 ALA B C 1
ATOM 3273 O O . ALA B 1 165 ? -12.133 15.336 11.023 1 98.88 165 ALA B O 1
ATOM 3274 N N . GLU B 1 166 ? -13.117 13.547 11.828 1 98.88 166 GLU B N 1
ATOM 3275 C CA . GLU B 1 166 ? -14.445 14.039 11.477 1 98.88 166 GLU B CA 1
ATOM 3276 C C . GLU B 1 166 ? -14.773 15.336 12.211 1 98.88 166 GLU B C 1
ATOM 3278 O O . GLU B 1 166 ? -15.305 16.281 11.617 1 98.88 166 GLU B O 1
ATOM 3283 N N . LEU B 1 167 ? -14.484 15.375 13.469 1 98.88 167 LEU B N 1
ATOM 3284 C CA . LEU B 1 167 ? -14.75 16.562 14.273 1 98.88 167 LEU B CA 1
ATOM 3285 C C . LEU B 1 167 ? -13.875 17.734 13.828 1 98.88 167 LEU B C 1
ATOM 3287 O O . LEU B 1 167 ? -14.336 18.875 13.797 1 98.88 167 LEU B O 1
ATOM 3291 N N . LEU B 1 168 ? -12.688 17.422 13.484 1 98.88 168 LEU B N 1
ATOM 3292 C CA . LEU B 1 168 ? -11.766 18.469 13.023 1 98.88 168 LEU B CA 1
ATOM 3293 C C . LEU B 1 168 ? -12.266 19.094 11.727 1 98.88 168 LEU B C 1
ATOM 3295 O O . LEU B 1 168 ? -12.148 20.312 11.539 1 98.88 168 LEU B O 1
ATOM 3299 N N . GLU B 1 169 ? -12.734 18.266 10.844 1 98.75 169 GLU B N 1
ATOM 3300 C CA . GLU B 1 169 ? -13.344 18.797 9.625 1 98.75 169 GLU B CA 1
ATOM 3301 C C . GLU B 1 169 ? -14.477 19.766 9.945 1 98.75 169 GLU B C 1
ATOM 3303 O O . GLU B 1 169 ? -14.578 20.828 9.336 1 98.75 169 GLU B O 1
ATOM 3308 N N . GLN B 1 170 ? -15.25 19.453 10.93 1 98.31 170 GLN B N 1
ATOM 3309 C CA . GLN B 1 170 ? -16.359 20.312 11.336 1 98.31 170 GLN B CA 1
ATOM 3310 C C . GLN B 1 170 ? -15.859 21.609 11.945 1 98.31 170 GLN B C 1
ATOM 3312 O O . GLN B 1 170 ? -16.516 22.656 11.82 1 98.31 170 GLN B O 1
ATOM 3317 N N . GLU B 1 171 ? -14.711 21.547 12.578 1 98.19 171 GLU B N 1
ATOM 3318 C CA . GLU B 1 171 ? -14.156 22.719 13.25 1 98.19 171 GLU B CA 1
ATOM 3319 C C . GLU B 1 171 ? -13.414 23.609 12.258 1 98.19 171 GLU B C 1
ATOM 3321 O O . GLU B 1 171 ? -12.883 24.656 12.641 1 98.19 171 GLU B O 1
ATOM 3326 N N . GLY B 1 172 ? -13.281 23.125 11.008 1 97.81 172 GLY B N 1
ATOM 3327 C CA . GLY B 1 172 ? -12.766 24.031 9.992 1 97.81 172 GLY B CA 1
ATOM 3328 C C . GLY B 1 172 ? -11.391 23.656 9.484 1 97.81 172 GLY B C 1
ATOM 3329 O O . GLY B 1 172 ? -10.734 24.438 8.789 1 97.81 172 GLY B O 1
ATOM 3330 N N . ALA B 1 173 ? -10.922 22.438 9.828 1 98.56 173 ALA B N 1
ATOM 3331 C CA . ALA B 1 173 ? -9.695 21.953 9.211 1 98.56 173 ALA B CA 1
ATOM 3332 C C . ALA B 1 173 ? -9.859 21.781 7.703 1 98.56 173 ALA B C 1
ATOM 3334 O O . ALA B 1 173 ? -10.906 21.328 7.234 1 98.56 173 ALA B O 1
ATOM 3335 N N . ASP B 1 174 ? -8.781 22.156 6.953 1 98.31 174 ASP B N 1
ATOM 3336 C CA . ASP B 1 174 ? -8.797 21.984 5.5 1 98.31 174 ASP B CA 1
ATOM 3337 C C . ASP B 1 174 ? -8.133 20.672 5.086 1 98.31 174 ASP B C 1
ATOM 3339 O O . ASP B 1 174 ? -8.422 20.141 4.016 1 98.31 174 ASP B O 1
ATOM 3343 N N . ILE B 1 175 ? -7.215 20.188 5.898 1 98.06 175 ILE B N 1
ATOM 3344 C CA . ILE B 1 175 ? -6.434 18.984 5.652 1 98.06 175 ILE B CA 1
ATOM 3345 C C . ILE B 1 175 ? -6.27 18.203 6.949 1 98.06 175 ILE B C 1
ATOM 3347 O O . ILE B 1 175 ? -6.031 18.781 8.008 1 98.06 175 ILE B O 1
ATOM 3351 N N . ILE B 1 176 ? -6.43 16.922 6.836 1 98.75 176 ILE B N 1
ATOM 3352 C CA . ILE B 1 176 ? -6.078 16.047 7.953 1 98.75 176 ILE B CA 1
ATOM 3353 C C . ILE B 1 176 ? -4.746 15.359 7.664 1 98.75 176 ILE B C 1
ATOM 3355 O O . ILE B 1 176 ? -4.531 14.852 6.566 1 98.75 176 ILE B O 1
ATOM 3359 N N . GLN B 1 177 ? -3.883 15.406 8.547 1 97.56 177 GLN B N 1
ATOM 3360 C CA . GLN B 1 177 ? -2.617 14.695 8.398 1 97.56 177 GLN B CA 1
ATOM 3361 C C . GLN B 1 177 ? -2.508 13.555 9.398 1 97.56 177 GLN B C 1
ATOM 3363 O O . GLN B 1 177 ? -2.828 13.727 10.578 1 97.56 177 GLN B O 1
ATOM 3368 N N . THR B 1 178 ? -2.104 12.398 8.914 1 97.5 178 THR B N 1
ATOM 3369 C CA . THR B 1 178 ? -1.848 11.281 9.82 1 97.5 178 THR B CA 1
ATOM 3370 C C . THR B 1 178 ? -0.498 11.453 10.516 1 97.5 178 THR B C 1
ATOM 3372 O O . THR B 1 178 ? 0.302 12.305 10.133 1 97.5 178 THR B O 1
ATOM 3375 N N . GLU B 1 179 ? -0.454 10.664 11.547 1 91.75 179 GLU B N 1
ATOM 3376 C CA . GLU B 1 179 ? 0.814 10.531 12.258 1 91.75 179 GLU B CA 1
ATOM 3377 C C . GLU B 1 179 ? 1.156 9.07 12.5 1 91.75 179 GLU B C 1
ATOM 3379 O O . GLU B 1 179 ? 0.266 8.211 12.539 1 91.75 179 GLU B O 1
ATOM 3384 N N . GLY B 1 180 ? 2.404 8.734 12.406 1 83.56 180 GLY B N 1
ATOM 3385 C CA . GLY B 1 180 ? 2.834 7.391 12.742 1 83.56 180 GLY B CA 1
ATOM 3386 C C . GLY B 1 180 ? 3.836 7.352 13.883 1 83.56 180 GLY B C 1
ATOM 3387 O O . GLY B 1 180 ? 4.48 8.359 14.188 1 83.56 180 GLY B O 1
ATOM 3388 N N . GLY B 1 181 ? 3.615 6.289 14.781 1 68.56 181 GLY B N 1
ATOM 3389 C CA . GLY B 1 181 ? 4.547 6.184 15.891 1 68.56 181 GLY B CA 1
ATOM 3390 C C . GLY B 1 181 ? 5.984 5.996 15.453 1 68.56 181 GLY B C 1
ATOM 3391 O O . GLY B 1 181 ? 6.246 5.434 14.391 1 68.56 181 GLY B O 1
ATOM 3392 N N . LYS B 1 182 ? 6.93 6.938 15.922 1 54.09 182 LYS B N 1
ATOM 3393 C CA . LYS B 1 182 ? 8.367 6.734 15.742 1 54.09 182 LYS B CA 1
ATOM 3394 C C . LYS B 1 182 ? 8.742 5.266 15.938 1 54.09 182 LYS B C 1
ATOM 3396 O O . LYS B 1 182 ? 9.719 4.789 15.359 1 54.09 182 LYS B O 1
ATOM 3401 N N . TYR B 1 183 ? 7.93 4.48 16.75 1 48.72 183 TYR B N 1
ATOM 3402 C CA . TYR B 1 183 ? 8.43 3.25 17.344 1 48.72 183 TYR B CA 1
ATOM 3403 C C . TYR B 1 183 ? 8 2.031 16.531 1 48.72 183 TYR B C 1
ATOM 3405 O O . TYR B 1 183 ? 8.094 0.897 17.016 1 48.72 183 TYR B O 1
ATOM 3413 N N . SER B 1 184 ? 7.441 2.256 15.312 1 54.91 184 SER B N 1
ATOM 3414 C CA . SER B 1 184 ? 7.238 0.926 14.75 1 54.91 184 SER B CA 1
ATOM 3415 C C . SER B 1 184 ? 8.562 0.277 14.375 1 54.91 184 SER B C 1
ATOM 3417 O O . SER B 1 184 ? 9.32 0.824 13.57 1 54.91 184 SER B O 1
ATOM 3419 N N . SER B 1 185 ? 9.219 -0.31 15.391 1 60.16 185 SER B N 1
ATOM 3420 C CA . SER B 1 185 ? 10.484 -0.998 15.156 1 60.16 185 SER B CA 1
ATOM 3421 C C . SER B 1 185 ? 10.305 -2.152 14.172 1 60.16 185 SER B C 1
ATOM 3423 O O . SER B 1 185 ? 9.688 -3.166 14.508 1 60.16 185 SER B O 1
ATOM 3425 N N . PRO B 1 186 ? 10.672 -1.689 12.883 1 62.12 186 PRO B N 1
ATOM 3426 C CA . PRO B 1 186 ? 10.578 -2.803 11.938 1 62.12 186 PRO B CA 1
ATOM 3427 C C . PRO B 1 186 ? 11.352 -4.039 12.398 1 62.12 186 PRO B C 1
ATOM 3429 O O . PRO B 1 186 ? 12.406 -3.914 13.031 1 62.12 186 PRO B O 1
ATOM 3432 N N . SER B 1 187 ? 10.703 -5.105 12.312 1 65.12 187 SER B N 1
ATOM 3433 C CA . SER B 1 187 ? 11.305 -6.371 12.719 1 65.12 187 SER B CA 1
ATOM 3434 C C . SER B 1 187 ? 12.438 -6.773 11.781 1 65.12 187 SER B C 1
ATOM 3436 O O . SER B 1 187 ? 13.336 -7.527 12.164 1 65.12 187 SER B O 1
ATOM 3438 N N . LYS B 1 188 ? 12.352 -6.297 10.469 1 69.5 188 LYS B N 1
ATOM 3439 C CA . LYS B 1 188 ? 13.297 -6.738 9.453 1 69.5 188 LYS B CA 1
ATOM 3440 C C . LYS B 1 188 ? 13.789 -5.562 8.609 1 69.5 188 LYS B C 1
ATOM 3442 O O . LYS B 1 188 ? 13.094 -4.555 8.477 1 69.5 188 LYS B O 1
ATOM 3447 N N . PRO B 1 189 ? 15.055 -5.684 8.25 1 78.38 189 PRO B N 1
ATOM 3448 C CA . PRO B 1 189 ? 15.555 -4.645 7.344 1 78.38 189 PRO B CA 1
ATOM 3449 C C . PRO B 1 189 ? 14.953 -4.734 5.945 1 78.38 189 PRO B C 1
ATOM 3451 O O . PRO B 1 189 ? 14.188 -5.66 5.656 1 78.38 189 PRO B O 1
ATOM 3454 N N . GLY B 1 190 ? 15.117 -3.666 5.133 1 90.5 190 GLY B N 1
ATOM 3455 C CA . GLY B 1 190 ? 14.773 -3.719 3.721 1 90.5 190 GLY B CA 1
ATOM 3456 C C . GLY B 1 190 ? 13.32 -3.377 3.449 1 90.5 190 GLY B C 1
ATOM 3457 O O . GLY B 1 190 ? 12.688 -2.648 4.223 1 90.5 190 GLY B O 1
ATOM 3458 N N . VAL B 1 191 ? 12.859 -3.84 2.418 1 94.31 191 VAL B N 1
ATOM 3459 C CA . VAL B 1 191 ? 11.539 -3.504 1.907 1 94.31 191 VAL B CA 1
ATOM 3460 C C . VAL B 1 191 ? 10.469 -3.934 2.914 1 94.31 191 VAL B C 1
ATOM 3462 O O . VAL B 1 191 ? 9.523 -3.186 3.186 1 94.31 191 VAL B O 1
ATOM 3465 N N . LEU B 1 192 ? 10.633 -5.109 3.479 1 93.19 192 LEU B N 1
ATOM 3466 C CA . LEU B 1 192 ? 9.703 -5.598 4.492 1 93.19 192 LEU B CA 1
ATOM 3467 C C . LEU B 1 192 ? 9.625 -4.641 5.672 1 93.19 192 LEU B C 1
ATOM 3469 O O . LEU B 1 192 ? 8.539 -4.285 6.125 1 93.19 192 LEU B O 1
ATOM 3473 N N . GLY B 1 193 ? 10.75 -4.227 6.184 1 93.06 193 GLY B N 1
ATOM 3474 C CA . GLY B 1 193 ? 10.812 -3.285 7.289 1 93.06 193 GLY B CA 1
ATOM 3475 C C . GLY B 1 193 ? 10.195 -1.938 6.961 1 93.06 193 GLY B C 1
ATOM 3476 O O . GLY B 1 193 ? 9.555 -1.318 7.816 1 93.06 193 GLY B O 1
ATOM 3477 N N . LEU B 1 194 ? 10.398 -1.48 5.766 1 93.69 194 LEU B N 1
ATOM 3478 C CA . LEU B 1 194 ? 9.836 -0.208 5.332 1 93.69 194 LEU B CA 1
ATOM 3479 C C . LEU B 1 194 ? 8.312 -0.258 5.355 1 93.69 194 LEU B C 1
ATOM 3481 O O . LEU B 1 194 ? 7.66 0.693 5.797 1 93.69 194 LEU B O 1
ATOM 3485 N N . ILE B 1 195 ? 7.719 -1.354 4.867 1 94.94 195 ILE B N 1
ATOM 3486 C CA . ILE B 1 195 ? 6.266 -1.49 4.848 1 94.94 195 ILE B CA 1
ATOM 3487 C C . ILE B 1 195 ? 5.742 -1.635 6.277 1 94.94 195 ILE B C 1
ATOM 3489 O O . ILE B 1 195 ? 4.734 -1.025 6.641 1 94.94 195 ILE B O 1
ATOM 3493 N N . GLU B 1 196 ? 6.461 -2.385 7.105 1 92.69 196 GLU B N 1
ATOM 3494 C CA . GLU B 1 196 ? 6.074 -2.525 8.508 1 92.69 196 GLU B CA 1
ATOM 3495 C C . GLU B 1 196 ? 6.027 -1.17 9.203 1 92.69 196 GLU B C 1
ATOM 3497 O O . GLU B 1 196 ? 5.078 -0.875 9.938 1 92.69 196 GLU B O 1
ATOM 3502 N N . LYS B 1 197 ? 7.023 -0.434 8.961 1 92.25 197 LYS B N 1
ATOM 3503 C CA . LYS B 1 197 ? 7.129 0.879 9.594 1 92.25 197 LYS B CA 1
ATOM 3504 C C . LYS B 1 197 ? 5.984 1.789 9.156 1 92.25 197 LYS B C 1
ATOM 3506 O O . LYS B 1 197 ? 5.492 2.602 9.945 1 92.25 197 LYS B O 1
ATOM 3511 N N . ALA B 1 198 ? 5.527 1.671 7.941 1 94.69 198 ALA B N 1
ATOM 3512 C CA . ALA B 1 198 ? 4.512 2.551 7.375 1 94.69 198 ALA B CA 1
ATOM 3513 C C . ALA B 1 198 ? 3.107 2.041 7.691 1 94.69 198 ALA B C 1
ATOM 3515 O O . ALA B 1 198 ? 2.121 2.756 7.492 1 94.69 198 ALA B O 1
ATOM 3516 N N . THR B 1 199 ? 2.947 0.849 8.203 1 94.44 199 THR B N 1
ATOM 3517 C CA . THR B 1 199 ? 1.673 0.15 8.32 1 94.44 199 THR B CA 1
ATOM 3518 C C . THR B 1 199 ? 0.685 0.968 9.148 1 94.44 199 THR B C 1
ATOM 3520 O O . THR B 1 199 ? -0.45 1.193 8.727 1 94.44 199 THR B O 1
ATOM 3523 N N . PRO B 1 200 ? 1.098 1.538 10.336 1 93.75 200 PRO B N 1
ATOM 3524 C CA . PRO B 1 200 ? 0.117 2.295 11.117 1 93.75 200 PRO B CA 1
ATOM 3525 C C . PRO B 1 200 ? -0.403 3.527 10.383 1 93.75 200 PRO B C 1
ATOM 3527 O O . PRO B 1 200 ? -1.6 3.824 10.43 1 93.75 200 PRO B O 1
ATOM 3530 N N . THR B 1 201 ? 0.464 4.227 9.688 1 95.62 201 THR B N 1
ATOM 3531 C CA . THR B 1 201 ? 0.057 5.445 8.992 1 95.62 201 THR B CA 1
ATOM 3532 C C . THR B 1 201 ? -0.79 5.113 7.77 1 95.62 201 THR B C 1
ATOM 3534 O O . THR B 1 201 ? -1.74 5.832 7.453 1 95.62 201 THR B O 1
ATOM 3537 N N . LEU B 1 202 ? -0.444 4.004 7.074 1 96.88 202 LEU B N 1
ATOM 3538 C CA . LEU B 1 202 ? -1.266 3.557 5.957 1 96.88 202 LEU B CA 1
ATOM 3539 C C . LEU B 1 202 ? -2.676 3.211 6.422 1 96.88 202 LEU B C 1
ATOM 3541 O O . LEU B 1 202 ? -3.656 3.562 5.758 1 96.88 202 LEU B O 1
ATOM 3545 N N . ALA B 1 203 ? -2.766 2.529 7.531 1 96.75 203 ALA B N 1
ATOM 3546 C CA . ALA B 1 203 ? -4.062 2.16 8.086 1 96.75 203 ALA B CA 1
ATOM 3547 C C . ALA B 1 203 ? -4.875 3.4 8.453 1 96.75 203 ALA B C 1
ATOM 3549 O O . ALA B 1 203 ? -6.074 3.467 8.188 1 96.75 203 ALA B O 1
ATOM 3550 N N . ALA B 1 204 ? -4.207 4.363 9.047 1 97.25 204 ALA B N 1
ATOM 3551 C CA . ALA B 1 204 ? -4.871 5.613 9.406 1 97.25 204 ALA B CA 1
ATOM 3552 C C . ALA B 1 204 ? -5.359 6.352 8.164 1 97.25 204 ALA B C 1
ATOM 3554 O O . ALA B 1 204 ? -6.5 6.82 8.117 1 97.25 204 ALA B O 1
ATOM 3555 N N . ALA B 1 205 ? -4.508 6.453 7.141 1 98 205 ALA B N 1
ATOM 3556 C CA . ALA B 1 205 ? -4.887 7.133 5.906 1 98 205 ALA B CA 1
ATOM 3557 C C . ALA B 1 205 ? -6.098 6.465 5.262 1 98 205 ALA B C 1
ATOM 3559 O O . ALA B 1 205 ? -7.023 7.148 4.812 1 98 205 ALA B O 1
ATOM 3560 N N . TYR B 1 206 ? -6.074 5.184 5.289 1 98.31 206 TYR B N 1
ATOM 3561 C CA . TYR B 1 206 ? -7.18 4.426 4.707 1 98.31 206 TYR B CA 1
ATOM 3562 C C . TYR B 1 206 ? -8.484 4.723 5.434 1 98.31 206 TYR B C 1
ATOM 3564 O O . TYR B 1 206 ? -9.508 5.016 4.801 1 98.31 206 TYR B O 1
ATOM 3572 N N . SER B 1 207 ? -8.469 4.656 6.691 1 98.25 207 SER B N 1
ATOM 3573 C CA . SER B 1 207 ? -9.672 4.785 7.5 1 98.25 207 SER B CA 1
ATOM 3574 C C . SER B 1 207 ? -10.18 6.227 7.512 1 98.25 207 SER B C 1
ATOM 3576 O O . SER B 1 207 ? -11.375 6.469 7.332 1 98.25 207 SER B O 1
ATOM 3578 N N . ILE B 1 208 ? -9.281 7.145 7.648 1 98.62 208 ILE B N 1
ATOM 3579 C CA . ILE B 1 208 ? -9.664 8.547 7.801 1 98.62 208 ILE B CA 1
ATOM 3580 C C . ILE B 1 208 ? -10.148 9.094 6.461 1 98.62 208 ILE B C 1
ATOM 3582 O O . ILE B 1 208 ? -11.125 9.844 6.402 1 98.62 208 ILE B O 1
ATOM 3586 N N . SER B 1 209 ? -9.484 8.727 5.359 1 98.38 209 SER B N 1
ATOM 3587 C CA . SER B 1 209 ? -9.844 9.266 4.051 1 98.38 209 SER B CA 1
ATOM 3588 C C . SER B 1 209 ? -11.25 8.828 3.643 1 98.38 209 SER B C 1
ATOM 3590 O O . SER B 1 209 ? -11.883 9.461 2.799 1 98.38 209 SER B O 1
ATOM 3592 N N . ARG B 1 210 ? -11.719 7.867 4.164 1 97.31 210 ARG B N 1
ATOM 3593 C CA . ARG B 1 210 ? -13.055 7.379 3.855 1 97.31 210 ARG B CA 1
ATOM 3594 C C . ARG B 1 210 ? -14.094 7.988 4.797 1 97.31 210 ARG B C 1
ATOM 3596 O O . ARG B 1 210 ? -15.297 7.883 4.555 1 97.31 210 ARG B O 1
ATOM 3603 N N . ALA B 1 211 ? -13.656 8.633 5.816 1 98.38 211 ALA B N 1
ATOM 3604 C CA . ALA B 1 211 ? -14.555 9.172 6.836 1 98.38 211 ALA B CA 1
ATOM 3605 C C . ALA B 1 211 ? -14.734 10.68 6.672 1 98.38 211 ALA B C 1
ATOM 3607 O O . ALA B 1 211 ? -15.695 11.25 7.195 1 98.38 211 ALA B O 1
ATOM 3608 N N . VAL B 1 212 ? -13.812 11.336 5.996 1 98.44 212 VAL B N 1
ATOM 3609 C CA . VAL B 1 212 ? -13.883 12.789 5.848 1 98.44 212 VAL B CA 1
ATOM 3610 C C . VAL B 1 212 ? -13.906 13.156 4.367 1 98.44 212 VAL B C 1
ATOM 3612 O O . VAL B 1 212 ? -13.5 12.359 3.516 1 98.44 212 VAL B O 1
ATOM 3615 N N . LYS B 1 213 ? -14.305 14.367 4.07 1 97.75 213 LYS B N 1
ATOM 3616 C CA . LYS B 1 213 ? -14.406 14.836 2.693 1 97.75 213 LYS B CA 1
ATOM 3617 C C . LYS B 1 213 ? -13.18 15.656 2.305 1 97.75 213 LYS B C 1
ATOM 3619 O O . LYS B 1 213 ? -12.867 15.797 1.12 1 97.75 213 LYS B O 1
ATOM 3624 N N . ILE B 1 214 ? -12.516 16.203 3.246 1 97.25 214 ILE B N 1
ATOM 3625 C CA . ILE B 1 214 ? -11.336 17.031 2.979 1 97.25 214 ILE B CA 1
ATOM 3626 C C . ILE B 1 214 ? -10.133 16.125 2.738 1 97.25 214 ILE B C 1
ATOM 3628 O O . ILE B 1 214 ? -10.133 14.953 3.123 1 97.25 214 ILE B O 1
ATOM 3632 N N . PRO B 1 215 ? -9.094 16.625 2.068 1 97.75 215 PRO B N 1
ATOM 3633 C CA . PRO B 1 215 ? -7.918 15.812 1.75 1 97.75 215 PRO B CA 1
ATOM 3634 C C . PRO B 1 215 ? -7.188 15.32 2.996 1 97.75 215 PRO B C 1
ATOM 3636 O O . PRO B 1 215 ? -7.121 16.031 4 1 97.75 215 PRO B O 1
ATOM 3639 N N . VAL B 1 216 ? -6.66 14.078 2.896 1 98.44 216 VAL B N 1
ATOM 3640 C CA . VAL B 1 216 ? -5.844 13.469 3.936 1 98.44 216 VAL B CA 1
ATOM 3641 C C . VAL B 1 216 ? -4.395 13.359 3.461 1 98.44 216 VAL B C 1
ATOM 3643 O O . VAL B 1 216 ? -4.133 12.914 2.344 1 98.44 216 VAL B O 1
ATOM 3646 N N . MET B 1 217 ? -3.496 13.867 4.25 1 97.62 217 MET B N 1
ATOM 3647 C CA . MET B 1 217 ? -2.062 13.695 4.027 1 97.62 217 MET B CA 1
ATOM 3648 C C . MET B 1 217 ? -1.521 12.531 4.859 1 97.62 217 MET B C 1
ATOM 3650 O O . MET B 1 217 ? -1.737 12.477 6.07 1 97.62 217 MET B O 1
ATOM 3654 N N . CYS B 1 218 ? -0.881 11.617 4.184 1 97.38 218 CYS B N 1
ATOM 3655 C CA . CYS B 1 218 ? -0.267 10.484 4.871 1 97.38 218 CYS B CA 1
ATOM 3656 C C . CYS B 1 218 ? 1.184 10.789 5.227 1 97.38 218 CYS B C 1
ATOM 3658 O O . CYS B 1 218 ? 2.006 11.031 4.344 1 97.38 218 CYS B O 1
ATOM 3660 N N . SER B 1 219 ? 1.42 10.758 6.555 1 94.06 219 SER B N 1
ATOM 3661 C CA . SER B 1 219 ? 2.764 11.133 6.98 1 94.06 219 SER B CA 1
ATOM 3662 C C . SER B 1 219 ? 3.295 10.18 8.047 1 94.06 219 SER B C 1
ATOM 3664 O O . SER B 1 219 ? 2.527 9.656 8.859 1 94.06 219 SER B O 1
ATOM 3666 N N . SER B 1 220 ? 4.645 10.016 8.031 1 91.12 220 SER B N 1
ATOM 3667 C CA . SER B 1 220 ? 5.426 9.25 9.008 1 91.12 220 SER B CA 1
ATOM 3668 C C . SER B 1 220 ? 5.746 7.852 8.484 1 91.12 220 SER B C 1
ATOM 3670 O O . SER B 1 220 ? 4.848 7.125 8.055 1 91.12 220 SER B O 1
ATOM 3672 N N . GLY B 1 221 ? 6.969 7.59 8.453 1 90.56 221 GLY B N 1
ATOM 3673 C CA . GLY B 1 221 ? 7.449 6.246 8.172 1 90.56 221 GLY B CA 1
ATOM 3674 C C . GLY B 1 221 ? 7.363 5.875 6.703 1 90.56 221 GLY B C 1
ATOM 3675 O O . GLY B 1 221 ? 7.426 4.695 6.352 1 90.56 221 GLY B O 1
ATOM 3676 N N . LEU B 1 222 ? 7.191 6.852 5.887 1 93.69 222 LEU B N 1
ATOM 3677 C CA . LEU B 1 222 ? 7.012 6.566 4.469 1 93.69 222 LEU B CA 1
ATOM 3678 C C . LEU B 1 222 ? 8.352 6.559 3.74 1 93.69 222 LEU B C 1
ATOM 3680 O O . LEU B 1 222 ? 9.328 7.133 4.223 1 93.69 222 LEU B O 1
ATOM 3684 N N . SER B 1 223 ? 8.398 5.898 2.686 1 93.38 223 SER B N 1
ATOM 3685 C CA . SER B 1 223 ? 9.531 5.762 1.784 1 93.38 223 SER B CA 1
ATOM 3686 C C . SER B 1 223 ? 9.086 5.695 0.329 1 93.38 223 SER B C 1
ATOM 3688 O O . SER B 1 223 ? 7.887 5.75 0.042 1 93.38 223 SER B O 1
ATOM 3690 N N . ALA B 1 224 ? 10.078 5.605 -0.548 1 94.38 224 ALA B N 1
ATOM 3691 C CA . ALA B 1 224 ? 9.75 5.457 -1.962 1 94.38 224 ALA B CA 1
ATOM 3692 C C . ALA B 1 224 ? 8.938 4.184 -2.203 1 94.38 224 ALA B C 1
ATOM 3694 O O . ALA B 1 224 ? 8.125 4.125 -3.127 1 94.38 224 ALA B O 1
ATOM 3695 N N . VAL B 1 225 ? 9.07 3.217 -1.311 1 96 225 VAL B N 1
ATOM 3696 C CA . VAL B 1 225 ? 8.367 1.943 -1.411 1 96 225 VAL B CA 1
ATOM 3697 C C . VAL B 1 225 ? 6.895 2.137 -1.048 1 96 225 VAL B C 1
ATOM 3699 O O . VAL B 1 225 ? 6.008 1.602 -1.716 1 96 225 VAL B O 1
ATOM 3702 N N . THR B 1 226 ? 6.641 2.98 -0.033 1 97.38 226 THR B N 1
ATOM 3703 C CA . THR B 1 226 ? 5.316 2.959 0.577 1 97.38 226 THR B CA 1
ATOM 3704 C C . THR B 1 226 ? 4.539 4.223 0.224 1 97.38 226 THR B C 1
ATOM 3706 O O . THR B 1 226 ? 3.322 4.281 0.409 1 97.38 226 THR B O 1
ATOM 3709 N N . ALA B 1 227 ? 5.195 5.215 -0.308 1 96.81 227 ALA B N 1
ATOM 3710 C CA . ALA B 1 227 ? 4.516 6.457 -0.669 1 96.81 227 ALA B CA 1
ATOM 3711 C C . ALA B 1 227 ? 3.387 6.195 -1.66 1 96.81 227 ALA B C 1
ATOM 3713 O O . ALA B 1 227 ? 2.262 6.664 -1.466 1 96.81 227 ALA B O 1
ATOM 3714 N N . PRO B 1 228 ? 3.609 5.406 -2.719 1 96.81 228 PRO B N 1
ATOM 3715 C CA . PRO B 1 228 ? 2.496 5.125 -3.629 1 96.81 228 PRO B CA 1
ATOM 3716 C C . PRO B 1 228 ? 1.361 4.355 -2.953 1 96.81 228 PRO B C 1
ATOM 3718 O O . PRO B 1 228 ? 0.196 4.52 -3.324 1 96.81 228 PRO B O 1
ATOM 3721 N N . MET B 1 229 ? 1.703 3.537 -1.978 1 97.75 229 MET B N 1
ATOM 3722 C CA . MET B 1 229 ? 0.681 2.795 -1.244 1 97.75 229 MET B CA 1
ATOM 3723 C C . MET B 1 229 ? -0.216 3.742 -0.454 1 97.75 229 MET B C 1
ATOM 3725 O O . MET B 1 229 ? -1.412 3.49 -0.302 1 97.75 229 MET B O 1
ATOM 3729 N N . ALA B 1 230 ? 0.407 4.781 0.006 1 97.94 230 ALA B N 1
ATOM 3730 C CA . ALA B 1 230 ? -0.355 5.789 0.735 1 97.94 230 ALA B CA 1
ATOM 3731 C C . ALA B 1 230 ? -1.433 6.41 -0.15 1 97.94 230 ALA B C 1
ATOM 3733 O O . ALA B 1 230 ? -2.564 6.617 0.292 1 97.94 230 ALA B O 1
ATOM 3734 N N . LEU B 1 231 ? -1.107 6.723 -1.363 1 96.44 231 LEU B N 1
ATOM 3735 C CA . LEU B 1 231 ? -2.08 7.285 -2.293 1 96.44 231 LEU B CA 1
ATOM 3736 C C . LEU B 1 231 ? -3.215 6.301 -2.553 1 96.44 231 LEU B C 1
ATOM 3738 O O . LEU B 1 231 ? -4.387 6.691 -2.58 1 96.44 231 LEU B O 1
ATOM 3742 N N . THR B 1 232 ? -2.803 5.062 -2.668 1 95.44 232 THR B N 1
ATOM 3743 C CA . THR B 1 232 ? -3.793 4.016 -2.891 1 95.44 232 THR B CA 1
ATOM 3744 C C . THR B 1 232 ? -4.691 3.852 -1.668 1 95.44 232 THR B C 1
ATOM 3746 O O . THR B 1 232 ? -5.871 3.516 -1.798 1 95.44 232 THR B O 1
ATOM 3749 N N . ALA B 1 233 ? -4.176 4.121 -0.54 1 97.19 233 ALA B N 1
ATOM 3750 C CA . ALA B 1 233 ? -4.938 4.035 0.703 1 97.19 233 ALA B CA 1
ATOM 3751 C C . ALA B 1 233 ? -5.941 5.18 0.811 1 97.19 233 ALA B C 1
ATOM 3753 O O . ALA B 1 233 ? -6.836 5.148 1.658 1 97.19 233 ALA B O 1
ATOM 3754 N N . GLY B 1 234 ? -5.789 6.207 -0.026 1 96.69 234 GLY B N 1
ATOM 3755 C CA . GLY B 1 234 ? -6.762 7.289 -0.05 1 96.69 234 GLY B CA 1
ATOM 3756 C C . GLY B 1 234 ? -6.148 8.648 0.237 1 96.69 234 GLY B C 1
ATOM 3757 O O . GLY B 1 234 ? -6.844 9.664 0.208 1 96.69 234 GLY B O 1
ATOM 3758 N N . ALA B 1 235 ? -4.863 8.656 0.497 1 97.94 235 ALA B N 1
ATOM 3759 C CA . ALA B 1 235 ? -4.195 9.922 0.78 1 97.94 235 ALA B CA 1
ATOM 3760 C C . ALA B 1 235 ? -4.145 10.805 -0.465 1 97.94 235 ALA B C 1
ATOM 3762 O O . ALA B 1 235 ? -3.906 10.312 -1.57 1 97.94 235 ALA B O 1
ATOM 3763 N N . ALA B 1 236 ? -4.328 12.094 -0.282 1 96.06 236 ALA B N 1
ATOM 3764 C CA . ALA B 1 236 ? -4.199 13.078 -1.353 1 96.06 236 ALA B CA 1
ATOM 3765 C C . ALA B 1 236 ? -2.738 13.469 -1.561 1 96.06 236 ALA B C 1
ATOM 3767 O O . ALA B 1 236 ? -2.383 14.039 -2.596 1 96.06 236 ALA B O 1
ATOM 3768 N N . GLY B 1 237 ? -1.927 13.172 -0.669 1 95.31 237 GLY B N 1
ATOM 3769 C CA . GLY B 1 237 ? -0.499 13.445 -0.682 1 95.31 237 GLY B CA 1
ATOM 3770 C C . GLY B 1 237 ? 0.246 12.789 0.463 1 95.31 237 GLY B C 1
ATOM 3771 O O . GLY B 1 237 ? -0.359 12.109 1.294 1 95.31 237 GLY B O 1
ATOM 3772 N N . VAL B 1 238 ? 1.592 12.977 0.456 1 96.12 238 VAL B N 1
ATOM 3773 C CA . VAL B 1 238 ? 2.416 12.352 1.485 1 96.12 238 VAL B CA 1
ATOM 3774 C C . VAL B 1 238 ? 3.342 13.391 2.109 1 96.12 238 VAL B C 1
ATOM 3776 O O . VAL B 1 238 ? 3.725 14.367 1.453 1 96.12 238 VAL B O 1
ATOM 3779 N N . GLY B 1 239 ? 3.574 13.219 3.369 1 93.19 239 GLY B N 1
ATOM 3780 C CA . GLY B 1 239 ? 4.586 13.977 4.09 1 93.19 239 GLY B CA 1
ATOM 3781 C C . GLY B 1 239 ? 5.742 13.125 4.574 1 93.19 239 GLY B C 1
ATOM 3782 O O . GLY B 1 239 ? 5.531 12.094 5.215 1 93.19 239 GLY B O 1
ATOM 3783 N N . VAL B 1 240 ? 6.934 13.562 4.25 1 90.75 240 VAL B N 1
ATOM 3784 C CA . VAL B 1 240 ? 8.117 12.805 4.645 1 90.75 240 VAL B CA 1
ATOM 3785 C C . VAL B 1 240 ? 9.094 13.711 5.375 1 90.75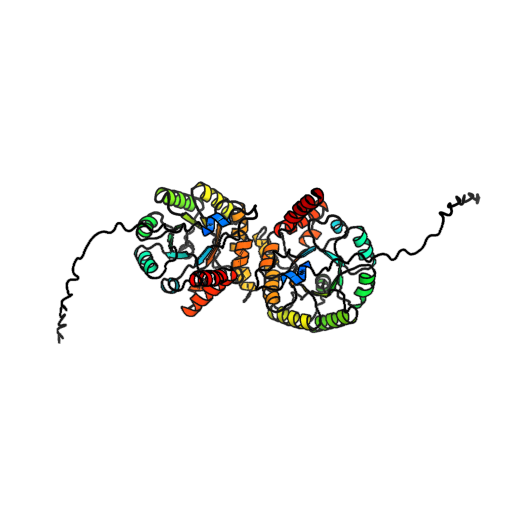 240 VAL B C 1
ATOM 3787 O O . VAL B 1 240 ? 9.367 14.836 4.934 1 90.75 240 VAL B O 1
ATOM 3790 N N . GLY B 1 241 ? 9.625 13.258 6.473 1 87.88 241 GLY B N 1
ATOM 3791 C CA . GLY B 1 241 ? 10.594 14.008 7.254 1 87.88 241 GLY B CA 1
ATOM 3792 C C . GLY B 1 241 ? 11.82 13.195 7.617 1 87.88 241 GLY B C 1
ATOM 3793 O O . GLY B 1 241 ? 12.852 13.281 6.949 1 87.88 241 GLY B O 1
ATOM 3794 N N . SER B 1 242 ? 11.641 12.156 8.5 1 81.38 242 SER B N 1
ATOM 3795 C CA . SER B 1 242 ? 12.75 11.391 9.07 1 81.38 242 SER B CA 1
ATOM 3796 C C . SER B 1 242 ? 13.57 10.711 7.977 1 81.38 242 SER B C 1
ATOM 3798 O O . SER B 1 242 ? 14.797 10.648 8.062 1 81.38 242 SER B O 1
ATOM 3800 N N . ALA B 1 243 ? 12.922 10.227 6.984 1 79.69 243 ALA B N 1
ATOM 3801 C CA . ALA B 1 243 ? 13.625 9.523 5.914 1 79.69 243 ALA B CA 1
ATOM 3802 C C . ALA B 1 243 ? 14.617 10.445 5.215 1 79.69 243 ALA B C 1
ATOM 3804 O O . ALA B 1 243 ? 15.641 9.984 4.695 1 79.69 243 ALA B O 1
ATOM 3805 N N . VAL B 1 244 ? 14.344 11.719 5.266 1 81.94 244 VAL B N 1
ATOM 3806 C CA . VAL B 1 244 ? 15.203 12.703 4.605 1 81.94 244 VAL B CA 1
ATOM 3807 C C . VAL B 1 244 ? 16.188 13.289 5.613 1 81.94 244 VAL B C 1
ATOM 3809 O O . VAL B 1 244 ? 17.391 13.344 5.352 1 81.94 244 VAL B O 1
ATOM 3812 N N . ASN B 1 245 ? 15.68 13.57 6.809 1 82.12 245 ASN B N 1
ATOM 3813 C CA . ASN B 1 245 ? 16.469 14.32 7.785 1 82.12 245 ASN B CA 1
ATOM 3814 C C . ASN B 1 245 ? 17.516 13.445 8.453 1 82.12 245 ASN B C 1
ATOM 3816 O O . ASN B 1 245 ? 18.5 13.953 8.992 1 82.12 245 ASN B O 1
ATOM 3820 N N . LYS B 1 246 ? 17.359 12.125 8.508 1 80.69 246 LYS B N 1
ATOM 3821 C CA . LYS B 1 246 ? 18.328 11.219 9.117 1 80.69 246 LYS B CA 1
ATOM 3822 C C . LYS B 1 246 ? 19.594 11.102 8.266 1 80.69 246 LYS B C 1
ATOM 3824 O O . LYS B 1 246 ? 20.625 10.617 8.742 1 80.69 246 LYS B O 1
ATOM 3829 N N . LEU B 1 247 ? 19.438 11.562 7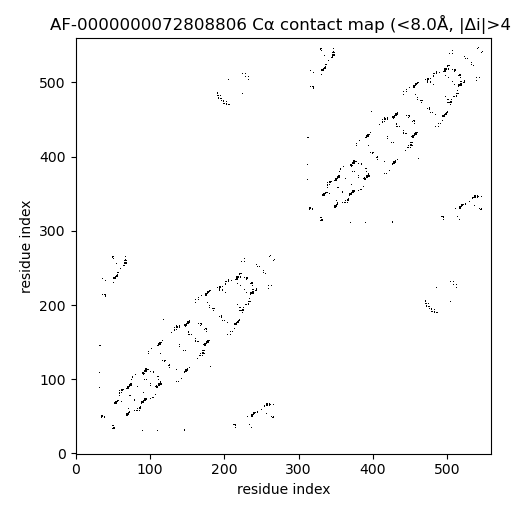.098 1 81.88 247 LEU B N 1
ATOM 3830 C CA . LEU B 1 247 ? 20.594 11.484 6.207 1 81.88 247 LEU B CA 1
ATOM 3831 C C . LEU B 1 247 ? 21.578 12.602 6.512 1 81.88 247 LEU B C 1
ATOM 3833 O O . LEU B 1 247 ? 21.188 13.703 6.895 1 81.88 247 LEU B O 1
ATOM 3837 N N . ASN B 1 248 ? 22.891 12.344 6.449 1 81.12 248 ASN B N 1
ATOM 3838 C CA . ASN B 1 248 ? 23.922 13.258 6.898 1 81.12 248 ASN B CA 1
ATOM 3839 C C . ASN B 1 248 ? 24.516 14.047 5.73 1 81.12 248 ASN B C 1
ATOM 3841 O O . ASN B 1 248 ? 25.469 14.82 5.91 1 81.12 248 ASN B O 1
ATOM 3845 N N . ASP B 1 249 ? 24.031 13.852 4.629 1 82.81 249 ASP B N 1
ATOM 3846 C CA . ASP B 1 249 ? 24.547 14.469 3.412 1 82.81 249 ASP B CA 1
ATOM 3847 C C . ASP B 1 249 ? 23.406 15.031 2.561 1 82.81 249 ASP B C 1
ATOM 3849 O O . ASP B 1 249 ? 22.422 14.344 2.301 1 82.81 249 ASP B O 1
ATOM 3853 N N . VAL B 1 250 ? 23.609 16.359 2.191 1 80.31 250 VAL B N 1
ATOM 3854 C CA . VAL B 1 250 ? 22.578 17.078 1.449 1 80.31 250 VAL B CA 1
ATOM 3855 C C . VAL B 1 250 ? 22.297 16.359 0.13 1 80.31 250 VAL B C 1
ATOM 3857 O O . VAL B 1 250 ? 21.156 16.297 -0.32 1 80.31 250 VAL B O 1
ATOM 3860 N N . VAL B 1 251 ? 23.328 15.844 -0.467 1 84.38 251 VAL B N 1
ATOM 3861 C CA . VAL B 1 251 ? 23.172 15.133 -1.732 1 84.38 251 VAL B CA 1
ATOM 3862 C C . VAL B 1 251 ? 22.297 13.898 -1.526 1 84.38 251 VAL B C 1
ATOM 3864 O O . VAL B 1 251 ? 21.406 13.617 -2.334 1 84.38 251 VAL B O 1
ATOM 3867 N N . ALA B 1 252 ? 22.547 13.258 -0.388 1 87.62 252 ALA B N 1
ATOM 3868 C CA . ALA B 1 252 ? 21.75 12.078 -0.059 1 87.62 252 ALA B CA 1
ATOM 3869 C C . ALA B 1 252 ? 20.297 12.453 0.23 1 87.62 252 ALA B C 1
ATOM 3871 O O . ALA B 1 252 ? 19.375 11.727 -0.143 1 87.62 252 ALA B O 1
ATOM 3872 N N . MET B 1 253 ? 20.125 13.578 0.849 1 86.25 253 MET B N 1
ATOM 3873 C CA . MET B 1 253 ? 18.781 14.062 1.156 1 86.25 253 MET B CA 1
ATOM 3874 C C . MET B 1 253 ? 18 14.359 -0.121 1 86.25 253 MET B C 1
ATOM 3876 O O . MET B 1 253 ? 16.844 13.961 -0.259 1 86.25 253 MET B O 1
ATOM 3880 N N . ILE B 1 254 ? 18.641 14.992 -1.011 1 84.5 254 ILE B N 1
ATOM 3881 C CA . ILE B 1 254 ? 18.016 15.344 -2.279 1 84.5 254 ILE B CA 1
ATOM 3882 C C . ILE B 1 254 ? 17.688 14.07 -3.055 1 84.5 254 ILE B C 1
ATOM 3884 O O . ILE B 1 254 ? 16.594 13.961 -3.639 1 84.5 254 ILE B O 1
ATOM 3888 N N . ALA B 1 255 ? 18.609 13.164 -3.031 1 88.62 255 ALA B N 1
ATOM 3889 C CA . ALA B 1 255 ? 18.391 11.898 -3.727 1 88.62 255 ALA B CA 1
ATOM 3890 C C . ALA B 1 255 ? 17.156 11.172 -3.17 1 88.62 255 ALA B C 1
ATOM 3892 O O . ALA B 1 255 ? 16.375 10.594 -3.928 1 88.62 255 ALA B O 1
ATOM 3893 N N . GLU B 1 256 ? 17.016 11.25 -1.875 1 89.88 256 GLU B N 1
ATOM 3894 C CA . GLU B 1 256 ? 15.875 10.594 -1.238 1 89.88 256 GLU B CA 1
ATOM 3895 C C . GLU B 1 256 ? 14.57 11.281 -1.626 1 89.88 256 GLU B C 1
ATOM 3897 O O . GLU B 1 256 ? 13.586 10.609 -1.937 1 89.88 256 GLU B O 1
ATOM 3902 N N . VAL B 1 257 ? 14.578 12.57 -1.622 1 88.94 257 VAL B N 1
ATOM 3903 C CA . VAL B 1 257 ? 13.398 13.328 -2.014 1 88.94 257 VAL B CA 1
ATOM 3904 C C . VAL B 1 257 ? 13.039 13.023 -3.467 1 88.94 257 VAL B C 1
ATOM 3906 O O . VAL B 1 257 ? 11.875 12.797 -3.791 1 88.94 257 VAL B O 1
ATOM 3909 N N . LYS B 1 258 ? 13.992 12.93 -4.32 1 89.62 258 LYS B N 1
ATOM 3910 C CA . LYS B 1 258 ? 13.773 12.625 -5.73 1 89.62 258 LYS B CA 1
ATOM 3911 C C . LYS B 1 258 ? 13.219 11.211 -5.91 1 89.62 258 LYS B C 1
ATOM 3913 O O . LYS B 1 258 ? 12.336 10.992 -6.742 1 89.62 258 LYS B O 1
ATOM 3918 N N . SER B 1 259 ? 13.742 10.367 -5.145 1 92.31 259 SER B N 1
ATOM 3919 C CA . SER B 1 259 ? 13.281 8.984 -5.211 1 92.31 259 SER B CA 1
ATOM 3920 C C . SER B 1 259 ? 11.805 8.867 -4.852 1 92.31 259 SER B C 1
ATOM 3922 O O . SER B 1 259 ? 11.039 8.188 -5.543 1 92.31 259 SER B O 1
ATOM 3924 N N . ILE B 1 260 ? 11.484 9.547 -3.84 1 92.88 260 ILE B N 1
ATOM 3925 C CA . ILE B 1 260 ? 10.094 9.516 -3.402 1 92.88 260 ILE B CA 1
ATOM 3926 C C . ILE B 1 260 ? 9.211 10.219 -4.434 1 92.88 260 ILE B C 1
ATOM 3928 O O . ILE B 1 260 ? 8.156 9.703 -4.809 1 92.88 260 ILE B O 1
ATOM 3932 N N . ALA B 1 261 ? 9.633 11.336 -4.922 1 91.31 261 ALA B N 1
ATOM 3933 C CA . ALA B 1 261 ? 8.891 12.07 -5.945 1 91.31 261 ALA B CA 1
ATOM 3934 C C . ALA B 1 261 ? 8.688 11.219 -7.195 1 91.31 261 ALA B C 1
ATOM 3936 O O . ALA B 1 261 ? 7.605 11.203 -7.777 1 91.31 261 ALA B O 1
ATOM 3937 N N . GLU B 1 262 ? 9.703 10.531 -7.578 1 91.88 262 GLU B N 1
ATOM 3938 C CA . GLU B 1 262 ? 9.633 9.648 -8.734 1 91.88 262 GLU B CA 1
ATOM 3939 C C . GLU B 1 262 ? 8.625 8.531 -8.516 1 91.88 262 GLU B C 1
ATOM 3941 O O . GLU B 1 262 ? 7.855 8.188 -9.414 1 91.88 262 GLU B O 1
ATOM 3946 N N . SER B 1 263 ? 8.648 8.023 -7.336 1 93.75 263 SER B N 1
ATOM 3947 C CA . SER B 1 263 ? 7.727 6.93 -7.027 1 93.75 263 SER B CA 1
ATOM 3948 C C . SER B 1 263 ? 6.277 7.398 -7.074 1 93.75 263 SER B C 1
ATOM 3950 O O . SER B 1 263 ? 5.367 6.598 -7.281 1 93.75 263 SER B O 1
ATOM 3952 N N . LEU B 1 264 ? 6.105 8.664 -6.965 1 92.69 264 LEU B N 1
ATOM 3953 C CA . LEU B 1 264 ? 4.777 9.258 -6.965 1 92.69 264 LEU B CA 1
ATOM 3954 C C . LEU B 1 264 ? 4.402 9.758 -8.359 1 92.69 264 LEU B C 1
ATOM 3956 O O . LEU B 1 264 ? 3.307 10.281 -8.562 1 92.69 264 LEU B O 1
ATOM 3960 N N . GLY B 1 265 ? 5.312 9.633 -9.312 1 87.44 265 GLY B N 1
ATOM 3961 C CA . GLY B 1 265 ? 5.074 10.078 -10.68 1 87.44 265 GLY B CA 1
ATOM 3962 C C . GLY B 1 265 ? 5.164 11.586 -10.836 1 87.44 265 GLY B C 1
ATOM 3963 O O . GLY B 1 265 ? 4.543 12.164 -11.734 1 87.44 265 GLY B O 1
ATOM 3964 N N . LEU B 1 266 ? 5.832 12.211 -10.023 1 80.06 266 LEU B N 1
ATOM 3965 C CA . LEU B 1 266 ? 5.875 13.672 -10.031 1 80.06 266 LEU B CA 1
ATOM 3966 C C . LEU B 1 266 ? 7.027 14.172 -10.898 1 80.06 266 LEU B C 1
ATOM 3968 O O . LEU B 1 266 ? 7.051 15.344 -11.281 1 80.06 266 LEU B O 1
ATOM 3972 N N . LEU B 1 267 ? 8.031 13.453 -11.133 1 70.31 267 LEU B N 1
ATOM 3973 C CA . LEU B 1 267 ? 9.18 13.93 -11.906 1 70.31 267 LEU B CA 1
ATOM 3974 C C . LEU B 1 267 ? 8.906 13.828 -13.398 1 70.31 267 LEU B C 1
ATOM 3976 O O . LEU B 1 267 ? 9.508 14.555 -14.195 1 70.31 267 LEU B O 1
ATOM 3980 N N . SER B 1 268 ? 8.336 12.859 -13.969 1 58.44 268 SER B N 1
ATOM 3981 C CA . SER B 1 268 ? 8.117 12.805 -15.406 1 58.44 268 SER B CA 1
ATOM 3982 C C . SER B 1 268 ? 7.465 14.078 -15.922 1 58.44 268 SER B C 1
ATOM 3984 O O . SER B 1 268 ? 7.523 14.375 -17.109 1 58.44 268 SER B O 1
ATOM 3986 N N . ARG B 1 269 ? 6.773 14.797 -15.258 1 45.19 269 ARG B N 1
ATOM 3987 C CA . ARG B 1 269 ? 6.078 15.992 -15.734 1 45.19 269 ARG B CA 1
ATOM 3988 C C . ARG B 1 269 ? 7.059 17.125 -16 1 45.19 269 ARG B C 1
ATOM 3990 O O . ARG B 1 269 ? 6.777 18.031 -16.797 1 45.19 269 ARG B O 1
ATOM 3997 N N . CYS B 1 270 ? 7.996 17.266 -15.195 1 40.34 270 CYS B N 1
ATOM 3998 C CA . CYS B 1 270 ? 8.797 18.453 -15.445 1 40.34 270 CYS B CA 1
ATOM 3999 C C . CYS B 1 270 ? 9.547 18.344 -16.766 1 40.34 270 CYS B C 1
ATOM 4001 O O . CYS B 1 270 ? 10.023 19.344 -17.312 1 40.34 270 CYS B O 1
ATOM 4003 N N . ALA B 1 271 ? 9.852 17.125 -17.25 1 40.59 271 ALA B N 1
ATOM 4004 C CA . ALA B 1 271 ? 10.516 17.125 -18.547 1 40.59 271 ALA B CA 1
ATOM 4005 C C . ALA B 1 271 ? 9.555 17.5 -19.672 1 40.59 271 ALA B C 1
ATOM 4007 O O . ALA B 1 271 ? 9.945 18.141 -20.641 1 40.59 271 ALA B O 1
ATOM 4008 N N . SER B 1 272 ? 8.352 17.125 -19.5 1 40.75 272 SER B N 1
ATOM 4009 C CA . SER B 1 272 ? 7.477 17.484 -20.625 1 40.75 272 SER B CA 1
ATOM 4010 C C . SER B 1 272 ? 7.121 18.969 -20.594 1 40.75 272 SER B C 1
ATOM 4012 O O . SER B 1 272 ? 6.828 19.562 -21.625 1 40.75 272 SER B O 1
ATOM 4014 N N . GLU B 1 273 ? 7.078 19.453 -19.453 1 38.28 273 GLU B N 1
ATOM 4015 C CA . GLU B 1 273 ? 6.754 20.875 -19.453 1 38.28 273 GLU B CA 1
ATOM 4016 C C . GLU B 1 273 ? 7.945 21.719 -19.906 1 38.28 273 GLU B C 1
ATOM 4018 O O . GLU B 1 273 ? 7.77 22.781 -20.5 1 38.28 273 GLU B O 1
ATOM 4023 N N . GLU B 1 274 ? 9.047 21.266 -19.609 1 37.69 274 GLU B N 1
ATOM 4024 C CA . GLU B 1 274 ? 10.195 21.984 -20.141 1 37.69 274 GLU B CA 1
ATOM 4025 C C . GLU B 1 274 ? 10.305 21.812 -21.656 1 37.69 274 GLU B C 1
ATOM 4027 O O . GLU B 1 274 ? 10.68 22.75 -22.375 1 37.69 274 GLU B O 1
ATOM 4032 N N . LEU B 1 275 ? 9.938 20.672 -22.172 1 40.44 275 LEU B N 1
ATOM 4033 C CA . LEU B 1 275 ? 9.938 20.547 -23.625 1 40.44 275 LEU B CA 1
ATOM 4034 C C . LEU B 1 275 ? 8.852 21.422 -24.234 1 40.44 275 LEU B C 1
ATOM 4036 O O . LEU B 1 275 ? 9.008 21.906 -25.359 1 40.44 275 LEU B O 1
ATOM 4040 N N . SER B 1 276 ? 7.832 21.594 -23.562 1 39.28 276 SER B N 1
ATOM 4041 C CA . SER B 1 276 ? 6.82 22.469 -24.141 1 39.28 276 SER B CA 1
ATOM 4042 C C . SER B 1 276 ? 7.223 23.938 -24.016 1 39.28 276 SER B C 1
ATOM 4044 O O . SER B 1 276 ? 6.742 24.781 -24.781 1 39.28 276 SER B O 1
ATOM 4046 N N . SER B 1 277 ? 7.949 24.234 -22.969 1 39.19 277 SER B N 1
ATOM 4047 C CA . SER B 1 277 ? 8.352 25.641 -22.875 1 39.19 277 SER B CA 1
ATOM 4048 C C . SER B 1 277 ? 9.469 25.953 -23.859 1 39.19 277 SER B C 1
ATOM 4050 O O . SER B 1 277 ? 9.703 27.125 -24.188 1 39.19 277 SER B O 1
ATOM 4052 N N . VAL B 1 278 ? 10.25 24.984 -24.203 1 37.19 278 VAL B N 1
ATOM 4053 C CA . VAL B 1 278 ? 11.297 25.266 -25.172 1 37.19 278 VAL B CA 1
ATOM 4054 C C . VAL B 1 278 ? 10.711 25.281 -26.594 1 37.19 278 VAL B C 1
ATOM 4056 O O . VAL B 1 278 ? 11.344 25.766 -27.531 1 37.19 278 VAL B O 1
ATOM 4059 N N . ARG B 1 279 ? 9.539 24.641 -26.719 1 35.25 279 ARG B N 1
ATOM 4060 C CA . ARG B 1 279 ? 9 24.656 -28.078 1 35.25 279 ARG B CA 1
ATOM 4061 C C . ARG B 1 279 ? 8.227 25.953 -28.344 1 35.25 279 ARG B C 1
ATOM 4063 O O . ARG B 1 279 ? 7.742 26.172 -29.453 1 35.25 279 ARG B O 1
ATOM 4070 N N . GLN B 1 280 ? 7.992 26.625 -27.281 1 30.03 280 GLN B N 1
ATOM 4071 C CA . GLN B 1 280 ? 7.445 27.922 -27.656 1 30.03 280 GLN B CA 1
ATOM 4072 C C . GLN B 1 280 ? 8.555 28.953 -27.859 1 30.03 280 GLN B C 1
ATOM 4074 O O . GLN B 1 280 ? 9.508 29 -27.094 1 30.03 280 GLN B O 1
#

pLDDT: mean 77.39, std 26.35, range [18.16, 98.88]

Nearest PDB structures (foldseek):
  8f6n-assembly1_A  TM=7.193E-01  e=3.174E-05  Sus scrofa
  4mg4-assembly1_H  TM=6.690E-01  e=1.696E-05  Burkholderia cenocepacia J2315
  8f6n-assembly2_C  TM=6.958E-01  e=2.998E-05  Sus scrofa
  7m31-assembly1_B  TM=6.963E-01  e=1.565E-04  Sus scrofa
  7ljs-assembly1_A  TM=7.046E-01  e=3.895E-04  Sus scrofa

Sequence (560 aa):
MAHGAATGVLPMPLCPAAKQSASGHLHGRADPLLHLRQASRAGRRQPKRWPSFTTRASASTVKESGGATHVDIACDQELVKLALGLTSLPICVSSVDPLAFPPAVEAGAQMVEIGNYDSFYEMGIQFSSEQILKLTRDARRILPSVTLSVTVPHMLNLPDQVKLAELLEQEGADIIQTEGGKYSSPSKPGVLGLIEKATPTLAAAYSISRAVKIPVMCSSGLSAVTAPMALTAGAAGVGVGSAVNKLNDVVAMIAEVKSIAESLGLLSRCASEELSSVRQMAHGAATGVLPMPLCPAAKQSASGHLHGRADPLLHLRQASRAGRRQPKRWPSFTTRASASTVKESGGATHVDIACDQELVKLALGLTSLPICVSSVDPLAFPPAVEAGAQMVEIGNYDSFYEMGIQFSSEQILKLTRDARRILPSVTLSVTVPHMLNLPDQVKLAELLEQEGADIIQTEGGKYSSPSKPGVLGLIEKATPTLAAAYSISRAVKIPVMCSSGLSAVTAPMALTAGAAGVGVGSAVNKLNDVVAMIAEVKSIAESLGLLSRCASEELSSVRQ

Foldseek 3Di:
DCPDPDPPPPDPPPPDDDDDDPPPPPPPDPDLCVLFLVQQDPDDPDPPRFFAEEEADDLLLLQQPLLHQEYEYALDLVSLLSSVVRHPHAYEHEDCALVSRVSNVVSPHQEYEDDPCLVVVVVVDDDDLVSQLVSLLSNCVVPVPGAYEYEQDLVDPLVVSLVSLASSVVSPHQEYEYDFDPPLQQPDDDLSSLCSRQVSLLSNLLRNSVRDRHAYEREGSHFLNCQVVSVVSRHSHYYYYCQLHVDPDSVVSSVRSNSNSVSSVRPVVVVVVVVVVVVD/DCPDPCPPPPDDPDDDPDDDDPPPPPDPPPDLCVLFLVQQDPDDPDPPRFFAEEEADDLVLLQQQLLHQEYEYALDLVSLLSSVVRHPHAYEHEDCALVSRVSNVVSPHQEYEDDPCLVVVVVVDDDDLVSQLVSLLSNCVVPVPGAYEYEQDLVDPLVVSLVSLASSVVSPHQEYEYDFDPPLQQPDDDLSSLCSRQVSLLSNLLRNSVRDRHAYEREGSHFLNCQVVSVVSRHSHYYYYCQLHVDPDSVVSSVRSNSNSVSSVRPVVVVVVVVVVVVD